Protein AF-0000000080437462 (afdb_homodimer)

InterPro domains:
  IPR008733 Peroxisomal biogenesis factor 11 [PF05648] (57-191)

Nearest PDB structures (foldseek):
  1o9c-assembly1_A-2  TM=4.472E-01  e=3.607E-01  Nicotiana tabacum
  8gjg-assembly1_A  TM=3.393E-01  e=9.998E-01  synthetic construct
  4yn0-assembly1_B  TM=3.181E-01  e=6.264E+00  Mus musculus
  8vic-assembly1_B  TM=3.178E-01  e=5.952E+00  Homo sapiens
  2elb-assembly1_A-2  TM=2.314E-01  e=7.680E+00  Homo sapiens

pLDDT: mean 72.86, std 24.04, range [20.25, 94.88]

Organism: Mucor circinelloides f. circinelloides (strain 1006PhL) (NCBI:txid1220926)

Sequence (456 aa):
MSLPTPIHSPHYSSIYTMSLPKVPSFGQLEKQQHTPTTPLPKRVPFTRPSTFMVIQRILKDLDGRDKSMKIIQYIIKILLYHKSNTHQSAHLKQLTGLATQFSITRQVLCLGNASEDVKQLFTTKQSLSKQLLLVNSISNAVSDDIYCLYRIGVLPHKAWGQYSEIISAHCWFVSLVVGLSSNFESMCKAEVYSTQQELKLARITLCKSIADLLFCGKMQQLEWDDFIMSLPTPIHSPHYSSIYTMSLPKVPSFGQLEKQQHTPTTPLPKRVPFTRPSTFMVIQRILKDLDGRDKSMKIIQYIIKILLYHKSNTHQSAHLKQLTGLATQFSITRQVLCLGNASEDVKQLFTTKQSLSKQLLLVNSISNAVSDDIYCLYRIGVLPHKAWGQYSEIISAHCWFVSLVVGLSSNFESMCKAEVYSTQQELKLARITLCKSIADLLFCGKMQQLEWDDFI

Structure (mmCIF, N/CA/C/O backbone):
data_AF-0000000080437462-model_v1
#
loop_
_entity.id
_entity.type
_entity.pdbx_description
1 polymer 'Uncharacterized protein'
#
loop_
_atom_site.group_PDB
_atom_site.id
_atom_site.type_symbol
_atom_site.label_atom_id
_atom_site.label_alt_id
_atom_site.label_comp_id
_atom_site.label_asym_id
_atom_site.label_entity_id
_atom_site.label_seq_id
_atom_site.pdbx_PDB_ins_code
_atom_site.Cartn_x
_atom_site.Cartn_y
_atom_site.Cartn_z
_atom_site.occupancy
_atom_site.B_iso_or_equiv
_atom_site.auth_seq_id
_atom_site.auth_comp_id
_atom_site.auth_asym_id
_atom_site.auth_atom_id
_atom_site.pdbx_PDB_model_num
ATOM 1 N N . MET A 1 1 ? 12.5 25.438 -82.125 1 24.81 1 MET A N 1
ATOM 2 C CA . MET A 1 1 ? 11.594 25.109 -81.062 1 24.81 1 MET A CA 1
ATOM 3 C C . MET A 1 1 ? 11.945 25.922 -79.812 1 24.81 1 MET A C 1
ATOM 5 O O . MET A 1 1 ? 13.047 25.781 -79.25 1 24.81 1 MET A O 1
ATOM 9 N N . SER A 1 2 ? 11.43 27.125 -79.688 1 25.5 2 SER A N 1
ATOM 10 C CA . SER A 1 2 ? 11.695 28.328 -78.875 1 25.5 2 SER A CA 1
ATOM 11 C C . SER A 1 2 ? 11.477 28.078 -77.375 1 25.5 2 SER A C 1
ATOM 13 O O . SER A 1 2 ? 10.539 27.359 -77 1 25.5 2 SER A O 1
ATOM 15 N N . LEU A 1 3 ? 12.57 28.047 -76.625 1 28.81 3 LEU A N 1
ATOM 16 C CA . LEU A 1 3 ? 12.852 27.797 -75.188 1 28.81 3 LEU A CA 1
ATOM 17 C C . LEU A 1 3 ? 12.016 28.719 -74.312 1 28.81 3 LEU A C 1
ATOM 19 O O . LEU A 1 3 ? 12.094 29.938 -74.438 1 28.81 3 LEU A O 1
ATOM 23 N N . PRO A 1 4 ? 10.703 28.344 -74.062 1 28.16 4 PRO A N 1
ATOM 24 C CA . PRO A 1 4 ? 9.789 29.344 -73.5 1 28.16 4 PRO A CA 1
ATOM 25 C C . PRO A 1 4 ? 10.32 30 -72.25 1 28.16 4 PRO A C 1
ATOM 27 O O . PRO A 1 4 ? 11.125 29.406 -71.5 1 28.16 4 PRO A O 1
ATOM 30 N N . THR A 1 5 ? 10.555 31.266 -72.25 1 28.73 5 THR A N 1
ATOM 31 C CA . THR A 1 5 ? 11.125 32.25 -71.312 1 28.73 5 THR A CA 1
ATOM 32 C C . THR A 1 5 ? 10.422 32.188 -69.938 1 28.73 5 THR A C 1
ATOM 34 O O . THR A 1 5 ? 9.188 32.125 -69.875 1 28.73 5 THR A O 1
ATOM 37 N N . PRO A 1 6 ? 11.141 31.891 -68.875 1 27.08 6 PRO A N 1
ATOM 38 C CA . PRO A 1 6 ? 10.773 31.594 -67.5 1 27.08 6 PRO A CA 1
ATOM 39 C C . PRO A 1 6 ? 9.922 32.688 -66.875 1 27.08 6 PRO A C 1
ATOM 41 O O . PRO A 1 6 ? 10.109 33.875 -67.125 1 27.08 6 PRO A O 1
ATOM 44 N N . ILE A 1 7 ? 8.672 32.5 -66.625 1 27.39 7 ILE A N 1
ATOM 45 C CA . ILE A 1 7 ? 7.59 33.375 -66.188 1 27.39 7 ILE A CA 1
ATOM 46 C C . ILE A 1 7 ? 8.008 34.156 -64.938 1 27.39 7 ILE A C 1
ATOM 48 O O . ILE A 1 7 ? 8.602 33.594 -64.062 1 27.39 7 ILE A O 1
ATOM 52 N N . HIS A 1 8 ? 8.125 35.406 -65 1 23.45 8 HIS A N 1
ATOM 53 C CA . HIS A 1 8 ? 8.539 36.531 -64.188 1 23.45 8 HIS A CA 1
ATOM 54 C C . HIS A 1 8 ? 7.895 36.438 -62.781 1 23.45 8 HIS A C 1
ATOM 56 O O . HIS A 1 8 ? 6.812 35.875 -62.656 1 23.45 8 HIS A O 1
ATOM 62 N N . SER A 1 9 ? 8.68 36.562 -61.75 1 23.55 9 SER A N 1
ATOM 63 C CA . SER A 1 9 ? 8.688 36.438 -60.281 1 23.55 9 SER A CA 1
ATOM 64 C C . SER A 1 9 ? 7.676 37.375 -59.656 1 23.55 9 SER A C 1
ATOM 66 O O . SER A 1 9 ? 7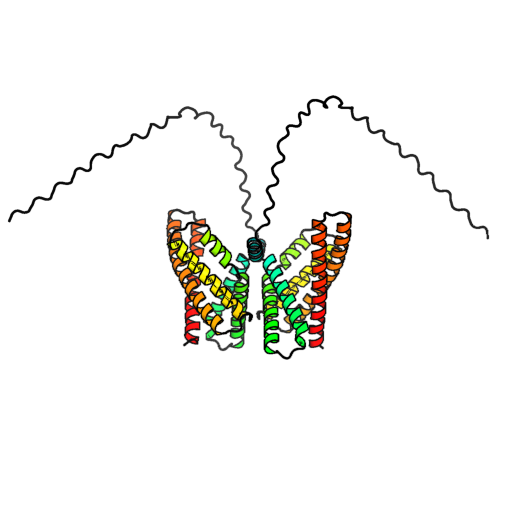.73 38.594 -59.844 1 23.55 9 SER A O 1
ATOM 68 N N . PRO A 1 10 ? 6.371 37 -59.562 1 24.06 10 PRO A N 1
ATOM 69 C CA . PRO A 1 10 ? 5.363 38 -59.188 1 24.06 10 PRO A CA 1
ATOM 70 C C . PRO A 1 10 ? 5.773 38.781 -57.938 1 24.06 10 PRO A C 1
ATOM 72 O O . PRO A 1 10 ? 6.48 38.25 -57.062 1 24.06 10 PRO A O 1
ATOM 75 N N . HIS A 1 11 ? 6.008 40 -58.062 1 22.03 11 HIS A N 1
ATOM 76 C CA . HIS A 1 11 ? 6.434 41.062 -57.156 1 22.03 11 HIS A CA 1
ATOM 77 C C . HIS A 1 11 ? 5.566 41.125 -55.906 1 22.03 11 HIS A C 1
ATOM 79 O O . HIS A 1 11 ? 4.344 41.25 -56 1 22.03 11 HIS A O 1
ATOM 85 N N . TYR A 1 12 ? 5.785 40.25 -54.938 1 20.62 12 TYR A N 1
ATOM 86 C CA . TYR A 1 12 ? 5.102 40.125 -53.656 1 20.62 12 TYR A CA 1
ATOM 87 C C . TYR A 1 12 ? 4.965 41.5 -5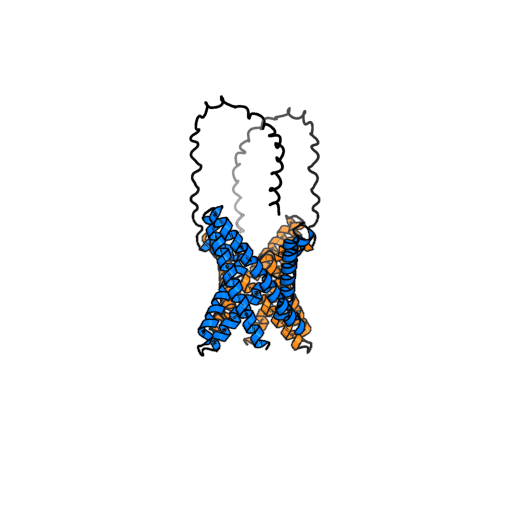3 1 20.62 12 TYR A C 1
ATOM 89 O O . TYR A 1 12 ? 5.926 42.25 -52.906 1 20.62 12 TYR A O 1
ATOM 97 N N . SER A 1 13 ? 3.811 42.094 -53.156 1 20.25 13 SER A N 1
ATOM 98 C CA . SER A 1 13 ? 3.395 43.406 -52.656 1 20.25 13 SER A CA 1
ATOM 99 C C . SER A 1 13 ? 3.844 43.594 -51.188 1 20.25 13 SER A C 1
ATOM 101 O O . SER A 1 13 ? 3.979 42.625 -50.469 1 20.25 13 SER A O 1
ATOM 103 N N . SER A 1 14 ? 4.359 44.75 -50.938 1 21.17 14 SER A N 1
ATOM 104 C CA . SER A 1 14 ? 5.07 45.406 -49.875 1 21.17 14 SER A CA 1
ATOM 105 C C . SER A 1 14 ? 4.262 45.375 -48.562 1 21.17 14 SER A C 1
ATOM 107 O O . SER A 1 14 ? 3.1 45.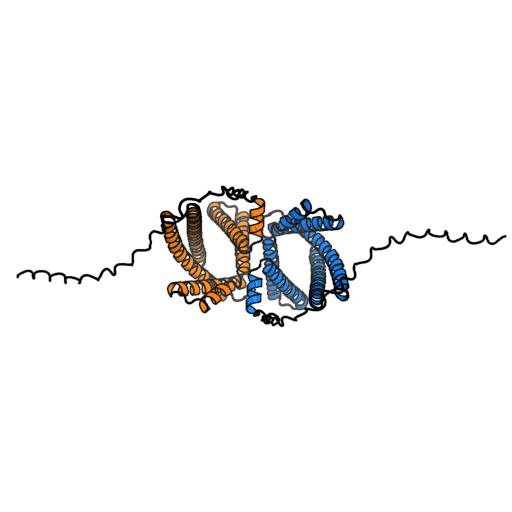812 -48.562 1 21.17 14 SER A O 1
ATOM 109 N N . ILE A 1 15 ? 4.293 44.344 -47.812 1 22.22 15 ILE A N 1
ATOM 110 C CA . ILE A 1 15 ? 3.672 44.156 -46.5 1 22.22 15 ILE A CA 1
ATOM 111 C C . ILE A 1 15 ? 3.869 45.406 -45.656 1 22.22 15 ILE A C 1
ATOM 113 O O . ILE A 1 15 ? 4.996 45.875 -45.469 1 22.22 15 ILE A O 1
ATOM 117 N N . TYR A 1 16 ? 2.842 46.281 -45.562 1 20.47 16 TYR A N 1
ATOM 118 C CA . TYR A 1 16 ? 2.711 47.5 -44.812 1 20.47 16 TYR A CA 1
ATOM 119 C C . TYR A 1 16 ? 3.293 47.344 -43.406 1 20.47 16 TYR A C 1
ATOM 121 O O . TYR A 1 16 ? 2.957 46.406 -42.688 1 20.47 16 TYR A O 1
ATOM 129 N N . THR A 1 17 ? 4.516 47.688 -43.188 1 21.44 17 THR A N 1
ATOM 130 C CA . THR A 1 17 ? 5.359 47.75 -42 1 21.44 17 THR A CA 1
ATOM 131 C C . THR A 1 17 ? 4.688 48.594 -40.906 1 21.44 17 THR A C 1
ATOM 133 O O . THR A 1 17 ? 4.508 49.781 -41.031 1 21.44 17 THR A O 1
ATOM 136 N N . MET A 1 18 ? 3.496 48.125 -40.375 1 20.44 18 MET A N 1
ATOM 137 C CA . MET A 1 18 ? 2.859 48.938 -39.344 1 20.44 18 MET A CA 1
ATOM 138 C C . MET A 1 18 ? 3.881 49.406 -38.312 1 20.44 18 MET A C 1
ATOM 140 O O . MET A 1 18 ? 4.645 48.594 -37.781 1 20.44 18 MET A O 1
ATOM 144 N N . SER A 1 19 ? 4.285 50.594 -38.375 1 21.98 19 SER A N 1
ATOM 145 C CA . SER A 1 19 ? 5.238 51.375 -37.562 1 21.98 19 SER A CA 1
ATOM 146 C C . SER A 1 19 ? 4.957 51.219 -36.094 1 21.98 19 SER A C 1
ATOM 148 O O . SER A 1 19 ? 3.82 51.438 -35.625 1 21.98 19 SER A O 1
ATOM 150 N N . LEU A 1 20 ? 5.594 50.344 -35.344 1 23.97 20 LEU A N 1
ATOM 151 C CA . LEU A 1 20 ? 5.578 50.094 -33.906 1 23.97 20 LEU A CA 1
ATOM 152 C C . LEU A 1 20 ? 5.793 51.375 -33.125 1 23.97 20 LEU A C 1
ATOM 154 O O . LEU A 1 20 ? 6.715 52.125 -33.406 1 23.97 20 LEU A O 1
ATOM 158 N N . PRO A 1 21 ? 4.738 51.875 -32.531 1 23.8 21 PRO A N 1
ATOM 159 C CA . PRO A 1 21 ? 4.828 53.156 -31.875 1 23.8 21 PRO A CA 1
ATOM 160 C C . PRO A 1 21 ? 6.051 53.281 -30.969 1 23.8 21 PRO A C 1
ATOM 162 O O . PRO A 1 21 ? 6.562 52.25 -30.484 1 23.8 21 PRO A O 1
ATOM 165 N N . LYS A 1 22 ? 6.762 54.344 -31.031 1 28.61 22 LYS A N 1
ATOM 166 C CA . LYS A 1 22 ? 7.988 54.812 -30.391 1 28.61 22 LYS A CA 1
ATOM 167 C C . LYS A 1 22 ? 7.891 54.688 -28.875 1 28.61 22 LYS A C 1
ATOM 169 O O . LYS A 1 22 ? 6.922 55.156 -28.281 1 28.61 22 LYS A O 1
ATOM 174 N N . VAL A 1 23 ? 8.422 53.688 -28.266 1 27.28 23 VAL A N 1
ATOM 175 C CA . VAL A 1 23 ? 8.516 53.469 -26.828 1 27.28 23 VAL A CA 1
ATOM 176 C C . VAL A 1 23 ? 9.109 54.719 -26.172 1 27.28 23 VAL A C 1
ATOM 178 O O . VAL A 1 23 ? 10.117 55.25 -26.641 1 27.28 23 VAL A O 1
ATOM 181 N N . PRO A 1 24 ? 8.367 55.469 -25.469 1 26.48 24 PRO A N 1
ATOM 182 C CA . PRO A 1 24 ? 8.844 56.719 -24.859 1 26.48 24 PRO A CA 1
ATOM 183 C C . PRO A 1 24 ? 10.125 56.531 -24.031 1 26.48 24 PRO A C 1
ATOM 185 O O . PRO A 1 24 ? 10.375 55.438 -23.531 1 26.48 24 PRO A O 1
ATOM 188 N N . SER A 1 25 ? 11.273 57.188 -24.359 1 27.05 25 SER A N 1
ATOM 189 C CA . SER A 1 25 ? 12.609 57.156 -23.766 1 27.05 25 SER A CA 1
ATOM 190 C C . SER A 1 25 ? 12.578 57.562 -22.297 1 27.05 25 SER A C 1
ATOM 192 O O . SER A 1 25 ? 12.266 58.688 -21.969 1 27.05 25 SER A O 1
ATOM 194 N N . PHE A 1 26 ? 11.898 56.844 -21.406 1 26.2 26 PHE A N 1
ATOM 195 C CA . PHE A 1 26 ? 11.773 57.25 -20.016 1 26.2 26 PHE A CA 1
ATOM 196 C C . PHE A 1 26 ? 13.148 57.469 -19.391 1 26.2 26 PHE A C 1
ATOM 198 O O . PHE A 1 26 ? 13.844 56.531 -19.047 1 26.2 26 PHE A O 1
ATOM 205 N N . GLY A 1 27 ? 14.07 58.406 -19.828 1 25.59 27 GLY A N 1
ATOM 206 C CA . GLY A 1 27 ? 15.422 58.812 -19.469 1 25.59 27 GLY A CA 1
ATOM 207 C C . GLY A 1 27 ? 15.625 59 -17.984 1 25.59 27 GLY A C 1
ATOM 208 O O . GLY A 1 27 ? 16.688 58.688 -17.453 1 25.59 27 GLY A O 1
ATOM 209 N N . GLN A 1 28 ? 14.805 59.844 -17.391 1 26.66 28 GLN A N 1
ATOM 210 C CA . GLN A 1 28 ? 15.352 60.594 -16.266 1 26.66 28 GLN A CA 1
ATOM 211 C C . GLN A 1 28 ? 15.492 59.719 -15.023 1 26.66 28 GLN A C 1
ATOM 213 O O . GLN A 1 28 ? 16.031 60.156 -14.008 1 26.66 28 GLN A O 1
ATOM 218 N N . LEU A 1 29 ? 14.57 58.781 -14.844 1 28.42 29 LEU A N 1
ATOM 219 C CA . LEU A 1 29 ? 14.492 58.25 -13.477 1 28.42 29 LEU A CA 1
ATOM 220 C C . LEU A 1 29 ? 15.75 57.469 -13.117 1 28.42 29 LEU A C 1
ATOM 222 O O . LEU A 1 29 ? 15.727 56.25 -13.016 1 28.42 29 LEU A O 1
ATOM 226 N N . GLU A 1 30 ? 16.906 57.688 -13.742 1 28.83 30 GLU A N 1
ATOM 227 C CA . GLU A 1 30 ? 18.156 56.969 -13.516 1 28.83 30 GLU A CA 1
ATOM 228 C C . GLU A 1 30 ? 18.594 57.094 -12.062 1 28.83 30 GLU A C 1
ATOM 230 O O . GLU A 1 30 ? 19.344 56.219 -11.57 1 28.83 30 GLU A O 1
ATOM 235 N N . LYS A 1 31 ? 18.5 58.281 -11.492 1 32.56 31 LYS A N 1
ATOM 236 C CA . LYS A 1 31 ? 19.516 58.656 -10.516 1 32.56 31 LYS A CA 1
ATOM 237 C C . LYS A 1 31 ? 19.375 57.844 -9.234 1 32.56 31 LYS A C 1
ATOM 239 O O . LYS A 1 31 ? 20.375 57.469 -8.609 1 32.56 31 LYS A O 1
ATOM 244 N N . GLN A 1 32 ? 18.172 57.906 -8.68 1 28.42 32 GLN A N 1
ATOM 245 C CA . GLN A 1 32 ? 18.312 57.719 -7.238 1 28.42 32 GLN A CA 1
ATOM 246 C C . GLN A 1 32 ? 18.562 56.25 -6.879 1 28.42 32 GLN A C 1
ATOM 248 O O . GLN A 1 32 ? 17.609 55.5 -6.676 1 28.42 32 GLN A O 1
ATOM 253 N N . GLN A 1 33 ? 19.281 55.5 -7.625 1 29.47 33 GLN A N 1
ATOM 254 C CA . GLN A 1 33 ? 19.594 54.094 -7.363 1 29.47 33 GLN A CA 1
ATOM 255 C C . GLN A 1 33 ? 20.234 53.906 -5.996 1 29.47 33 GLN A C 1
ATOM 257 O O . GLN A 1 33 ? 21.453 54.031 -5.859 1 29.47 33 GLN A O 1
ATOM 262 N N . HIS A 1 34 ? 19.828 54.688 -5 1 32.5 34 HIS A N 1
ATOM 263 C CA . HIS A 1 34 ? 20.531 54.281 -3.797 1 32.5 34 HIS A CA 1
ATOM 264 C C . HIS A 1 34 ? 20.406 52.781 -3.58 1 32.5 34 HIS A C 1
ATOM 266 O O . HIS A 1 34 ? 19.312 52.219 -3.658 1 32.5 34 HIS A O 1
ATOM 272 N N . THR A 1 35 ? 21.344 51.969 -4.016 1 34.31 35 THR A N 1
ATOM 273 C CA . THR A 1 35 ? 21.5 50.531 -3.883 1 34.31 35 THR A CA 1
ATOM 274 C C . THR A 1 35 ? 21.219 50.094 -2.453 1 34.31 35 THR A C 1
ATOM 276 O O . THR A 1 35 ? 21.938 50.469 -1.523 1 34.31 35 THR A O 1
ATOM 279 N N . PRO A 1 36 ? 19.953 50.281 -1.928 1 36.06 36 PRO A N 1
ATOM 280 C CA . PRO A 1 36 ? 19.844 49.719 -0.575 1 36.06 36 PRO A CA 1
ATOM 281 C C . PRO A 1 36 ? 20.484 48.344 -0.448 1 36.06 36 PRO A C 1
ATOM 283 O O . PRO A 1 36 ? 20.281 47.5 -1.307 1 36.06 36 PRO A O 1
ATOM 286 N N . THR A 1 37 ? 21.812 48.188 -0.063 1 37.5 37 THR A N 1
ATOM 287 C CA . THR A 1 37 ? 22.547 46.969 0.261 1 37.5 37 THR A CA 1
ATOM 288 C C . THR A 1 37 ? 21.703 46.031 1.113 1 37.5 37 THR A C 1
ATOM 290 O O . THR A 1 37 ? 21.625 46.188 2.334 1 37.5 37 THR A O 1
ATOM 293 N N . THR A 1 38 ? 20.359 46.062 0.971 1 37.84 38 THR A N 1
ATOM 294 C CA . THR A 1 38 ? 19.703 45.062 1.797 1 37.84 38 THR A CA 1
ATOM 295 C C . THR A 1 38 ? 20.406 43.688 1.671 1 37.84 38 THR A C 1
ATOM 297 O O . THR A 1 38 ? 20.625 43.219 0.561 1 37.84 38 THR A O 1
ATOM 300 N N . PRO A 1 39 ? 21.297 43.312 2.682 1 37.41 39 PRO A N 1
ATOM 301 C CA . PRO A 1 39 ? 21.969 42 2.596 1 37.41 39 PRO A CA 1
ATOM 302 C C . PRO A 1 39 ? 21.062 40.906 2.031 1 37.41 39 PRO A C 1
ATOM 304 O O . PRO A 1 39 ? 19.844 41 2.148 1 37.41 39 PRO A O 1
ATOM 307 N N . LEU A 1 40 ? 21.375 40.469 0.79 1 41.97 40 LEU A N 1
ATOM 308 C CA . LEU A 1 40 ? 20.734 39.312 0.17 1 41.97 40 LEU A CA 1
ATOM 309 C C . LEU A 1 40 ? 20.281 38.312 1.227 1 41.97 40 LEU A C 1
ATOM 311 O O . LEU A 1 40 ? 21.016 38.031 2.18 1 41.97 40 LEU A O 1
ATOM 315 N N . PRO A 1 41 ? 19.016 38.219 1.475 1 40.91 41 PRO A N 1
ATOM 316 C CA . PRO A 1 41 ? 18.625 37.219 2.457 1 40.91 41 PRO A CA 1
ATOM 317 C C . PRO A 1 41 ? 19.547 36 2.432 1 40.91 41 PRO A C 1
ATOM 319 O O . PRO A 1 41 ? 20.016 35.594 1.361 1 40.91 41 PRO A O 1
ATOM 322 N N . LYS A 1 42 ? 20.422 35.812 3.426 1 41.47 42 LYS A N 1
ATOM 323 C CA . LYS A 1 42 ? 21.297 34.656 3.629 1 41.47 42 LYS A CA 1
ATOM 324 C C . LYS A 1 42 ? 20.672 33.375 3.092 1 41.47 42 LYS A C 1
ATOM 326 O O . LYS A 1 42 ? 19.484 33.156 3.287 1 41.47 42 LYS A O 1
ATOM 331 N N . ARG A 1 43 ? 21.109 32.906 1.914 1 41.66 43 ARG A N 1
ATOM 332 C CA . ARG A 1 43 ? 20.734 31.594 1.392 1 41.66 43 ARG A CA 1
ATOM 333 C C . ARG A 1 43 ? 20.547 30.578 2.521 1 41.66 43 ARG A C 1
ATOM 335 O O . ARG A 1 43 ? 21.438 30.406 3.354 1 41.66 43 ARG A O 1
ATOM 342 N N . VAL A 1 44 ? 19.453 30.5 3.135 1 44.81 44 VAL A N 1
ATOM 343 C CA . VAL A 1 44 ? 19.281 29.391 4.066 1 44.81 44 VAL A CA 1
ATOM 344 C C . VAL A 1 44 ? 20 28.156 3.535 1 44.81 44 VAL A C 1
ATOM 346 O O . VAL A 1 44 ? 19.891 27.812 2.354 1 44.81 44 VAL A O 1
ATOM 349 N N . PRO A 1 45 ? 21.25 27.812 3.871 1 41.66 45 PRO A N 1
ATOM 350 C CA . PRO A 1 45 ? 21.938 26.609 3.408 1 41.66 45 PRO A CA 1
ATOM 351 C C . PRO A 1 45 ? 21 25.438 3.158 1 41.66 45 PRO A C 1
ATOM 353 O O . PRO A 1 45 ? 20.016 25.266 3.893 1 41.66 45 PRO A O 1
ATOM 356 N N . PHE A 1 46 ? 20.703 25.109 1.905 1 48.03 46 PHE A N 1
ATOM 357 C CA . PHE A 1 46 ? 20.016 23.875 1.538 1 48.03 46 PHE A CA 1
ATOM 358 C C . PHE A 1 46 ? 20.531 22.703 2.354 1 48.03 46 PHE A C 1
ATOM 360 O O . PHE A 1 46 ? 21.641 22.219 2.123 1 48.03 46 PHE A O 1
ATOM 367 N N . THR A 1 47 ? 20.5 22.734 3.643 1 53.97 47 THR A N 1
ATOM 368 C CA . THR A 1 47 ? 20.906 21.531 4.363 1 53.97 47 THR A CA 1
ATOM 369 C C . THR A 1 47 ? 20.234 20.297 3.777 1 53.97 47 THR A C 1
ATOM 371 O O . THR A 1 47 ? 19 20.25 3.652 1 53.97 47 THR A O 1
ATOM 374 N N . ARG A 1 48 ? 20.953 19.625 2.947 1 61.72 48 ARG A N 1
ATOM 375 C CA . ARG A 1 48 ? 20.516 18.359 2.375 1 61.72 48 ARG A CA 1
ATOM 376 C C . ARG A 1 48 ? 19.781 17.516 3.412 1 61.72 48 ARG A C 1
ATOM 378 O O . ARG A 1 48 ? 20.281 17.312 4.52 1 61.72 48 ARG A O 1
ATOM 385 N N . PRO A 1 49 ? 18.5 17.531 3.201 1 68.75 49 PRO A N 1
ATOM 386 C CA . PRO A 1 49 ? 17.828 16.688 4.188 1 68.75 49 PRO A CA 1
ATOM 387 C C . PRO A 1 49 ? 18.531 15.344 4.402 1 68.75 49 PRO A C 1
ATOM 389 O O . PRO A 1 49 ? 19.172 14.828 3.486 1 68.75 49 PRO A O 1
ATOM 392 N N . SER A 1 50 ? 18.766 14.93 5.633 1 77.62 50 SER A N 1
ATOM 393 C CA . SER A 1 50 ? 19.359 13.641 5.98 1 77.62 50 SER A CA 1
ATOM 394 C C . SER A 1 50 ? 18.688 12.5 5.238 1 77.62 50 SER A C 1
ATOM 396 O O . SER A 1 50 ? 17.484 12.586 4.918 1 77.62 50 SER A O 1
ATOM 398 N N . THR A 1 51 ? 19.406 11.594 4.688 1 81.25 51 THR A N 1
ATOM 399 C CA . THR A 1 51 ? 18.922 10.406 3.984 1 81.25 51 THR A CA 1
ATOM 400 C C . THR A 1 51 ? 17.797 9.742 4.75 1 81.25 51 THR A C 1
ATOM 402 O O . THR A 1 51 ? 16.828 9.273 4.148 1 81.25 51 THR A O 1
ATOM 405 N N . PHE A 1 52 ? 17.891 9.812 5.973 1 77.38 52 PHE A N 1
ATOM 406 C CA . PHE A 1 52 ? 16.891 9.188 6.816 1 77.38 52 PHE A CA 1
ATOM 407 C C . PHE A 1 52 ? 15.539 9.883 6.664 1 77.38 52 PHE A C 1
ATOM 409 O O . PHE A 1 52 ? 14.5 9.227 6.578 1 77.38 52 PHE A O 1
ATOM 416 N N . MET A 1 53 ? 15.562 11.18 6.574 1 77.94 53 MET A N 1
ATOM 417 C CA . MET A 1 53 ? 14.328 11.945 6.453 1 77.94 53 MET A CA 1
ATOM 418 C C . MET A 1 53 ? 13.68 11.719 5.09 1 77.94 53 MET A C 1
ATOM 420 O O . MET A 1 53 ? 12.453 11.664 4.984 1 77.94 53 MET A O 1
ATOM 424 N N . VAL A 1 54 ? 14.555 11.539 4.172 1 82.19 54 VAL A N 1
ATOM 425 C CA . VAL A 1 54 ? 14.039 11.32 2.822 1 82.19 54 VAL A CA 1
ATOM 426 C C . VAL A 1 54 ? 13.375 9.945 2.74 1 82.19 54 VAL A C 1
ATOM 428 O O . VAL A 1 54 ? 12.289 9.812 2.17 1 82.19 54 VAL A O 1
ATOM 431 N N . ILE A 1 55 ? 13.992 8.984 3.346 1 79.38 55 ILE A N 1
ATOM 432 C CA . ILE A 1 55 ? 13.438 7.637 3.34 1 79.38 55 ILE A CA 1
ATOM 433 C C . ILE A 1 55 ? 12.094 7.625 4.07 1 79.38 55 ILE A C 1
ATOM 435 O O . ILE A 1 55 ? 11.148 6.98 3.621 1 79.38 55 ILE A O 1
ATOM 439 N N . GLN A 1 56 ? 12.078 8.367 5.031 1 79.5 56 GLN A N 1
ATOM 440 C CA . GLN A 1 56 ? 10.844 8.445 5.797 1 79.5 56 GLN A CA 1
ATOM 441 C C . GLN A 1 56 ? 9.727 9.086 4.973 1 79.5 56 GLN A C 1
ATOM 443 O O . GLN A 1 56 ? 8.578 8.656 5.035 1 79.5 56 GLN A O 1
ATOM 448 N N . ARG A 1 57 ? 10.07 10.016 4.23 1 81.31 57 ARG A N 1
ATOM 449 C CA . ARG A 1 57 ? 9.086 10.695 3.395 1 81.31 57 ARG A CA 1
ATOM 450 C C . ARG A 1 57 ? 8.586 9.781 2.283 1 81.31 57 ARG A C 1
ATOM 452 O O . ARG A 1 57 ? 7.395 9.773 1.965 1 81.31 57 ARG A O 1
ATOM 459 N N . ILE A 1 58 ? 9.477 9.062 1.785 1 82.25 58 ILE A N 1
ATOM 460 C CA . ILE A 1 58 ? 9.133 8.133 0.711 1 82.25 58 ILE A CA 1
ATOM 461 C C . ILE A 1 58 ? 8.172 7.074 1.236 1 82.25 58 ILE A C 1
ATOM 463 O O . ILE A 1 58 ? 7.195 6.723 0.565 1 82.25 58 ILE A O 1
ATOM 467 N N . LEU A 1 59 ? 8.445 6.719 2.414 1 79.5 59 LEU A N 1
ATOM 468 C CA . LEU A 1 59 ? 7.66 5.637 2.998 1 79.5 59 LEU A CA 1
ATOM 469 C C . LEU A 1 59 ? 6.285 6.133 3.439 1 79.5 59 LEU A C 1
ATOM 471 O O . LEU A 1 59 ? 5.367 5.336 3.633 1 79.5 59 LEU A O 1
ATOM 475 N N . LYS A 1 60 ? 6.16 7.43 3.498 1 80.19 60 LYS A N 1
ATOM 476 C CA . LYS A 1 60 ? 4.883 7.992 3.93 1 80.19 60 LYS A CA 1
ATOM 477 C C . LYS A 1 60 ? 4.008 8.352 2.732 1 80.19 60 LYS A C 1
ATOM 479 O O . LYS A 1 60 ? 2.809 8.602 2.887 1 80.19 60 LYS A O 1
ATOM 484 N N . ASP A 1 61 ? 4.582 8.25 1.654 1 84.88 61 ASP A N 1
ATOM 485 C CA . ASP A 1 61 ? 3.877 8.578 0.419 1 84.88 61 ASP A CA 1
ATOM 486 C C . ASP A 1 61 ? 3.486 7.316 -0.346 1 84.88 61 ASP A C 1
ATOM 488 O O . ASP A 1 61 ? 4.289 6.391 -0.475 1 84.88 61 ASP A O 1
ATOM 492 N N . LEU A 1 62 ? 2.213 7.266 -0.78 1 84.19 62 LEU A N 1
ATOM 493 C CA . LEU A 1 62 ? 1.729 6.117 -1.538 1 84.19 62 LEU A CA 1
ATOM 494 C C . LEU A 1 62 ? 2.561 5.906 -2.799 1 84.19 62 LEU A C 1
ATOM 496 O O . LEU A 1 62 ? 2.959 4.781 -3.107 1 84.19 62 LEU A O 1
ATOM 500 N N . ASP A 1 63 ? 2.828 6.973 -3.49 1 84.19 63 ASP A N 1
ATOM 501 C CA . ASP A 1 63 ? 3.605 6.906 -4.723 1 84.19 63 ASP A CA 1
ATOM 502 C C . ASP A 1 63 ? 5.047 6.484 -4.441 1 84.19 63 ASP A C 1
ATOM 504 O O . ASP A 1 63 ? 5.645 5.742 -5.223 1 84.19 63 ASP A O 1
ATOM 508 N N . GLY A 1 64 ? 5.516 7.02 -3.449 1 86.44 64 GLY A N 1
ATOM 509 C CA . GLY A 1 64 ? 6.867 6.637 -3.059 1 86.44 64 GLY A CA 1
ATOM 510 C C . GLY A 1 64 ? 7 5.16 -2.738 1 86.44 64 GLY A C 1
ATOM 511 O O . GLY A 1 64 ? 7.965 4.516 -3.156 1 86.44 64 GLY A O 1
ATOM 512 N N . ARG A 1 65 ? 6.043 4.637 -2.012 1 87.81 65 ARG A N 1
ATOM 513 C CA . ARG A 1 65 ? 6.062 3.217 -1.673 1 87.81 65 ARG A CA 1
ATOM 514 C C . ARG A 1 65 ? 5.918 2.354 -2.922 1 87.81 65 ARG A C 1
ATOM 516 O O . ARG A 1 65 ? 6.609 1.342 -3.064 1 87.81 65 ARG A O 1
ATOM 523 N N . ASP A 1 66 ? 5.035 2.76 -3.752 1 88.94 66 ASP A N 1
ATOM 524 C CA . ASP A 1 66 ? 4.824 2.031 -5 1 88.94 66 ASP A CA 1
ATOM 525 C C . ASP A 1 66 ? 6.105 1.978 -5.828 1 88.94 66 ASP A C 1
ATOM 527 O O . ASP A 1 66 ? 6.512 0.906 -6.281 1 88.94 66 ASP A O 1
ATOM 531 N N . LYS A 1 67 ? 6.801 3.127 -5.953 1 87.69 67 LYS A N 1
ATOM 532 C CA . LYS A 1 67 ? 8.023 3.203 -6.746 1 87.69 67 LYS A CA 1
ATOM 533 C C . LYS A 1 67 ? 9.148 2.391 -6.105 1 87.69 67 LYS A C 1
ATOM 535 O O . LYS A 1 67 ? 9.953 1.776 -6.805 1 87.69 67 LYS A O 1
ATOM 540 N N . SER A 1 68 ? 9.219 2.445 -4.848 1 88.94 68 SER A N 1
ATOM 541 C CA . SER A 1 68 ? 10.234 1.664 -4.152 1 88.94 68 SER A CA 1
ATOM 542 C C . SER A 1 68 ? 10.031 0.169 -4.375 1 88.94 68 SER A C 1
ATOM 544 O O . SER A 1 68 ? 10.992 -0.564 -4.613 1 88.94 68 SER A O 1
ATOM 546 N N . MET A 1 69 ? 8.781 -0.189 -4.305 1 89.94 69 MET A N 1
ATOM 547 C CA . MET A 1 69 ? 8.492 -1.602 -4.535 1 89.94 69 MET A CA 1
ATOM 548 C C . MET A 1 69 ? 8.805 -1.998 -5.973 1 89.94 69 MET A C 1
ATOM 550 O O . MET A 1 69 ? 9.281 -3.107 -6.223 1 89.94 69 MET A O 1
ATOM 554 N N . LYS A 1 70 ? 8.555 -1.13 -6.855 1 89.25 70 LYS A N 1
ATOM 555 C CA . LYS A 1 70 ? 8.867 -1.396 -8.258 1 89.25 70 LYS A CA 1
ATOM 556 C C . LYS A 1 70 ? 10.367 -1.596 -8.461 1 89.25 70 LYS A C 1
ATOM 558 O O . LYS A 1 70 ? 10.789 -2.49 -9.195 1 89.25 70 LYS A O 1
ATOM 563 N N . ILE A 1 71 ? 11.117 -0.837 -7.852 1 88.88 71 ILE A N 1
ATOM 564 C CA . ILE A 1 71 ? 12.57 -0.943 -7.949 1 88.88 71 ILE A CA 1
ATOM 565 C C . ILE A 1 71 ? 13.023 -2.301 -7.418 1 88.88 71 ILE A C 1
ATOM 567 O O . ILE A 1 71 ? 13.852 -2.975 -8.047 1 88.88 71 ILE A O 1
ATOM 571 N N . ILE A 1 72 ? 12.539 -2.693 -6.289 1 88.75 72 ILE A N 1
ATOM 572 C CA . ILE A 1 72 ? 12.898 -3.979 -5.699 1 88.75 72 ILE A CA 1
ATOM 573 C C . ILE A 1 72 ? 12.508 -5.109 -6.648 1 88.75 72 ILE A C 1
ATOM 575 O O . ILE A 1 72 ? 13.281 -6.047 -6.855 1 88.75 72 ILE A O 1
ATOM 579 N N . GLN A 1 73 ? 11.383 -4.953 -7.227 1 87.06 73 GLN A N 1
ATOM 580 C CA . GLN A 1 73 ? 10.922 -5.969 -8.172 1 87.06 73 GLN A CA 1
ATOM 581 C C . GLN A 1 73 ? 11.883 -6.094 -9.352 1 87.06 73 GLN A C 1
ATOM 583 O O . GLN A 1 73 ? 12.188 -7.203 -9.789 1 87.06 73 GLN A O 1
ATOM 588 N N . TYR A 1 74 ? 12.312 -5.012 -9.812 1 85.69 74 TYR A N 1
ATOM 589 C CA . TYR A 1 74 ? 13.234 -5.02 -10.945 1 85.69 74 TYR A CA 1
ATOM 590 C C . TYR A 1 74 ? 14.555 -5.684 -10.57 1 85.69 74 TYR A C 1
ATOM 592 O O . TYR A 1 74 ? 15.109 -6.457 -11.359 1 85.69 74 TYR A O 1
ATOM 600 N N . ILE A 1 75 ? 15.047 -5.387 -9.438 1 86.94 75 ILE A N 1
ATOM 601 C CA . ILE A 1 75 ? 16.281 -5.992 -8.961 1 86.94 75 ILE A CA 1
ATOM 602 C C . ILE A 1 75 ? 16.125 -7.504 -8.859 1 86.94 75 ILE A C 1
ATOM 604 O O . ILE A 1 75 ? 16.984 -8.258 -9.297 1 86.94 75 ILE A O 1
ATOM 608 N N . ILE A 1 76 ? 15.008 -7.879 -8.328 1 85.62 76 ILE A N 1
ATOM 609 C CA . ILE A 1 76 ? 14.75 -9.305 -8.18 1 85.62 76 ILE A CA 1
ATOM 610 C C . ILE A 1 76 ? 14.68 -9.969 -9.555 1 85.62 76 ILE A C 1
ATOM 612 O O . ILE A 1 76 ? 15.234 -11.047 -9.758 1 85.62 76 ILE A O 1
ATOM 616 N N . LYS A 1 77 ? 14.047 -9.359 -10.43 1 83.88 77 LYS A N 1
ATOM 617 C CA . LYS A 1 77 ? 13.891 -9.938 -11.766 1 83.88 77 LYS A CA 1
ATOM 618 C C . LYS A 1 77 ? 15.227 -10.039 -12.484 1 83.88 77 LYS A C 1
ATOM 620 O O . LYS A 1 77 ? 15.461 -10.984 -13.242 1 83.88 77 LYS A O 1
ATOM 625 N N . ILE A 1 78 ? 16.062 -9.102 -12.336 1 84.19 78 ILE A N 1
ATOM 626 C CA . ILE A 1 78 ? 17.406 -9.164 -12.906 1 84.19 78 ILE A CA 1
ATOM 627 C C . ILE A 1 78 ? 18.172 -10.32 -12.289 1 84.19 78 ILE A C 1
ATOM 629 O O . ILE A 1 78 ? 18.891 -11.047 -12.992 1 84.19 78 ILE A O 1
ATOM 633 N N . LEU A 1 79 ? 18.078 -10.469 -10.992 1 83.12 79 LEU A N 1
ATOM 634 C CA . LEU A 1 79 ? 18.75 -11.562 -10.297 1 83.12 79 LEU A CA 1
ATOM 635 C C . LEU A 1 79 ? 18.25 -12.914 -10.797 1 83.12 79 LEU A C 1
ATOM 637 O O . LEU A 1 79 ? 19.031 -13.852 -10.969 1 83.12 79 LEU A O 1
ATOM 641 N N . LEU A 1 80 ? 16.969 -12.969 -10.953 1 81.44 80 LEU A N 1
ATOM 642 C CA . LEU A 1 80 ? 16.375 -14.203 -11.453 1 81.44 80 LEU A CA 1
ATOM 643 C C . LEU A 1 80 ? 16.859 -14.508 -12.867 1 81.44 80 LEU A C 1
ATOM 645 O O . LEU A 1 80 ? 17.047 -15.68 -13.219 1 81.44 80 LEU A O 1
ATOM 649 N N . TYR A 1 81 ? 17.016 -13.562 -13.609 1 77.38 81 TYR A N 1
ATOM 650 C CA . TYR A 1 81 ? 17.484 -13.734 -14.977 1 77.38 81 TYR A CA 1
ATOM 651 C C . TYR A 1 81 ? 18.922 -14.234 -15 1 77.38 81 TYR A C 1
ATOM 653 O O . TYR A 1 81 ? 19.281 -15.062 -15.844 1 77.38 81 TYR A O 1
ATOM 661 N N . HIS A 1 82 ? 19.688 -13.758 -14.172 1 78.69 82 HIS A N 1
ATOM 662 C CA . HIS A 1 82 ? 21.094 -14.141 -14.156 1 78.69 82 HIS A CA 1
ATOM 663 C C . HIS A 1 82 ? 21.281 -15.508 -13.508 1 78.69 82 HIS A C 1
ATOM 665 O O . HIS A 1 82 ? 22.188 -16.25 -13.891 1 78.69 82 HIS A O 1
ATOM 671 N N . LYS A 1 83 ? 20.562 -15.805 -12.484 1 71.56 83 LYS A N 1
ATOM 672 C CA . LYS A 1 83 ? 20.766 -17.047 -11.734 1 71.56 83 LYS A CA 1
ATOM 673 C C . LYS A 1 83 ? 20.031 -18.203 -12.383 1 71.56 83 LYS A C 1
ATOM 675 O O . LYS A 1 83 ? 20.125 -19.344 -11.922 1 71.56 83 LYS A O 1
ATOM 680 N N . SER A 1 84 ? 19.125 -17.922 -13.266 1 65.06 84 SER A N 1
ATOM 681 C CA . SER A 1 84 ? 18.375 -19.016 -13.898 1 65.06 84 SER A CA 1
ATOM 682 C C . SER A 1 84 ? 19.297 -20.156 -14.289 1 65.06 84 SER A C 1
ATOM 684 O O . SER A 1 84 ? 18.859 -21.312 -14.359 1 65.06 84 SER A O 1
ATOM 686 N N . ASN A 1 85 ? 20.516 -19.812 -14.344 1 57.91 85 ASN A N 1
ATOM 687 C CA . ASN A 1 85 ? 21.375 -20.922 -14.766 1 57.91 85 ASN A CA 1
ATOM 688 C C . ASN A 1 85 ? 21.766 -21.812 -13.586 1 57.91 85 ASN A C 1
ATOM 690 O O . ASN A 1 85 ? 22.359 -22.875 -13.781 1 57.91 85 ASN A O 1
ATOM 694 N N . THR A 1 86 ? 21.656 -21.266 -12.453 1 56.59 86 THR A N 1
ATOM 695 C CA . THR A 1 86 ? 22.156 -22.094 -11.359 1 56.59 86 THR A CA 1
ATOM 696 C C . THR A 1 86 ? 21 -22.781 -10.641 1 56.59 86 THR A C 1
ATOM 698 O O . THR A 1 86 ? 19.875 -22.281 -10.641 1 56.59 86 THR A O 1
ATOM 701 N N . HIS A 1 87 ? 21.109 -24.094 -10.281 1 54.66 87 HIS A N 1
ATOM 702 C CA . HIS A 1 87 ? 20.312 -25.156 -9.68 1 54.66 87 HIS A CA 1
ATOM 703 C C . HIS A 1 87 ? 19.656 -24.703 -8.383 1 54.66 87 HIS A C 1
ATOM 705 O O . HIS A 1 87 ? 19.047 -25.5 -7.664 1 54.66 87 HIS A O 1
ATOM 711 N N . GLN A 1 88 ? 19.875 -23.531 -7.871 1 63.56 88 GLN A N 1
ATOM 712 C CA . GLN A 1 88 ? 19.281 -23.328 -6.555 1 63.56 88 GLN A CA 1
ATOM 713 C C . GLN A 1 88 ? 17.812 -22.891 -6.668 1 63.56 88 GLN A C 1
ATOM 715 O O . GLN A 1 88 ? 17.5 -21.703 -6.613 1 63.56 88 GLN A O 1
ATOM 720 N N . SER A 1 89 ? 16.938 -23.953 -6.863 1 74.62 89 SER A N 1
ATOM 721 C CA . SER A 1 89 ? 15.523 -23.906 -7.207 1 74.62 89 SER A CA 1
ATOM 722 C C . SER A 1 89 ? 14.703 -23.297 -6.082 1 74.62 89 SER A C 1
ATOM 724 O O . SER A 1 89 ? 13.82 -22.469 -6.328 1 74.62 89 SER A O 1
ATOM 726 N N . ALA A 1 90 ? 15.203 -23.609 -4.895 1 75.06 90 ALA A N 1
ATOM 727 C CA . ALA A 1 90 ? 14.383 -23.141 -3.775 1 75.06 90 ALA A CA 1
ATOM 728 C C . ALA A 1 90 ? 14.492 -21.625 -3.615 1 75.06 90 ALA A C 1
ATOM 730 O O . ALA A 1 90 ? 13.492 -20.938 -3.383 1 75.06 90 ALA A O 1
ATOM 731 N N . HIS A 1 91 ? 15.719 -21.156 -3.852 1 79.5 91 HIS A N 1
ATOM 732 C CA . HIS A 1 91 ? 15.953 -19.719 -3.719 1 79.5 91 HIS A CA 1
ATOM 733 C C . HIS A 1 91 ? 15.297 -18.938 -4.855 1 79.5 91 HIS A C 1
ATOM 735 O O . HIS A 1 91 ? 14.781 -17.844 -4.645 1 79.5 91 HIS A O 1
ATOM 741 N N . LEU A 1 92 ? 15.273 -19.594 -5.918 1 81.81 92 LEU A N 1
ATOM 742 C CA . LEU A 1 92 ? 14.656 -18.953 -7.078 1 81.81 92 LEU A CA 1
ATOM 743 C C . LEU A 1 92 ? 13.148 -18.844 -6.906 1 81.81 92 LEU A C 1
ATOM 745 O O . LEU A 1 92 ? 12.547 -17.828 -7.25 1 81.81 92 LEU A O 1
ATOM 749 N N . LYS A 1 93 ? 12.641 -19.844 -6.348 1 81.44 93 LYS A N 1
ATOM 750 C CA . LYS A 1 93 ? 11.203 -19.828 -6.094 1 81.44 93 LYS A CA 1
ATOM 751 C C . LYS A 1 93 ? 10.836 -18.766 -5.055 1 81.44 93 LYS A C 1
ATOM 753 O O . LYS A 1 93 ? 9.812 -18.094 -5.18 1 81.44 93 LYS A O 1
ATOM 758 N N . GLN A 1 94 ? 11.734 -18.672 -4.141 1 83.69 94 GLN A N 1
ATOM 759 C CA . GLN A 1 94 ? 11.508 -17.672 -3.102 1 83.69 94 GLN A CA 1
ATOM 760 C C . GLN A 1 94 ? 11.57 -16.25 -3.678 1 83.69 94 GLN A C 1
ATOM 762 O O . GLN A 1 94 ? 10.727 -15.414 -3.361 1 83.69 94 GLN A O 1
ATOM 767 N N . LEU A 1 95 ? 12.492 -16.047 -4.465 1 84.75 95 LEU A N 1
ATOM 768 C CA . LEU A 1 95 ? 12.648 -14.742 -5.086 1 84.75 95 LEU A CA 1
ATOM 769 C C . LEU A 1 95 ? 11.477 -14.43 -6.004 1 84.75 95 LEU A C 1
ATOM 771 O O . LEU A 1 95 ? 10.984 -13.297 -6.035 1 84.75 95 LEU A O 1
ATOM 775 N N . THR A 1 96 ? 11.031 -15.414 -6.695 1 83.5 96 THR A N 1
ATOM 776 C CA . THR A 1 96 ? 9.875 -15.242 -7.574 1 83.5 96 THR A CA 1
ATOM 777 C C . THR A 1 96 ? 8.625 -14.922 -6.766 1 83.5 96 THR A C 1
ATOM 779 O O . THR A 1 96 ? 7.828 -14.07 -7.156 1 83.5 96 THR A O 1
ATOM 782 N N . GLY A 1 97 ? 8.5 -15.609 -5.707 1 83 97 GLY A N 1
ATOM 783 C CA . GLY A 1 97 ? 7.379 -15.336 -4.82 1 83 97 GLY A CA 1
ATOM 784 C C . GLY A 1 97 ? 7.391 -13.93 -4.258 1 83 97 GLY A C 1
ATOM 785 O O . GLY A 1 97 ? 6.344 -13.289 -4.156 1 83 97 GLY A O 1
ATOM 786 N N . LEU A 1 98 ? 8.57 -13.5 -3.963 1 86.75 98 LEU A N 1
ATOM 787 C CA . LEU A 1 98 ? 8.734 -12.148 -3.436 1 86.75 98 LEU A CA 1
ATOM 788 C C . LEU A 1 98 ? 8.359 -11.109 -4.488 1 86.75 98 LEU A C 1
ATOM 790 O O . LEU A 1 98 ? 7.633 -10.156 -4.195 1 86.75 98 LEU A O 1
ATOM 794 N N . ALA A 1 99 ? 8.812 -11.312 -5.637 1 86.69 99 ALA A N 1
ATOM 795 C CA . ALA A 1 99 ? 8.492 -10.398 -6.727 1 86.69 99 ALA A CA 1
ATOM 796 C C . ALA A 1 99 ? 6.988 -10.359 -6.988 1 86.69 99 ALA A C 1
ATOM 798 O O . ALA A 1 99 ? 6.418 -9.297 -7.219 1 86.69 99 ALA A O 1
ATOM 799 N N . THR A 1 100 ? 6.395 -11.484 -6.902 1 84.94 100 THR A N 1
ATOM 800 C CA . THR A 1 100 ? 4.957 -11.586 -7.129 1 84.94 100 THR A CA 1
ATOM 801 C C . THR A 1 100 ? 4.184 -10.883 -6.02 1 84.94 100 THR A C 1
ATOM 803 O O . THR A 1 100 ? 3.201 -10.18 -6.285 1 84.94 100 THR A O 1
ATOM 806 N N . GLN A 1 101 ? 4.633 -11.07 -4.883 1 86.56 101 GLN A N 1
ATOM 807 C CA . GLN A 1 101 ? 3.971 -10.43 -3.754 1 86.56 101 GLN A CA 1
ATOM 808 C C . GLN A 1 101 ? 4.023 -8.906 -3.881 1 86.56 101 GLN A C 1
ATOM 810 O O . GLN A 1 101 ? 3.033 -8.227 -3.621 1 86.56 101 GLN A O 1
ATOM 815 N N . PHE A 1 102 ? 5.137 -8.406 -4.234 1 89.25 102 PHE A N 1
ATOM 816 C CA . PHE A 1 102 ? 5.266 -6.965 -4.406 1 89.25 102 PHE A CA 1
ATOM 817 C C . PHE A 1 102 ? 4.398 -6.48 -5.566 1 89.25 102 PHE A C 1
ATOM 819 O O . PHE A 1 102 ? 3.854 -5.379 -5.523 1 89.25 102 PHE A O 1
ATOM 826 N N . SER A 1 103 ? 4.309 -7.293 -6.594 1 88.5 103 SER A N 1
ATOM 827 C CA . SER A 1 103 ? 3.455 -6.945 -7.727 1 88.5 103 SER A CA 1
ATOM 828 C C . SER A 1 103 ? 1.991 -6.855 -7.309 1 88.5 103 SER A C 1
ATOM 830 O O . SER A 1 103 ? 1.296 -5.902 -7.668 1 88.5 103 SER A O 1
ATOM 832 N N . ILE A 1 104 ? 1.583 -7.762 -6.531 1 87.75 104 ILE A N 1
ATOM 833 C CA . ILE A 1 104 ? 0.205 -7.773 -6.055 1 87.75 104 ILE A CA 1
ATOM 834 C C . ILE A 1 104 ? -0.04 -6.559 -5.16 1 87.75 104 ILE A C 1
ATOM 836 O O . ILE A 1 104 ? -1.06 -5.875 -5.293 1 87.75 104 ILE A O 1
ATOM 840 N N . THR A 1 105 ? 0.878 -6.32 -4.285 1 89.69 105 THR A N 1
ATOM 841 C CA . THR A 1 105 ? 0.752 -5.176 -3.389 1 89.69 105 THR A CA 1
ATOM 842 C C . THR A 1 105 ? 0.628 -3.877 -4.184 1 89.69 105 THR A C 1
ATOM 844 O O . THR A 1 105 ? -0.221 -3.037 -3.879 1 89.69 105 THR A O 1
ATOM 847 N N . ARG A 1 106 ? 1.439 -3.74 -5.121 1 90.19 106 ARG A N 1
ATOM 848 C CA . ARG A 1 106 ? 1.384 -2.555 -5.973 1 90.19 106 ARG A CA 1
ATOM 849 C C . ARG A 1 106 ? 0.027 -2.434 -6.656 1 90.19 106 ARG A C 1
ATOM 851 O O . ARG A 1 106 ? -0.54 -1.342 -6.738 1 90.19 106 ARG A O 1
ATOM 858 N N . GLN A 1 107 ? -0.45 -3.514 -7.145 1 90.06 107 GLN A N 1
ATOM 859 C CA . GLN A 1 107 ? -1.741 -3.514 -7.824 1 90.06 107 GLN A CA 1
ATOM 860 C C . GLN A 1 107 ? -2.863 -3.105 -6.875 1 90.06 107 GLN A C 1
ATOM 862 O O . GLN A 1 107 ? -3.777 -2.377 -7.266 1 90.06 107 GLN A O 1
ATOM 867 N N . VAL A 1 108 ? -2.748 -3.562 -5.734 1 90.06 108 VAL A N 1
ATOM 868 C CA . VAL A 1 108 ? -3.756 -3.229 -4.734 1 90.06 108 VAL A CA 1
ATOM 869 C C . VAL A 1 108 ? -3.684 -1.738 -4.406 1 90.06 108 VAL A C 1
ATOM 871 O O . VAL A 1 108 ? -4.715 -1.083 -4.238 1 90.06 108 VAL A O 1
ATOM 874 N N . LEU A 1 109 ? -2.531 -1.235 -4.332 1 88.56 109 LEU A N 1
ATOM 875 C CA . LEU A 1 109 ? -2.326 0.181 -4.047 1 88.56 109 LEU A CA 1
ATOM 876 C C . LEU A 1 109 ? -2.855 1.047 -5.188 1 88.56 109 LEU A C 1
ATOM 878 O O . LEU A 1 109 ? -3.24 2.197 -4.969 1 88.56 109 LEU A O 1
ATOM 882 N N . CYS A 1 110 ? -2.943 0.443 -6.312 1 88.5 110 CYS A N 1
ATOM 883 C CA . CYS A 1 110 ? -3.334 1.224 -7.48 1 88.5 110 CYS A CA 1
ATOM 884 C C . CYS A 1 110 ? -4.801 0.993 -7.824 1 88.5 110 CYS A C 1
ATOM 886 O O . CYS A 1 110 ? -5.289 1.488 -8.844 1 88.5 110 CYS A O 1
ATOM 888 N N . LEU A 1 111 ? -5.441 0.345 -7.031 1 89.06 111 LEU A N 1
ATOM 889 C CA . LEU A 1 111 ? -6.852 0.083 -7.293 1 89.06 111 LEU A CA 1
ATOM 890 C C . LEU A 1 111 ? -7.648 1.384 -7.344 1 89.06 111 LEU A C 1
ATOM 892 O O . LEU A 1 111 ? -7.539 2.217 -6.441 1 89.06 111 LEU A O 1
ATOM 896 N N . GLY A 1 112 ? -8.43 1.576 -8.406 1 87.25 112 GLY A N 1
ATOM 897 C CA . GLY A 1 112 ? -9.305 2.729 -8.531 1 87.25 112 GLY A CA 1
ATOM 898 C C . GLY A 1 112 ? -8.609 3.949 -9.109 1 87.25 112 GLY A C 1
ATOM 899 O O . GLY A 1 112 ? -9.195 5.031 -9.172 1 87.25 112 GLY A O 1
ATOM 900 N N . ASN A 1 113 ? -7.402 3.826 -9.422 1 86.19 113 ASN A N 1
ATOM 901 C CA . ASN A 1 113 ? -6.652 4.949 -9.977 1 86.19 113 ASN A CA 1
ATOM 902 C C . ASN A 1 113 ? -7.219 5.402 -11.312 1 86.19 113 ASN A C 1
ATOM 904 O O . ASN A 1 113 ? -6.91 6.496 -11.789 1 86.19 113 ASN A O 1
ATOM 908 N N . ALA A 1 114 ? -8.008 4.555 -11.914 1 88.69 114 ALA A N 1
ATOM 909 C CA . ALA A 1 114 ? -8.625 4.918 -13.195 1 88.69 114 ALA A CA 1
ATOM 910 C C . ALA A 1 114 ? -9.523 6.141 -13.047 1 88.69 114 ALA A C 1
ATOM 912 O O . ALA A 1 114 ? -9.789 6.844 -14.016 1 88.69 114 ALA A O 1
ATOM 913 N N . SER A 1 115 ? -9.969 6.383 -11.891 1 86.88 115 SER A N 1
ATOM 914 C CA . SER A 1 115 ? -10.914 7.469 -11.648 1 86.88 115 SER A CA 1
ATOM 915 C C . SER A 1 115 ? -10.289 8.82 -11.961 1 86.88 115 SER A C 1
ATOM 917 O O . SER A 1 115 ? -10.961 9.727 -12.461 1 86.88 115 SER A O 1
ATOM 919 N N . GLU A 1 116 ? -9.078 8.93 -11.672 1 85 116 GLU A N 1
ATOM 920 C CA . GLU A 1 116 ? -8.406 10.195 -11.938 1 85 116 GLU A CA 1
ATOM 921 C C . GLU A 1 116 ? -8.32 10.477 -13.438 1 85 116 GLU A C 1
ATOM 923 O O . GLU A 1 116 ? -8.602 11.586 -13.883 1 85 116 GLU A O 1
ATOM 928 N N . ASP A 1 117 ? -7.969 9.469 -14.117 1 87.94 117 ASP A N 1
ATOM 929 C CA . ASP A 1 117 ? -7.867 9.617 -15.562 1 87.94 117 ASP A CA 1
ATOM 930 C C . ASP A 1 117 ? -9.242 9.82 -16.188 1 87.94 117 ASP A C 1
ATOM 932 O O . ASP A 1 117 ? -9.375 10.547 -17.188 1 87.94 117 ASP A O 1
ATOM 936 N N . VAL A 1 118 ? -10.219 9.242 -15.648 1 88.06 118 VAL A N 1
ATOM 937 C CA . VAL A 1 118 ? -11.578 9.414 -16.141 1 88.06 118 VAL A CA 1
ATOM 938 C C . VAL A 1 118 ? -12.039 10.852 -15.938 1 88.06 118 VAL A C 1
ATOM 940 O O . VAL A 1 118 ? -12.625 11.461 -16.844 1 88.06 118 VAL A O 1
ATOM 943 N N . LYS A 1 119 ? -11.75 11.367 -14.82 1 84.69 119 LYS A N 1
ATOM 944 C CA . LYS A 1 119 ? -12.094 12.758 -14.539 1 84.69 119 LYS A CA 1
ATOM 945 C C . LYS A 1 119 ? -11.406 13.703 -15.523 1 84.69 119 LYS A C 1
ATOM 947 O O . LYS A 1 119 ? -12.016 14.656 -16.016 1 84.69 119 LYS A O 1
ATOM 952 N N . GLN A 1 120 ? -10.234 13.383 -15.781 1 86.69 120 GLN A N 1
ATOM 953 C CA . GLN A 1 120 ? -9.477 14.219 -16.703 1 86.69 120 GLN A CA 1
ATOM 954 C C . GLN A 1 120 ? -10.062 14.141 -18.109 1 86.69 120 GLN A C 1
ATOM 956 O O . GLN A 1 120 ? -10.047 15.125 -18.859 1 86.69 120 GLN A O 1
ATOM 961 N N . LEU A 1 121 ? -10.539 12.992 -18.469 1 87.38 121 LEU A N 1
ATOM 962 C CA . LEU A 1 121 ? -11.117 12.789 -19.797 1 87.38 121 LEU A CA 1
ATOM 963 C C . LEU A 1 121 ? -12.375 13.633 -19.969 1 87.38 121 LEU A C 1
ATOM 965 O O . LEU A 1 121 ? -12.609 14.188 -21.047 1 87.38 121 LEU A O 1
ATOM 969 N N . PHE A 1 122 ? -13.125 13.805 -18.938 1 85.69 122 PHE A N 1
ATOM 970 C CA . PHE A 1 122 ? -14.398 14.508 -19.047 1 85.69 122 PHE A CA 1
ATOM 971 C C . PHE A 1 122 ? -14.219 16 -18.781 1 85.69 122 PHE A C 1
ATOM 973 O O . PHE A 1 122 ? -15.062 16.812 -19.172 1 85.69 122 PHE A O 1
ATOM 980 N N . THR A 1 123 ? -13.211 16.438 -18.156 1 81.31 123 THR A N 1
ATOM 981 C CA . THR A 1 123 ? -13.086 17.828 -17.75 1 81.31 123 THR A CA 1
ATOM 982 C C . THR A 1 123 ? -12.227 18.609 -18.734 1 81.31 123 THR A C 1
ATOM 984 O O . THR A 1 123 ? -12.398 19.812 -18.906 1 81.31 123 THR A O 1
ATOM 987 N N . THR A 1 124 ? -11.242 18.016 -19.219 1 74.38 124 THR A N 1
ATOM 988 C CA . THR A 1 124 ? -10.281 18.797 -19.969 1 74.38 124 THR A CA 1
ATOM 989 C C . THR A 1 124 ? -10.453 18.578 -21.469 1 74.38 124 THR A C 1
ATOM 991 O O . THR A 1 124 ? -10.625 17.438 -21.922 1 74.38 124 THR A O 1
ATOM 994 N N . LYS A 1 125 ? -10.758 19.609 -22.109 1 76.25 125 LYS A N 1
ATOM 995 C CA . LYS A 1 125 ? -10.711 19.578 -23.562 1 76.25 125 LYS A CA 1
ATOM 996 C C . LYS A 1 125 ? -9.273 19.438 -24.062 1 76.25 125 LYS A C 1
ATOM 998 O O . LYS A 1 125 ? -8.43 20.297 -23.797 1 76.25 125 LYS A O 1
ATOM 1003 N N . GLN A 1 126 ? -8.891 18.203 -24.328 1 78.44 126 GLN A N 1
ATOM 1004 C CA . GLN A 1 126 ? -7.523 17.953 -24.781 1 78.44 126 GLN A CA 1
ATOM 1005 C C . GLN A 1 126 ? -7.477 17.578 -26.25 1 78.44 126 GLN A C 1
ATOM 1007 O O . GLN A 1 126 ? -8.523 17.375 -26.875 1 78.44 126 GLN A O 1
ATOM 1012 N N . SER A 1 127 ? -6.324 17.688 -26.828 1 87.31 127 SER A N 1
ATOM 1013 C CA . SER A 1 127 ? -6.078 17.234 -28.188 1 87.31 127 SER A CA 1
ATOM 1014 C C . SER A 1 127 ? -6.461 15.766 -28.375 1 87.31 127 SER A C 1
ATOM 1016 O O . SER A 1 127 ? -6.555 15.023 -27.391 1 87.31 127 SER A O 1
ATOM 1018 N N . LEU A 1 128 ? -6.746 15.461 -29.547 1 87.69 128 LEU A N 1
ATOM 1019 C CA . LEU A 1 128 ? -7.152 14.102 -29.859 1 87.69 128 LEU A CA 1
ATOM 1020 C C . LEU A 1 128 ? -6.102 13.094 -29.406 1 87.69 128 LEU A C 1
ATOM 1022 O O . LEU A 1 128 ? -6.441 12.023 -28.891 1 87.69 128 LEU A O 1
ATOM 1026 N N . SER A 1 129 ? -4.883 13.422 -29.641 1 88.88 129 SER A N 1
ATOM 1027 C CA . SER A 1 129 ? -3.801 12.523 -29.234 1 88.88 129 SER A CA 1
ATOM 1028 C C . SER A 1 129 ? -3.789 12.312 -27.719 1 88.88 129 SER A C 1
ATOM 1030 O O . SER A 1 129 ? -3.604 11.195 -27.25 1 88.88 129 SER A O 1
ATOM 1032 N N . LYS A 1 130 ? -4.012 13.359 -27.031 1 89.12 130 LYS A N 1
ATOM 1033 C CA . LYS A 1 130 ? -4.035 13.266 -25.578 1 89.12 130 LYS A CA 1
ATOM 1034 C C . LYS A 1 130 ? -5.254 12.484 -25.094 1 89.12 130 LYS A C 1
ATOM 1036 O O . LYS A 1 130 ? -5.176 11.742 -24.109 1 89.12 130 LYS A O 1
ATOM 1041 N N . GLN A 1 131 ? -6.301 12.617 -25.797 1 91.69 131 GLN A N 1
ATOM 1042 C CA . GLN A 1 131 ? -7.508 11.875 -25.453 1 91.69 131 GLN A CA 1
ATOM 1043 C C . GLN A 1 131 ? -7.309 10.375 -25.656 1 91.69 131 GLN A C 1
ATOM 1045 O O . GLN A 1 131 ? -7.746 9.57 -24.844 1 91.69 131 GLN A O 1
ATOM 1050 N N . LEU A 1 132 ? -6.641 10.062 -26.688 1 91.88 132 LEU A N 1
ATOM 1051 C CA . LEU A 1 132 ? -6.383 8.648 -26.969 1 91.88 132 LEU A CA 1
ATOM 1052 C C . LEU A 1 132 ? -5.461 8.039 -25.922 1 91.88 132 LEU A C 1
ATOM 1054 O O . LEU A 1 132 ? -5.645 6.887 -25.531 1 91.88 132 LEU A O 1
ATOM 1058 N N . LEU A 1 133 ? -4.59 8.852 -25.516 1 92.06 133 LEU A N 1
ATOM 1059 C CA . LEU A 1 133 ? -3.67 8.375 -24.484 1 92.06 133 LEU A CA 1
ATOM 1060 C C . LEU A 1 133 ? -4.395 8.18 -23.156 1 92.06 133 LEU A C 1
ATOM 1062 O O . LEU A 1 133 ? -4.098 7.234 -22.422 1 92.06 133 LEU A O 1
ATOM 1066 N N . LEU A 1 134 ? -5.301 9.031 -22.938 1 92.31 134 LEU A N 1
ATOM 1067 C CA . LEU A 1 134 ? -6.078 8.914 -21.703 1 92.31 134 LEU A CA 1
ATOM 1068 C C . LEU A 1 134 ? -6.965 7.676 -21.734 1 92.31 134 LEU A C 1
ATOM 1070 O O . LEU A 1 134 ? -7.09 6.969 -20.734 1 92.31 134 LEU A O 1
ATOM 1074 N N . VAL A 1 135 ? -7.52 7.453 -22.844 1 93.69 135 VAL A N 1
ATOM 1075 C CA . VAL A 1 135 ? -8.352 6.266 -23 1 93.69 135 VAL A CA 1
ATOM 1076 C C . VAL A 1 135 ? -7.504 5.012 -22.797 1 93.69 135 VAL A C 1
ATOM 1078 O O . VAL A 1 135 ? -7.941 4.055 -22.156 1 93.69 135 VAL A O 1
ATOM 1081 N N . ASN A 1 136 ? -6.34 5.035 -23.344 1 94.88 136 ASN A N 1
ATOM 1082 C CA . ASN A 1 136 ? -5.418 3.922 -23.156 1 94.88 136 ASN A CA 1
ATOM 1083 C C . ASN A 1 136 ? -5.059 3.74 -21.672 1 94.88 136 ASN A C 1
ATOM 1085 O O . ASN A 1 136 ? -5 2.611 -21.188 1 94.88 136 ASN A O 1
ATOM 1089 N N . SER A 1 137 ? -4.844 4.816 -21.078 1 93.94 137 SER A N 1
ATOM 1090 C CA . SER A 1 137 ? -4.488 4.773 -19.656 1 93.94 137 SER A CA 1
ATOM 1091 C C . SER A 1 137 ? -5.641 4.23 -18.812 1 93.94 137 SER A C 1
ATOM 1093 O O . SER A 1 137 ? -5.422 3.463 -17.875 1 93.94 137 SER A O 1
ATOM 1095 N N . ILE A 1 138 ? -6.781 4.641 -19.156 1 93.56 138 ILE A N 1
ATOM 1096 C CA . ILE A 1 138 ? -7.965 4.16 -18.453 1 93.56 138 ILE A CA 1
ATOM 1097 C C . ILE A 1 138 ? -8.133 2.662 -18.688 1 93.56 138 ILE A C 1
ATOM 1099 O O . ILE A 1 138 ? -8.391 1.904 -17.75 1 93.56 138 ILE A O 1
ATOM 1103 N N . SER A 1 139 ? -8.016 2.309 -19.891 1 94.5 139 SER A N 1
ATOM 1104 C CA . SER A 1 139 ? -8.125 0.894 -20.234 1 94.5 139 SER A CA 1
ATOM 1105 C C . SER A 1 139 ? -7.094 0.063 -19.469 1 94.5 139 SER A C 1
ATOM 1107 O O . SER A 1 139 ? -7.406 -1.022 -18.984 1 94.5 139 SER A O 1
ATOM 1109 N N . ASN A 1 140 ? -5.949 0.521 -19.375 1 93.62 140 ASN A N 1
ATOM 1110 C CA . ASN A 1 140 ? -4.891 -0.161 -18.641 1 93.62 140 ASN A CA 1
ATOM 1111 C C . ASN A 1 140 ? -5.23 -0.288 -17.156 1 93.62 140 ASN A C 1
ATOM 1113 O O . ASN A 1 140 ? -5.137 -1.376 -16.594 1 93.62 140 ASN A O 1
ATOM 1117 N N . ALA A 1 141 ? -5.625 0.783 -16.641 1 93.81 141 ALA A N 1
ATOM 1118 C CA . ALA A 1 141 ? -5.926 0.814 -15.211 1 93.81 141 ALA A CA 1
ATOM 1119 C C . ALA A 1 141 ? -7.102 -0.103 -14.883 1 93.81 141 ALA A C 1
ATOM 1121 O O . ALA A 1 141 ? -7.062 -0.836 -13.891 1 93.81 141 ALA A O 1
ATOM 1122 N N . VAL A 1 142 ? -8.07 -0.086 -15.672 1 94.5 142 VAL A N 1
ATOM 1123 C CA . VAL A 1 142 ? -9.258 -0.902 -15.43 1 94.5 142 VAL A CA 1
ATOM 1124 C C . VAL A 1 142 ? -8.914 -2.379 -15.594 1 94.5 142 VAL A C 1
ATOM 1126 O O . VAL A 1 142 ? -9.32 -3.213 -14.781 1 94.5 142 VAL A O 1
ATOM 1129 N N . SER A 1 143 ? -8.211 -2.646 -16.625 1 93.88 143 SER A N 1
ATOM 1130 C CA . SER A 1 143 ? -7.801 -4.027 -16.828 1 93.88 143 SER A CA 1
ATOM 1131 C C . SER A 1 143 ? -6.902 -4.516 -15.695 1 93.88 143 SER A C 1
ATOM 1133 O O . SER A 1 143 ? -7.008 -5.664 -15.266 1 93.88 143 SER A O 1
ATOM 1135 N N . ASP A 1 144 ? -6.059 -3.674 -15.281 1 91.56 144 ASP A N 1
ATOM 1136 C CA . ASP A 1 144 ? -5.191 -4.004 -14.156 1 91.56 144 ASP A CA 1
ATOM 1137 C C . ASP A 1 144 ? -6.008 -4.27 -12.891 1 91.56 144 ASP A C 1
ATOM 1139 O O . ASP A 1 144 ? -5.664 -5.148 -12.094 1 91.56 144 ASP A O 1
ATOM 1143 N N . ASP A 1 145 ? -7.023 -3.498 -12.727 1 93.19 145 ASP A N 1
ATOM 1144 C CA . ASP A 1 145 ? -7.898 -3.684 -11.578 1 93.19 145 ASP A CA 1
ATOM 1145 C C . ASP A 1 145 ? -8.586 -5.047 -11.625 1 93.19 145 ASP A C 1
ATOM 1147 O O . ASP A 1 145 ? -8.633 -5.754 -10.617 1 93.19 145 ASP A O 1
ATOM 1151 N N . ILE A 1 146 ? -9.047 -5.391 -12.727 1 92.19 146 ILE A N 1
ATOM 1152 C CA . ILE A 1 146 ? -9.734 -6.668 -12.891 1 92.19 146 ILE A CA 1
ATOM 1153 C C . ILE A 1 146 ? -8.75 -7.812 -12.68 1 92.19 146 ILE A C 1
ATOM 1155 O O . ILE A 1 146 ? -9.062 -8.789 -11.992 1 92.19 146 ILE A O 1
ATOM 1159 N N . TYR A 1 147 ? -7.66 -7.633 -13.242 1 90.62 147 TYR A N 1
ATOM 1160 C CA . TYR A 1 147 ? -6.625 -8.648 -13.07 1 90.62 147 TYR A CA 1
ATOM 1161 C C . TYR A 1 147 ? -6.242 -8.789 -11.609 1 90.62 147 TYR A C 1
ATOM 1163 O O . TYR A 1 147 ? -6.02 -9.898 -11.125 1 90.62 147 TYR A O 1
ATOM 1171 N N . CYS A 1 148 ? -6.09 -7.691 -10.977 1 89.75 148 CYS A N 1
ATOM 1172 C CA . CYS A 1 148 ? -5.766 -7.703 -9.547 1 89.75 148 CYS A CA 1
ATOM 1173 C C . CYS A 1 148 ? -6.832 -8.445 -8.75 1 89.75 148 CYS A C 1
ATOM 1175 O O . CYS A 1 148 ? -6.512 -9.289 -7.914 1 89.75 148 CYS A O 1
ATOM 1177 N N . LEU A 1 149 ? -8.086 -8.188 -9.008 1 89 149 LEU A N 1
ATOM 1178 C CA . LEU A 1 149 ? -9.188 -8.828 -8.305 1 89 149 LEU A CA 1
ATOM 1179 C C . LEU A 1 149 ? -9.18 -10.336 -8.539 1 89 149 LEU A C 1
ATOM 1181 O O . LEU A 1 149 ? -9.516 -11.109 -7.648 1 89 149 LEU A O 1
ATOM 1185 N N . TYR A 1 150 ? -8.781 -10.664 -9.711 1 88.44 150 TYR A N 1
ATOM 1186 C CA . TYR A 1 150 ? -8.648 -12.086 -10.016 1 88.44 150 TYR A CA 1
ATOM 1187 C C . TYR A 1 150 ? -7.516 -12.719 -9.219 1 88.44 150 TYR A C 1
ATOM 1189 O O . TYR A 1 150 ? -7.676 -13.797 -8.648 1 88.44 150 TYR A O 1
ATOM 1197 N N . ARG A 1 151 ? -6.371 -12.062 -9.148 1 85.5 151 ARG A N 1
ATOM 1198 C CA . ARG A 1 151 ? -5.184 -12.578 -8.477 1 85.5 151 ARG A CA 1
ATOM 1199 C C . ARG A 1 151 ? -5.426 -12.75 -6.98 1 85.5 151 ARG A C 1
ATOM 1201 O O . ARG A 1 151 ? -4.91 -13.68 -6.363 1 85.5 151 ARG A O 1
ATOM 1208 N N . ILE A 1 152 ? -6.164 -11.82 -6.422 1 84.81 152 ILE A N 1
ATOM 1209 C CA . ILE A 1 152 ? -6.379 -11.891 -4.98 1 84.81 152 ILE A CA 1
ATOM 1210 C C . ILE A 1 152 ? -7.547 -12.828 -4.68 1 84.81 152 ILE A C 1
ATOM 1212 O O . ILE A 1 152 ? -7.852 -13.094 -3.514 1 84.81 152 ILE A O 1
ATOM 1216 N N . GLY A 1 153 ? -8.273 -13.336 -5.66 1 81.62 153 GLY A N 1
ATOM 1217 C CA . GLY A 1 153 ? -9.242 -14.406 -5.488 1 81.62 153 GLY A CA 1
ATOM 1218 C C . GLY A 1 153 ? -10.672 -13.906 -5.398 1 81.62 153 GLY A C 1
ATOM 1219 O O . GLY A 1 153 ? -11.57 -14.648 -4.984 1 81.62 153 GLY A O 1
ATOM 1220 N N . VAL A 1 154 ? -10.914 -12.742 -5.676 1 83.31 154 VAL A N 1
ATOM 1221 C CA . VAL A 1 154 ? -12.258 -12.188 -5.621 1 83.31 154 VAL A CA 1
ATOM 1222 C C . VAL A 1 154 ? -13.055 -12.648 -6.84 1 83.31 154 VAL A C 1
ATOM 1224 O O . VAL A 1 154 ? -14.242 -12.961 -6.73 1 83.31 154 VAL A O 1
ATOM 1227 N N . LEU A 1 155 ? -12.359 -12.703 -7.965 1 85.19 155 LEU A N 1
ATOM 1228 C CA . LEU A 1 155 ? -13.016 -13.125 -9.203 1 85.19 155 LEU A CA 1
ATOM 1229 C C . LEU A 1 155 ? -12.688 -14.578 -9.516 1 85.19 155 LEU A C 1
ATOM 1231 O O . LEU A 1 155 ? -11.516 -14.945 -9.664 1 85.19 155 LEU A O 1
ATOM 1235 N N . PRO A 1 156 ? -13.703 -15.453 -9.586 1 78.81 156 PRO A N 1
ATOM 1236 C CA . PRO A 1 156 ? -13.469 -16.891 -9.758 1 78.81 156 PRO A 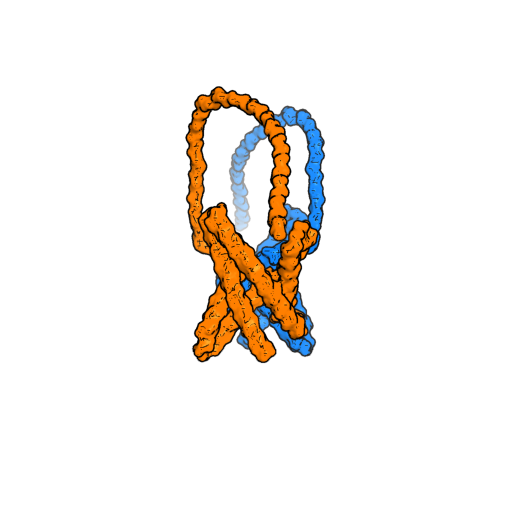CA 1
ATOM 1237 C C . PRO A 1 156 ? -13.227 -17.266 -11.219 1 78.81 156 PRO A C 1
ATOM 1239 O O . PRO A 1 156 ? -12.648 -18.328 -11.5 1 78.81 156 PRO A O 1
ATOM 1242 N N . HIS A 1 157 ? -13.523 -16.5 -12.109 1 84.38 157 HIS A N 1
ATOM 1243 C CA . HIS A 1 157 ? -13.43 -16.906 -13.516 1 84.38 157 HIS A CA 1
ATOM 1244 C C . HIS A 1 157 ? -12.023 -16.688 -14.055 1 84.38 157 HIS A C 1
ATOM 1246 O O . HIS A 1 157 ? -11.57 -15.547 -14.188 1 84.38 157 HIS A O 1
ATOM 1252 N N . LYS A 1 158 ? -11.375 -17.703 -14.367 1 85.62 158 LYS A N 1
ATOM 1253 C CA . LYS A 1 158 ? -10.008 -17.703 -14.875 1 85.62 158 LYS A CA 1
ATOM 1254 C C . LYS A 1 158 ? -9.914 -16.938 -16.188 1 85.62 158 LYS A C 1
ATOM 1256 O O . LYS A 1 158 ? -8.93 -16.234 -16.438 1 85.62 158 LYS A O 1
ATOM 1261 N N . ALA A 1 159 ? -10.914 -17.016 -16.984 1 86.12 159 ALA A N 1
ATOM 1262 C CA . ALA A 1 159 ? -10.906 -16.359 -18.297 1 86.12 159 ALA A CA 1
ATOM 1263 C C . ALA A 1 159 ? -10.805 -14.844 -18.156 1 86.12 159 ALA A C 1
ATOM 1265 O O . ALA A 1 159 ? -10.055 -14.203 -18.891 1 86.12 159 ALA A O 1
ATOM 1266 N N . TRP A 1 160 ? -11.516 -14.305 -17.203 1 87.5 160 TRP A N 1
ATOM 1267 C CA . TRP A 1 160 ? -11.484 -12.867 -16.984 1 87.5 160 TRP A CA 1
ATOM 1268 C C . TRP A 1 160 ? -10.102 -12.406 -16.531 1 87.5 160 TRP A C 1
ATOM 1270 O O . TRP A 1 160 ? -9.641 -11.336 -16.922 1 87.5 160 TRP A O 1
ATOM 1280 N N . GLY A 1 161 ? -9.516 -13.219 -15.781 1 87.06 161 GLY A N 1
ATOM 1281 C CA . GLY A 1 161 ? -8.172 -12.906 -15.32 1 87.06 161 GLY A CA 1
ATOM 1282 C C . GLY A 1 161 ? -7.141 -12.914 -16.422 1 87.06 161 GLY A C 1
ATOM 1283 O O . GLY A 1 161 ? -6.352 -11.977 -16.562 1 87.06 161 GLY A O 1
ATOM 1284 N N . GLN A 1 162 ? -7.184 -13.883 -17.234 1 87 162 GLN A N 1
ATOM 1285 C CA . GLN A 1 162 ? -6.211 -14.039 -18.312 1 87 162 GLN A CA 1
ATOM 1286 C C . GLN A 1 162 ? -6.359 -12.938 -19.359 1 87 162 GLN A C 1
ATOM 1288 O O . GLN A 1 162 ? -5.371 -12.328 -19.766 1 87 162 GLN A O 1
ATOM 1293 N N . TYR A 1 163 ? -7.609 -12.688 -19.688 1 89.38 163 TYR A N 1
ATOM 1294 C CA . TYR A 1 163 ? -7.855 -11.656 -20.703 1 89.38 163 TYR A CA 1
ATOM 1295 C C . TYR A 1 163 ? -7.441 -10.281 -20.188 1 89.38 163 TYR A C 1
ATOM 1297 O O . TYR A 1 163 ? -6.832 -9.5 -20.922 1 89.38 163 TYR A O 1
ATOM 1305 N N . SER A 1 164 ? -7.773 -10.008 -19 1 90.81 164 SER A N 1
ATOM 1306 C CA . SER A 1 164 ? -7.445 -8.703 -18.438 1 90.81 164 SER A CA 1
ATOM 1307 C C . SER A 1 164 ? -5.938 -8.516 -18.312 1 90.81 164 SER A C 1
ATOM 1309 O O . SER A 1 164 ? -5.426 -7.406 -18.469 1 90.81 164 SER A O 1
ATOM 1311 N N . GLU A 1 165 ? -5.289 -9.547 -18.031 1 88.12 165 GLU A N 1
ATOM 1312 C CA . GLU A 1 165 ? -3.832 -9.484 -17.938 1 88.12 165 GLU A CA 1
ATOM 1313 C C . GLU A 1 165 ? -3.219 -9.102 -19.281 1 88.12 165 GLU A C 1
ATOM 1315 O O . GLU A 1 165 ? -2.338 -8.242 -19.344 1 88.12 165 GLU A O 1
ATOM 1320 N N . ILE A 1 166 ? -3.695 -9.719 -20.328 1 87.94 166 ILE A N 1
ATOM 1321 C CA . ILE A 1 166 ? -3.172 -9.484 -21.656 1 87.94 166 ILE A CA 1
ATOM 1322 C C . ILE A 1 166 ? -3.48 -8.055 -22.094 1 87.94 166 ILE A C 1
ATOM 1324 O O . ILE A 1 166 ? -2.605 -7.348 -22.594 1 87.94 166 ILE A O 1
ATOM 1328 N N . ILE A 1 167 ? -4.68 -7.688 -21.844 1 90 167 ILE A N 1
ATOM 1329 C CA . ILE A 1 167 ? -5.086 -6.336 -22.219 1 90 167 ILE A CA 1
ATOM 1330 C C . ILE A 1 167 ? -4.238 -5.316 -21.469 1 90 167 ILE A C 1
ATOM 1332 O O . ILE A 1 167 ? -3.756 -4.344 -22.047 1 90 167 ILE A O 1
ATOM 1336 N N . SER A 1 168 ? -4.086 -5.512 -20.203 1 90.62 168 SER A N 1
ATOM 1337 C CA . SER A 1 168 ? -3.287 -4.598 -19.391 1 90.62 168 SER A CA 1
ATOM 1338 C C . SER A 1 168 ? -1.85 -4.523 -19.891 1 90.62 168 SER A C 1
ATOM 1340 O O . SER A 1 168 ? -1.269 -3.439 -19.969 1 90.62 168 SER A O 1
ATOM 1342 N N . ALA A 1 169 ? -1.301 -5.645 -20.25 1 87.44 169 ALA A N 1
ATOM 1343 C CA . ALA A 1 169 ? 0.081 -5.695 -20.734 1 87.44 169 ALA A CA 1
ATOM 1344 C C . ALA A 1 169 ? 0.241 -4.926 -22.031 1 87.44 169 ALA A C 1
ATOM 1346 O O . ALA A 1 169 ? 1.211 -4.184 -22.219 1 87.44 169 ALA A O 1
ATOM 1347 N N . HIS A 1 170 ? -0.67 -5.078 -22.891 1 90.31 170 HIS A N 1
ATOM 1348 C CA . HIS A 1 170 ? -0.589 -4.391 -24.172 1 90.31 170 HIS A CA 1
ATOM 1349 C C . HIS A 1 170 ? -0.8 -2.889 -24.016 1 90.31 170 HIS A C 1
ATOM 1351 O O . HIS A 1 170 ? -0.109 -2.088 -24.641 1 90.31 170 HIS A O 1
ATOM 1357 N N . CYS A 1 171 ? -1.76 -2.559 -23.25 1 91.31 171 CYS A N 1
ATOM 1358 C CA . CYS A 1 171 ? -1.997 -1.142 -22.984 1 91.31 171 CYS A CA 1
ATOM 1359 C C . CYS A 1 171 ? -0.793 -0.5 -22.312 1 91.31 171 CYS A C 1
ATOM 1361 O O . CYS A 1 171 ? -0.432 0.636 -22.625 1 91.31 171 CYS A O 1
ATOM 1363 N N . TRP A 1 172 ? -0.291 -1.21 -21.406 1 90.81 172 TRP A N 1
ATOM 1364 C CA . TRP A 1 172 ? 0.912 -0.719 -20.75 1 90.81 172 TRP A CA 1
ATOM 1365 C C . TRP A 1 172 ? 2.057 -0.559 -21.75 1 90.81 172 TRP A C 1
ATOM 1367 O O . TRP A 1 172 ? 2.807 0.418 -21.688 1 90.81 172 TRP A O 1
ATOM 1377 N N . PHE A 1 173 ? 2.213 -1.466 -22.656 1 90.5 173 PHE A N 1
ATOM 1378 C CA . PHE A 1 173 ? 3.25 -1.401 -23.672 1 90.5 173 PHE A CA 1
ATOM 1379 C C . PHE A 1 173 ? 3.086 -0.154 -24.531 1 90.5 173 PHE A C 1
ATOM 1381 O O . PHE A 1 173 ? 4.059 0.553 -24.812 1 90.5 173 PHE A O 1
ATOM 1388 N N . VAL A 1 174 ? 1.922 0.087 -24.922 1 92 174 VAL A N 1
ATOM 1389 C CA . VAL A 1 174 ? 1.638 1.268 -25.734 1 92 174 VAL A CA 1
ATOM 1390 C C . VAL A 1 174 ? 2.039 2.527 -24.969 1 92 174 VAL A C 1
ATOM 1392 O O . VAL A 1 174 ? 2.662 3.432 -25.531 1 92 174 VAL A O 1
ATOM 1395 N N . SER A 1 175 ? 1.68 2.551 -23.734 1 92.69 175 SER A N 1
ATOM 1396 C CA . SER A 1 175 ? 2.018 3.701 -22.891 1 92.69 175 SER A CA 1
ATOM 1397 C C . SER A 1 175 ? 3.529 3.879 -22.781 1 92.69 175 SER A C 1
ATOM 1399 O O . SER A 1 175 ? 4.027 5.004 -22.766 1 92.69 175 SER A O 1
ATOM 1401 N N . LEU A 1 176 ? 4.215 2.826 -22.688 1 91.81 176 LEU A N 1
ATOM 1402 C CA . LEU A 1 176 ? 5.664 2.889 -22.562 1 91.81 176 LEU A CA 1
ATOM 1403 C C . LEU A 1 176 ? 6.305 3.418 -23.844 1 91.81 176 LEU A C 1
ATOM 1405 O O . LEU A 1 176 ? 7.246 4.215 -23.781 1 91.81 176 LEU A O 1
ATOM 1409 N N . VAL A 1 177 ? 5.828 3.002 -24.953 1 92.81 177 VAL A N 1
ATOM 1410 C CA . VAL A 1 177 ? 6.383 3.422 -26.25 1 92.81 177 VAL A CA 1
ATOM 1411 C C . VAL A 1 177 ? 6.148 4.918 -26.438 1 92.81 177 VAL A C 1
ATOM 1413 O O . VAL A 1 177 ? 7.074 5.652 -26.797 1 92.81 177 VAL A O 1
ATOM 1416 N N . VAL A 1 178 ? 4.977 5.301 -26.234 1 92.75 178 VAL A N 1
ATOM 1417 C CA . VAL A 1 178 ? 4.656 6.715 -26.375 1 92.75 178 VAL A CA 1
ATOM 1418 C C . VAL A 1 178 ? 5.438 7.531 -25.359 1 92.75 178 VAL A C 1
ATOM 1420 O O . VAL A 1 178 ? 5.953 8.609 -25.672 1 92.75 178 VAL A O 1
ATOM 1423 N N . GLY A 1 179 ? 5.484 6.969 -24.172 1 91.69 179 GLY A N 1
ATOM 1424 C CA . GLY A 1 179 ? 6.23 7.645 -23.125 1 91.69 179 GLY A CA 1
ATOM 1425 C C . GLY A 1 179 ? 7.711 7.781 -23.438 1 91.69 179 GLY A C 1
ATOM 1426 O O . GLY A 1 179 ? 8.32 8.812 -23.141 1 91.69 179 GLY A O 1
ATOM 1427 N N . LEU A 1 180 ? 8.281 6.805 -23.969 1 93.06 180 LEU A N 1
ATOM 1428 C CA . LEU A 1 180 ? 9.695 6.844 -24.344 1 93.06 180 LEU A CA 1
ATOM 1429 C C . LEU A 1 180 ? 9.953 7.918 -25.391 1 93.06 180 LEU A C 1
ATOM 1431 O O . LEU A 1 180 ? 10.906 8.688 -25.266 1 93.06 180 LEU A O 1
ATOM 1435 N N . SER A 1 181 ? 9.094 7.996 -26.438 1 93.81 181 SER A N 1
ATOM 1436 C CA . SER A 1 181 ? 9.242 8.992 -27.484 1 93.81 181 SER A CA 1
ATOM 1437 C C . SER A 1 181 ? 9.102 10.406 -26.922 1 93.81 181 SER A C 1
ATOM 1439 O O . SER A 1 181 ? 9.898 11.289 -27.266 1 93.81 181 SER A O 1
ATOM 1441 N N . SER A 1 182 ? 8.156 10.57 -26.109 1 92.19 182 SER A N 1
ATOM 1442 C CA . SER A 1 182 ? 7.918 11.883 -25.516 1 92.19 182 SER A CA 1
ATOM 1443 C C . SER A 1 182 ? 9.062 12.289 -24.594 1 92.19 182 SER A C 1
ATOM 1445 O O . SER A 1 182 ? 9.484 13.453 -24.594 1 92.19 182 SER A O 1
ATOM 1447 N N . ASN A 1 183 ? 9.531 11.305 -23.828 1 91.94 183 ASN A N 1
ATOM 1448 C CA . ASN A 1 183 ? 10.617 11.602 -22.906 1 91.94 183 ASN A CA 1
ATOM 1449 C C . ASN A 1 183 ? 11.922 11.875 -23.656 1 91.94 183 ASN A C 1
ATOM 1451 O O . ASN A 1 183 ? 12.742 12.688 -23.203 1 91.94 183 ASN A O 1
ATOM 1455 N N . PHE A 1 184 ? 12.086 11.203 -24.719 1 92.19 184 PHE A N 1
ATOM 1456 C CA . PHE A 1 184 ? 13.25 11.461 -25.547 1 92.19 184 PHE A CA 1
ATOM 1457 C C . PHE A 1 184 ? 13.219 12.883 -26.109 1 92.19 184 PHE A C 1
ATOM 1459 O O . PHE A 1 184 ? 14.219 13.602 -26.062 1 92.19 184 PHE A O 1
ATOM 1466 N N . GLU A 1 185 ? 12.078 13.266 -26.625 1 91.56 185 GLU A N 1
ATOM 1467 C CA . GLU A 1 185 ? 11.922 14.625 -27.141 1 91.56 185 GLU A CA 1
ATOM 1468 C C . GLU A 1 185 ? 12.133 15.656 -26.031 1 91.56 185 GLU A C 1
ATOM 1470 O O . GLU A 1 185 ? 12.75 16.703 -26.266 1 91.56 185 GLU A O 1
ATOM 1475 N N . SER A 1 186 ? 11.609 15.328 -24.953 1 89.75 186 SER A N 1
ATOM 1476 C CA . SER A 1 186 ? 11.758 16.234 -23.812 1 89.75 186 SER A CA 1
ATOM 1477 C C . SER A 1 186 ? 13.219 16.375 -23.391 1 89.75 186 SER A C 1
ATOM 1479 O O . SER A 1 186 ? 13.656 17.453 -23 1 89.75 186 SER A O 1
ATOM 1481 N N . MET A 1 187 ? 13.938 15.289 -23.422 1 90.25 187 MET A N 1
ATOM 1482 C CA . MET A 1 187 ? 15.359 15.32 -23.078 1 90.25 187 MET A CA 1
ATOM 1483 C C . MET A 1 187 ? 16.141 16.156 -24.094 1 90.25 187 MET A C 1
ATOM 1485 O O . MET A 1 187 ? 17.016 16.938 -23.719 1 90.25 187 MET A O 1
ATOM 1489 N N . CYS A 1 188 ? 15.781 16.062 -25.312 1 90.56 188 CYS A N 1
ATOM 1490 C CA . CYS A 1 188 ? 16.438 16.844 -26.344 1 90.56 188 CYS A CA 1
ATOM 1491 C C . CYS A 1 188 ? 16.141 18.328 -26.188 1 90.56 188 CYS A C 1
ATOM 1493 O O . CYS A 1 188 ? 17.031 19.156 -26.328 1 90.56 188 CYS A O 1
ATOM 1495 N N . LYS A 1 189 ? 14.969 18.562 -25.828 1 90.12 189 LYS A N 1
ATOM 1496 C CA . LYS A 1 189 ? 14.586 19.953 -25.609 1 90.12 189 LYS A CA 1
ATOM 1497 C C . LYS A 1 189 ? 15.258 20.516 -24.359 1 90.12 189 LYS A C 1
ATOM 1499 O O . LYS A 1 189 ? 15.648 21.688 -24.328 1 90.12 189 LYS A O 1
ATOM 1504 N N . ALA A 1 190 ? 15.367 19.688 -23.406 1 89.19 190 ALA A N 1
ATOM 1505 C CA . ALA A 1 190 ? 15.961 20.125 -22.141 1 89.19 190 ALA A CA 1
ATOM 1506 C C . ALA A 1 190 ? 17.453 20.375 -22.297 1 89.19 190 ALA A C 1
ATOM 1508 O O . ALA A 1 190 ? 18.031 21.219 -21.594 1 89.19 190 ALA A O 1
ATOM 1509 N N . GLU A 1 191 ? 18.109 19.672 -23.141 1 88.12 191 GLU A N 1
ATOM 1510 C CA . GLU A 1 191 ? 19.547 19.844 -23.391 1 88.12 191 GLU A CA 1
ATOM 1511 C C . GLU A 1 191 ? 19.844 21.219 -23.969 1 88.12 191 GLU A C 1
ATOM 1513 O O . GLU A 1 191 ? 20.891 21.812 -23.688 1 88.12 191 GLU A O 1
ATOM 1518 N N . VAL A 1 192 ? 18.766 21.75 -24.625 1 86.94 192 VAL A N 1
ATOM 1519 C CA . VAL A 1 192 ? 19 23.016 -25.328 1 86.94 192 VAL A CA 1
ATOM 1520 C C . VAL A 1 192 ? 18.5 24.172 -24.469 1 86.94 192 VAL A C 1
ATOM 1522 O O . VAL A 1 192 ? 19.156 25.219 -24.375 1 86.94 192 VAL A O 1
ATOM 1525 N N . TYR A 1 193 ? 17.328 24 -23.797 1 83.56 193 TYR A N 1
ATOM 1526 C CA . TYR A 1 193 ? 16.609 25.156 -23.25 1 83.56 193 TYR A CA 1
ATOM 1527 C C . TYR A 1 193 ? 16.594 25.141 -21.734 1 83.56 193 TYR A C 1
ATOM 1529 O O . TYR A 1 193 ? 16.266 26.141 -21.094 1 83.56 193 TYR A O 1
ATOM 1537 N N . SER A 1 194 ? 16.984 23.969 -21.141 1 81.38 194 SER A N 1
ATOM 1538 C CA . SER A 1 194 ? 16.625 23.844 -19.719 1 81.38 194 SER A CA 1
ATOM 1539 C C . SER A 1 194 ? 17.875 23.875 -18.844 1 81.38 194 SER A C 1
ATOM 1541 O O . SER A 1 194 ? 19 23.891 -19.344 1 81.38 194 SER A O 1
ATOM 1543 N N . THR A 1 195 ? 17.609 24.031 -17.609 1 87.88 195 THR A N 1
ATOM 1544 C CA . THR A 1 195 ? 18.656 24.062 -16.578 1 87.88 195 THR A CA 1
ATOM 1545 C C . THR A 1 195 ? 19.25 22.672 -16.375 1 87.88 195 THR A C 1
ATOM 1547 O O . THR A 1 195 ? 18.656 21.672 -16.797 1 87.88 195 THR A O 1
ATOM 1550 N N . GLN A 1 196 ? 20.5 22.641 -15.828 1 87.62 196 GLN A N 1
ATOM 1551 C CA . GLN A 1 196 ? 21.203 21.391 -15.586 1 87.62 196 GLN A CA 1
ATOM 1552 C C . GLN A 1 196 ? 20.375 20.453 -14.711 1 87.62 196 GLN A C 1
ATOM 1554 O O . GLN A 1 196 ? 20.391 19.234 -14.922 1 87.62 196 GLN A O 1
ATOM 1559 N N . GLN A 1 197 ? 19.672 20.969 -13.781 1 88.56 197 GLN A N 1
ATOM 1560 C CA . GLN A 1 197 ? 18.844 20.141 -12.922 1 88.56 197 GLN A CA 1
ATOM 1561 C C . GLN A 1 197 ? 17.703 19.5 -13.711 1 88.56 197 GLN A C 1
ATOM 1563 O O . GLN A 1 197 ? 17.375 18.328 -13.5 1 88.56 197 GLN A O 1
ATOM 1568 N N . GLU A 1 198 ? 17.141 20.266 -14.562 1 88.88 198 GLU A N 1
ATOM 1569 C CA . GLU A 1 198 ? 16.062 19.734 -15.383 1 88.88 198 GLU A CA 1
ATOM 1570 C C . GLU A 1 198 ? 16.562 18.672 -16.359 1 88.88 198 GLU A C 1
ATOM 1572 O O . GLU A 1 198 ? 15.867 17.688 -16.641 1 88.88 198 GLU A O 1
ATOM 1577 N N . LEU A 1 199 ? 17.75 18.953 -16.781 1 90.56 199 LEU A N 1
ATOM 1578 C CA . LEU A 1 199 ? 18.359 17.969 -17.688 1 90.56 199 LEU A CA 1
ATOM 1579 C C . LEU A 1 199 ? 18.625 16.656 -16.969 1 90.56 199 LEU A C 1
ATOM 1581 O O . LEU A 1 199 ? 18.375 15.586 -17.516 1 90.56 199 LEU A O 1
ATOM 1585 N N . LYS A 1 200 ? 19.172 16.734 -15.781 1 91.5 200 LYS A N 1
ATOM 1586 C CA . LYS A 1 200 ? 19.406 15.523 -14.992 1 91.5 200 LYS A CA 1
ATOM 1587 C C . LYS A 1 200 ? 18.109 14.758 -14.758 1 91.5 200 LYS A C 1
ATOM 1589 O O . LYS A 1 200 ? 18.078 13.531 -14.875 1 91.5 200 LYS A O 1
ATOM 1594 N N . LEU A 1 201 ? 17.125 15.461 -14.484 1 90.12 201 LEU A N 1
ATOM 1595 C CA . LEU A 1 201 ? 15.828 14.828 -14.25 1 90.12 201 LEU A CA 1
ATOM 1596 C C . LEU A 1 201 ? 15.312 14.172 -15.523 1 90.12 201 LEU A C 1
ATOM 1598 O O . LEU A 1 201 ? 14.742 13.078 -15.477 1 90.12 201 LEU A O 1
ATOM 1602 N N . ALA A 1 202 ? 15.461 14.852 -16.578 1 91.44 202 ALA A N 1
ATOM 1603 C CA . ALA A 1 202 ? 15.016 14.305 -17.859 1 91.44 202 ALA A CA 1
ATOM 1604 C C . ALA A 1 202 ? 15.781 13.031 -18.203 1 91.44 202 ALA A C 1
ATOM 1606 O O . ALA A 1 202 ? 15.211 12.086 -18.75 1 91.44 202 ALA A O 1
ATOM 1607 N N . ARG A 1 203 ? 17.031 13.039 -17.906 1 91 203 ARG A N 1
ATOM 1608 C CA . ARG A 1 203 ? 17.844 11.859 -18.172 1 91 203 ARG A CA 1
ATOM 1609 C C . ARG A 1 203 ? 17.406 10.68 -17.312 1 91 203 ARG A C 1
ATOM 1611 O O . ARG A 1 203 ? 17.344 9.547 -17.781 1 91 203 ARG A O 1
ATOM 1618 N N . ILE A 1 204 ? 17.078 10.953 -16.109 1 91.12 204 ILE A N 1
ATOM 1619 C CA . ILE A 1 204 ? 16.625 9.906 -15.195 1 91.12 204 ILE A CA 1
ATOM 1620 C C . ILE A 1 204 ? 15.297 9.336 -15.672 1 91.12 204 ILE A C 1
ATOM 1622 O O . ILE A 1 204 ? 15.086 8.125 -15.633 1 91.12 204 ILE A O 1
ATOM 1626 N N . THR A 1 205 ? 14.484 10.211 -16.125 1 90.69 205 THR A N 1
ATOM 1627 C CA . THR A 1 205 ? 13.172 9.781 -16.609 1 90.69 205 THR A CA 1
ATOM 1628 C C . THR A 1 205 ? 13.32 8.93 -17.859 1 90.69 205 THR A C 1
ATOM 1630 O O . THR A 1 205 ? 12.586 7.953 -18.047 1 90.69 205 THR A O 1
ATOM 1633 N N . LEU A 1 206 ? 14.219 9.312 -18.656 1 91.5 206 LEU A N 1
ATOM 1634 C CA . LEU A 1 206 ? 14.461 8.539 -19.875 1 91.5 206 LEU A CA 1
ATOM 1635 C C . LEU A 1 206 ? 15.008 7.16 -19.531 1 91.5 206 LEU A C 1
ATOM 1637 O O . LEU A 1 206 ? 14.578 6.16 -20.109 1 91.5 206 LEU A O 1
ATOM 1641 N N . CYS A 1 207 ? 15.945 7.082 -18.641 1 90.12 207 CYS A N 1
ATOM 1642 C CA . CYS A 1 207 ? 16.5 5.801 -18.203 1 90.12 207 CYS A CA 1
ATOM 1643 C C . CYS A 1 207 ? 15.414 4.91 -17.625 1 90.12 207 CYS A C 1
ATOM 1645 O O . CYS A 1 207 ? 15.391 3.703 -17.875 1 90.12 207 CYS A O 1
ATOM 1647 N N . LYS A 1 208 ? 14.57 5.547 -16.859 1 90.31 208 LYS A N 1
ATOM 1648 C CA . LYS A 1 208 ? 13.438 4.812 -16.297 1 90.31 208 LYS A CA 1
ATOM 1649 C C . LYS A 1 208 ? 12.555 4.23 -17.391 1 90.31 208 LYS A C 1
ATOM 1651 O O . LYS A 1 208 ? 12.141 3.072 -17.312 1 90.31 208 LYS A O 1
ATOM 1656 N N . SER A 1 209 ? 12.312 5.055 -18.359 1 91.5 209 SER A N 1
ATOM 1657 C CA . SER A 1 209 ? 11.438 4.602 -19.453 1 91.5 209 SER A CA 1
ATOM 1658 C C . SER A 1 209 ? 12.078 3.457 -20.234 1 91.5 209 SER A C 1
ATOM 1660 O O . SER A 1 209 ? 11.391 2.52 -20.641 1 91.5 209 SER A O 1
ATOM 1662 N N . ILE A 1 210 ? 13.344 3.486 -20.422 1 89.81 210 ILE A N 1
ATOM 1663 C CA . ILE A 1 210 ? 14.055 2.432 -21.125 1 89.81 210 ILE A CA 1
ATOM 1664 C C . ILE A 1 210 ? 14.023 1.143 -20.312 1 89.81 210 ILE A C 1
ATOM 1666 O O . ILE A 1 210 ? 13.766 0.063 -20.859 1 89.81 210 ILE A O 1
ATOM 1670 N N . ALA A 1 211 ? 14.242 1.27 -19.062 1 87.25 211 ALA A N 1
ATOM 1671 C CA . ALA A 1 211 ? 14.211 0.105 -18.172 1 87.25 211 ALA A CA 1
ATOM 1672 C C . ALA A 1 211 ? 12.836 -0.544 -18.172 1 87.25 211 ALA A C 1
ATOM 1674 O O . ALA A 1 211 ? 12.719 -1.771 -18.219 1 87.25 211 ALA A O 1
ATOM 1675 N N . ASP A 1 212 ? 11.82 0.294 -18.094 1 89.5 212 ASP A N 1
ATOM 1676 C CA . ASP A 1 212 ? 10.453 -0.221 -18.094 1 89.5 212 ASP A CA 1
ATOM 1677 C C . ASP A 1 212 ? 10.156 -0.973 -19.391 1 89.5 212 ASP A C 1
ATOM 1679 O O . ASP A 1 212 ? 9.5 -2.016 -19.375 1 89.5 212 ASP A O 1
ATOM 1683 N N . LEU A 1 213 ? 10.633 -0.471 -20.453 1 87.81 213 LEU A N 1
ATOM 1684 C CA . LEU A 1 213 ? 10.391 -1.093 -21.75 1 87.81 213 LEU A CA 1
ATOM 1685 C C . LEU A 1 213 ? 11.133 -2.422 -21.859 1 87.81 213 LEU A C 1
ATOM 1687 O O . LEU A 1 213 ? 10.594 -3.395 -22.406 1 87.81 213 LEU A O 1
ATOM 1691 N N . LEU A 1 214 ? 12.352 -2.477 -21.375 1 82.31 214 LEU A N 1
ATOM 1692 C CA . LEU A 1 214 ? 13.133 -3.707 -21.406 1 82.31 214 LEU A CA 1
ATOM 1693 C C . LEU A 1 214 ? 12.477 -4.789 -20.562 1 82.31 214 LEU A C 1
ATOM 1695 O O . LEU A 1 214 ? 12.422 -5.953 -20.969 1 82.31 214 LEU A O 1
ATOM 1699 N N . PHE A 1 215 ? 11.922 -4.352 -19.484 1 81.81 215 PHE A N 1
ATOM 1700 C CA . PHE A 1 215 ? 11.289 -5.309 -18.594 1 81.81 215 PHE A CA 1
ATOM 1701 C C . PHE A 1 215 ? 9.945 -5.758 -19.141 1 81.81 215 PHE A C 1
ATOM 1703 O O . PHE A 1 215 ? 9.531 -6.902 -18.938 1 81.81 215 PHE A O 1
ATOM 1710 N N . CYS A 1 216 ? 9.227 -4.84 -19.641 1 80 216 CYS A N 1
ATOM 1711 C CA . CYS A 1 216 ? 7.945 -5.203 -20.234 1 80 216 CYS A CA 1
ATOM 1712 C C . CYS A 1 216 ? 8.133 -6.176 -21.391 1 80 216 CYS A C 1
ATOM 1714 O O . CYS A 1 216 ? 7.348 -7.105 -21.562 1 80 216 CYS A O 1
ATOM 1716 N N . GLY A 1 217 ? 9.055 -6.043 -22.188 1 71.62 217 GLY A N 1
ATOM 1717 C CA . GLY A 1 217 ? 9.336 -6.91 -23.312 1 71.62 217 GLY A CA 1
ATOM 1718 C C . GLY A 1 217 ? 9.672 -8.336 -22.906 1 71.62 217 GLY A C 1
ATOM 1719 O O . GLY A 1 217 ? 9.188 -9.289 -23.516 1 71.62 217 GLY A O 1
ATOM 1720 N N . LYS A 1 218 ? 10.32 -8.508 -21.891 1 64.5 218 LYS A N 1
ATOM 1721 C CA . LYS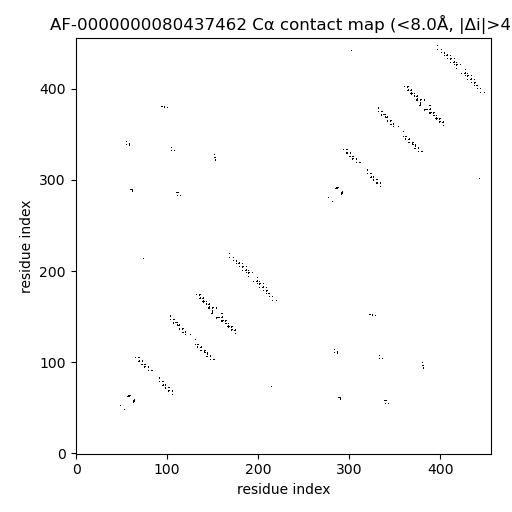 A 1 218 ? 10.703 -9.844 -21.438 1 64.5 218 LYS A CA 1
ATOM 1722 C C . LYS A 1 218 ? 9.523 -10.57 -20.797 1 64.5 218 LYS A C 1
ATOM 1724 O O . LYS A 1 218 ? 9.375 -11.781 -20.953 1 64.5 218 LYS A O 1
ATOM 1729 N N . MET A 1 219 ? 8.766 -9.82 -20.047 1 59.47 219 MET A N 1
ATOM 1730 C CA . MET A 1 219 ? 7.578 -10.43 -19.469 1 59.47 219 MET A CA 1
ATOM 1731 C C . MET A 1 219 ? 6.641 -10.945 -20.547 1 59.47 219 MET A C 1
ATOM 1733 O O . MET A 1 219 ? 6.043 -12.016 -20.406 1 59.47 219 MET A O 1
ATOM 1737 N N . GLN A 1 220 ? 6.551 -10.172 -21.5 1 58 220 GLN A N 1
ATOM 1738 C CA . GLN A 1 220 ? 5.699 -10.586 -22.609 1 58 220 GLN A CA 1
ATOM 1739 C C . GLN A 1 220 ? 6.242 -11.844 -23.281 1 58 220 GLN A C 1
ATOM 1741 O O . GLN A 1 220 ? 5.477 -12.719 -23.703 1 58 220 GLN A O 1
ATOM 1746 N N . GLN A 1 221 ? 7.461 -11.852 -23.25 1 55.88 221 GLN A N 1
ATOM 1747 C CA . GLN A 1 221 ? 8.055 -13.047 -23.844 1 55.88 221 GLN A CA 1
ATOM 1748 C C . GLN A 1 221 ? 7.828 -14.273 -22.969 1 55.88 221 GLN A C 1
ATOM 1750 O O . GLN A 1 221 ? 7.512 -15.352 -23.469 1 55.88 221 GLN A O 1
ATOM 1755 N N . LEU A 1 222 ? 8.023 -14.125 -21.734 1 50.47 222 LEU A N 1
ATOM 1756 C CA . LEU A 1 222 ? 7.824 -15.242 -20.828 1 50.47 222 LEU A CA 1
ATOM 1757 C C . LEU A 1 222 ? 6.363 -15.68 -20.812 1 50.47 222 LEU A C 1
ATOM 1759 O O . LEU A 1 222 ? 6.07 -16.875 -20.797 1 50.47 222 LEU A O 1
ATOM 1763 N N . GLU A 1 223 ? 5.535 -14.789 -20.641 1 50.59 223 GLU A N 1
ATOM 1764 C CA . GLU A 1 223 ? 4.113 -15.117 -20.703 1 50.59 223 GLU A CA 1
ATOM 1765 C C . GLU A 1 223 ? 3.76 -15.75 -22.047 1 50.59 223 GLU A C 1
ATOM 1767 O O . GLU A 1 223 ? 2.955 -16.672 -22.125 1 50.59 223 GLU A O 1
ATOM 1772 N N . TRP A 1 224 ? 4.285 -15.18 -23.094 1 45.47 224 TRP A N 1
ATOM 1773 C CA . TRP A 1 224 ? 4.062 -15.734 -24.438 1 45.47 224 TRP A CA 1
ATOM 1774 C C . TRP A 1 224 ? 4.605 -17.156 -24.531 1 45.47 224 TRP A C 1
ATOM 1776 O O . TRP A 1 224 ? 3.975 -18.031 -25.125 1 45.47 224 TRP A O 1
ATOM 1786 N N . ASP A 1 225 ? 5.688 -17.344 -23.969 1 46.12 225 ASP A N 1
ATOM 1787 C CA . ASP A 1 225 ? 6.262 -18.688 -24.016 1 46.12 225 ASP A CA 1
ATOM 1788 C C . ASP A 1 225 ? 5.422 -19.672 -23.188 1 46.12 225 ASP A C 1
ATOM 1790 O O . ASP A 1 225 ? 5.312 -20.844 -23.547 1 46.12 225 ASP A O 1
ATOM 1794 N N . ASP A 1 226 ? 4.914 -19.25 -22.188 1 43.53 226 ASP A N 1
ATOM 1795 C CA . ASP A 1 226 ? 4.051 -20.125 -21.406 1 43.53 226 ASP A CA 1
ATOM 1796 C C . ASP A 1 226 ? 2.703 -20.328 -22.094 1 43.53 226 ASP A C 1
ATOM 1798 O O . ASP A 1 226 ? 2.008 -21.312 -21.828 1 43.53 226 ASP A O 1
ATOM 1802 N N . PHE A 1 227 ? 2.246 -19.375 -22.688 1 39.47 227 PHE A N 1
ATOM 1803 C CA . PHE A 1 227 ? 0.989 -19.469 -23.422 1 39.47 227 PHE A CA 1
ATOM 1804 C C . PHE A 1 227 ? 1.147 -20.344 -24.656 1 39.47 227 PHE A C 1
ATOM 1806 O O . PHE A 1 227 ? 0.211 -21.047 -25.047 1 39.47 227 PHE A O 1
ATOM 1813 N N . ILE A 1 228 ? 2.256 -20.312 -25.203 1 34.44 228 ILE A N 1
ATOM 1814 C CA . ILE A 1 228 ? 2.449 -21.219 -26.344 1 34.44 228 ILE A CA 1
ATOM 1815 C C . ILE A 1 228 ? 2.812 -22.609 -25.859 1 34.44 228 ILE A C 1
ATOM 1817 O O . ILE A 1 228 ? 3.65 -22.766 -24.953 1 34.44 228 ILE A O 1
ATOM 1821 N N . MET B 1 1 ? -11.906 6.621 81.625 1 24.11 1 MET B N 1
ATOM 1822 C CA . MET B 1 1 ? -10.898 6.906 80.625 1 24.11 1 MET B CA 1
ATOM 1823 C C . MET B 1 1 ? -11.359 8.039 79.688 1 24.11 1 MET B C 1
ATOM 1825 O O . MET B 1 1 ? -12.352 7.906 79 1 24.11 1 MET B O 1
ATOM 1829 N N . SER B 1 2 ? -11.18 9.32 80.125 1 26.77 2 SER B N 1
ATOM 1830 C CA . SER B 1 2 ? -11.633 10.648 79.688 1 26.77 2 SER B CA 1
ATOM 1831 C C . SER B 1 2 ? -11.125 11 78.312 1 26.77 2 SER B C 1
ATOM 1833 O O . SER B 1 2 ? -9.953 10.766 78 1 26.77 2 SER B O 1
ATOM 1835 N N . LEU B 1 3 ? -12.008 10.984 77.312 1 30.02 3 LEU B N 1
ATOM 1836 C CA . LEU B 1 3 ? -11.922 11.156 75.812 1 30.02 3 LEU B CA 1
ATOM 1837 C C . LEU B 1 3 ? -11.336 12.516 75.5 1 30.02 3 LEU B C 1
ATOM 1839 O O . LEU B 1 3 ? -11.82 13.547 75.938 1 30.02 3 LEU B O 1
ATOM 1843 N N . PRO B 1 4 ? -9.984 12.656 75.188 1 30.27 4 PRO B N 1
ATOM 1844 C CA . PRO B 1 4 ? -9.242 13.906 75.062 1 30.27 4 PRO B CA 1
ATOM 1845 C C . PRO B 1 4 ? -9.82 14.852 74 1 30.27 4 PRO B C 1
ATOM 1847 O O . PRO B 1 4 ? -10.453 14.398 73.062 1 30.27 4 PRO B O 1
ATOM 1850 N N . THR B 1 5 ? -10.297 16.016 74.375 1 30.5 5 THR B N 1
ATOM 1851 C CA . THR B 1 5 ? -11.008 17.109 73.688 1 30.5 5 THR B CA 1
ATOM 1852 C C . THR B 1 5 ? -10.195 17.656 72.5 1 30.5 5 THR B C 1
ATOM 1854 O O . THR B 1 5 ? -8.992 17.891 72.625 1 30.5 5 THR B O 1
ATOM 1857 N N . PRO B 1 6 ? -10.703 17.594 71.25 1 27.52 6 PRO B N 1
ATOM 1858 C CA . PRO B 1 6 ? -10.141 17.844 69.938 1 27.52 6 PRO B CA 1
ATOM 1859 C C . PRO B 1 6 ? -9.562 19.25 69.812 1 27.52 6 PRO B C 1
ATOM 1861 O O . PRO B 1 6 ? -10.062 20.188 70.438 1 27.52 6 PRO B O 1
ATOM 1864 N N . ILE B 1 7 ? -8.297 19.438 69.562 1 29.14 7 ILE B N 1
ATOM 1865 C CA . ILE B 1 7 ? -7.375 20.562 69.5 1 29.14 7 ILE B CA 1
ATOM 1866 C C . ILE B 1 7 ? -7.871 21.609 68.562 1 29.14 7 ILE B C 1
ATOM 1868 O O . ILE B 1 7 ? -8.281 21.281 67.438 1 29.14 7 ILE B O 1
ATOM 1872 N N . HIS B 1 8 ? -8.234 22.766 68.938 1 25.75 8 HIS B N 1
ATOM 1873 C CA . HIS B 1 8 ? -8.812 24 68.438 1 25.75 8 HIS B CA 1
ATOM 1874 C C . HIS B 1 8 ? -8.023 24.484 67.188 1 25.75 8 HIS B C 1
ATOM 1876 O O . HIS B 1 8 ? -6.801 24.328 67.125 1 25.75 8 HIS B O 1
ATOM 1882 N N . SER B 1 9 ? -8.656 24.578 66 1 24.19 9 SER B N 1
ATOM 1883 C CA . SER B 1 9 ? -8.344 24.875 64.625 1 24.19 9 SER B CA 1
ATOM 1884 C C . SER B 1 9 ? -7.664 26.219 64.438 1 24.19 9 SER B C 1
ATOM 1886 O O . SER B 1 9 ? -8.148 27.234 65 1 24.19 9 SER B O 1
ATOM 1888 N N . PRO B 1 10 ? -6.32 26.312 64.312 1 25.23 10 PRO B N 1
ATOM 1889 C CA . PRO B 1 10 ? -5.527 27.547 64.312 1 25.23 10 PRO B CA 1
ATOM 1890 C C . PRO B 1 10 ? -6.059 28.578 63.344 1 25.23 10 PRO B C 1
ATOM 1892 O O . PRO B 1 10 ? -6.648 28.219 62.312 1 25.23 10 PRO B O 1
ATOM 1895 N N . HIS B 1 11 ? -6.496 29.703 63.781 1 23.52 11 HIS B N 1
ATOM 1896 C CA . HIS B 1 11 ? -7.117 30.906 63.219 1 23.52 11 HIS B CA 1
ATOM 1897 C C . HIS B 1 11 ? -6.258 31.5 62.094 1 23.52 11 HIS B C 1
ATOM 1899 O O . HIS B 1 11 ? -5.105 31.859 62.312 1 23.52 11 HIS B O 1
ATOM 1905 N N . TYR B 1 12 ? -6.25 30.891 60.844 1 21.73 12 TYR B N 1
ATOM 1906 C CA . TYR B 1 12 ? -5.504 31.312 59.656 1 21.73 12 TYR B CA 1
ATOM 1907 C C . TYR B 1 12 ? -5.703 32.812 59.406 1 21.73 12 TYR B C 1
ATOM 1909 O O . TYR B 1 12 ? -6.832 33.312 59.406 1 21.73 12 TYR B O 1
ATOM 1917 N N . SER B 1 13 ? -4.734 33.625 59.719 1 21.5 13 SER B N 1
ATOM 1918 C CA . SER B 1 13 ? -4.582 35.062 59.656 1 21.5 13 SER B CA 1
ATOM 1919 C C . SER B 1 13 ? -5.008 35.594 58.281 1 21.5 13 SER B C 1
ATOM 1921 O O . SER B 1 13 ? -4.926 34.875 57.281 1 21.5 13 SER B O 1
ATOM 1923 N N . SER B 1 14 ? -5.707 36.719 58.281 1 22.72 14 SER B N 1
ATOM 1924 C CA . SER B 1 14 ? -6.523 37.562 57.375 1 22.72 14 SER B CA 1
ATOM 1925 C C . SER B 1 14 ? -5.707 38.062 56.219 1 22.72 14 SER B C 1
ATOM 1927 O O . SER B 1 14 ? -4.691 38.75 56.406 1 22.72 14 SER B O 1
ATOM 1929 N N . ILE B 1 15 ? -5.469 37.281 55.156 1 23.8 15 ILE B N 1
ATOM 1930 C CA . ILE B 1 15 ? -4.727 37.625 53.938 1 23.8 15 ILE B CA 1
ATOM 1931 C C . ILE B 1 15 ? -5.211 38.969 53.406 1 23.8 15 ILE B C 1
ATOM 1933 O O . ILE B 1 15 ? -6.414 39.188 53.219 1 23.8 15 ILE B O 1
ATOM 1937 N N . TYR B 1 16 ? -4.422 40.062 53.531 1 22.12 16 TYR B N 1
ATOM 1938 C CA . TYR B 1 16 ? -4.508 41.469 53.156 1 22.12 16 TYR B CA 1
ATOM 1939 C C . TYR B 1 16 ? -4.969 41.594 51.719 1 22.12 16 TYR B C 1
ATOM 1941 O O . TYR B 1 16 ? -4.406 40.969 50.812 1 22.12 16 TYR B O 1
ATOM 1949 N N . THR B 1 17 ? -6.27 41.812 51.438 1 22.34 17 THR B N 1
ATOM 1950 C CA . THR B 1 17 ? -7.051 42.031 50.219 1 22.34 17 THR B CA 1
ATOM 1951 C C . THR B 1 17 ? -6.504 43.219 49.438 1 22.34 17 THR B C 1
ATOM 1953 O O . THR B 1 17 ? -6.559 44.344 49.906 1 22.34 17 THR B O 1
ATOM 1956 N N . MET B 1 18 ? -5.254 43.094 48.844 1 21.8 18 MET B N 1
ATOM 1957 C CA . MET B 1 18 ? -4.668 44.188 48.062 1 21.8 18 MET B CA 1
ATOM 1958 C C . MET B 1 18 ? -5.68 44.75 47.062 1 21.8 18 MET B C 1
ATOM 1960 O O . MET B 1 18 ? -6.254 44 46.281 1 21.8 18 MET B O 1
ATOM 1964 N N . SER B 1 19 ? -6.32 45.844 47.406 1 23.88 19 SER B N 1
ATOM 1965 C CA . SER B 1 19 ? -7.355 46.625 46.75 1 23.88 19 SER B CA 1
ATOM 1966 C C . SER B 1 19 ? -6.926 47.031 45.344 1 23.88 19 SER B C 1
ATOM 1968 O O . SER B 1 19 ? -5.891 47.688 45.156 1 23.88 19 SER B O 1
ATOM 1970 N N . LEU B 1 20 ? -7.152 46.219 44.312 1 25.48 20 LEU B N 1
ATOM 1971 C CA . LEU B 1 20 ? -6.852 46.438 42.906 1 25.48 20 LEU B CA 1
ATOM 1972 C C . LEU B 1 20 ? -7.395 47.781 42.406 1 25.48 20 LEU B C 1
ATOM 1974 O O . LEU B 1 20 ? -8.523 48.156 42.75 1 25.48 20 LEU B O 1
ATOM 1978 N N . PRO B 1 21 ? -6.496 48.688 42.031 1 26.34 21 PRO B N 1
ATOM 1979 C CA . PRO B 1 21 ? -6.832 50.062 41.688 1 26.34 21 PRO B CA 1
ATOM 1980 C C . PRO B 1 21 ? -7.965 50.156 40.656 1 26.34 21 PRO B C 1
ATOM 1982 O O . PRO B 1 21 ? -8.156 49.25 39.844 1 26.34 21 PRO B O 1
ATOM 1985 N N . LYS B 1 22 ? -8.977 50.938 40.938 1 31 22 LYS B N 1
ATOM 1986 C CA . LYS B 1 22 ? -10.25 51.219 40.281 1 31 22 LYS B CA 1
ATOM 1987 C C . LYS B 1 22 ? -10.039 51.656 38.844 1 31 22 LYS B C 1
ATOM 1989 O O . LYS B 1 22 ? -9.258 52.562 38.562 1 31 22 LYS B O 1
ATOM 1994 N N . VAL B 1 23 ? -10.156 50.75 37.844 1 28.84 23 VAL B N 1
ATOM 1995 C CA . VAL B 1 23 ? -10.023 50.938 36.406 1 28.84 23 VAL B CA 1
ATOM 1996 C C . VAL B 1 23 ? -10.938 52.094 35.969 1 28.84 23 VAL B C 1
ATOM 1998 O O . VAL B 1 23 ? -12.094 52.156 36.406 1 28.84 23 VAL B O 1
ATOM 2001 N N . PRO B 1 24 ? -10.43 53.188 35.438 1 28.41 24 PRO B N 1
ATOM 2002 C CA . PRO B 1 24 ? -11.172 54.375 35.062 1 28.41 24 PRO B CA 1
ATOM 2003 C C . PRO B 1 24 ? -12.312 54.094 34.094 1 28.41 24 PRO B C 1
ATOM 2005 O O . PRO B 1 24 ? -12.25 53.125 33.344 1 28.41 24 PRO B O 1
ATOM 2008 N N . SER B 1 25 ? -13.633 54.469 34.344 1 27.5 25 SER B N 1
ATOM 2009 C CA . SER B 1 25 ? -14.93 54.25 33.719 1 27.5 25 SER B CA 1
ATOM 2010 C C . SER B 1 25 ? -14.977 54.906 32.312 1 27.5 25 SER B C 1
ATOM 2012 O O . SER B 1 25 ? -14.883 56.125 32.188 1 27.5 25 SER B O 1
ATOM 2014 N N . PHE B 1 26 ? -14.227 54.406 31.312 1 28.22 26 PHE B N 1
ATOM 2015 C CA . PHE B 1 26 ? -14.211 54.969 29.969 1 28.22 26 PHE B CA 1
ATOM 2016 C C . PHE B 1 26 ? -15.625 55.062 29.406 1 28.22 26 PHE B C 1
ATOM 2018 O O . PHE B 1 26 ? -16.172 54.062 28.922 1 28.22 26 PHE B O 1
ATOM 2025 N N . GLY B 1 27 ? -16.656 55.719 29.984 1 27.11 27 GLY B N 1
ATOM 2026 C CA . GLY B 1 27 ? -18.062 55.906 29.703 1 27.11 27 GLY B CA 1
ATOM 2027 C C . GLY B 1 27 ? -18.328 56.312 28.266 1 27.11 27 GLY B C 1
ATOM 2028 O O . GLY B 1 27 ? -19.375 56 27.703 1 27.11 27 GLY B O 1
ATOM 2029 N N . GLN B 1 28 ? -17.641 57.281 27.766 1 30.11 28 GLN B N 1
ATOM 2030 C CA . GLN B 1 28 ? -18.297 58.094 26.766 1 30.11 28 GLN B CA 1
ATOM 2031 C C . GLN B 1 28 ? -18.344 57.406 25.422 1 30.11 28 GLN B C 1
ATOM 2033 O O . GLN B 1 28 ? -18.844 57.969 24.438 1 30.11 28 GLN B O 1
ATOM 2038 N N . LEU B 1 29 ? -17.438 56.438 25.172 1 29.7 29 LEU B N 1
ATOM 2039 C CA . LEU B 1 29 ? -17.266 56 23.797 1 29.7 29 LEU B CA 1
ATOM 2040 C C . LEU B 1 29 ? -18.5 55.281 23.281 1 29.7 29 LEU B C 1
ATOM 2042 O O . LEU B 1 29 ? -18.422 54.5 22.328 1 29.7 29 LEU B O 1
ATOM 2046 N N . GLU B 1 30 ? -19.625 55.281 23.984 1 30.23 30 GLU B N 1
ATOM 2047 C CA . GLU B 1 30 ? -20.781 54.438 23.656 1 30.23 30 GLU B CA 1
ATOM 2048 C C . GLU B 1 30 ? -21.297 54.75 22.25 1 30.23 30 GLU B C 1
ATOM 2050 O O . GLU B 1 30 ? -21.922 53.875 21.625 1 30.23 30 GLU B O 1
ATOM 2055 N N . LYS B 1 31 ? -21.406 55.969 21.906 1 32.81 31 LYS B N 1
ATOM 2056 C CA . LYS B 1 31 ? -22.516 56.344 21.016 1 32.81 31 LYS B CA 1
ATOM 2057 C C . LYS B 1 31 ? -22.266 55.812 19.594 1 32.81 31 LYS B C 1
ATOM 2059 O O . LYS B 1 31 ? -23.219 55.469 18.891 1 32.81 31 LYS B O 1
ATOM 2064 N N . GLN B 1 32 ? -21.125 56.125 19.062 1 30.59 32 GLN B N 1
ATOM 2065 C CA . GLN B 1 32 ? -21.219 56.188 17.609 1 30.59 32 GLN B CA 1
ATOM 2066 C C . GLN B 1 32 ? -21.203 54.781 17 1 30.59 32 GLN B C 1
ATOM 2068 O O . GLN B 1 32 ? -20.203 54.375 16.391 1 30.59 32 GLN B O 1
ATOM 2073 N N . GLN B 1 33 ? -21.562 53.719 17.672 1 30.11 33 GLN B N 1
ATOM 2074 C CA . GLN B 1 33 ? -21.438 52.375 17.109 1 30.11 33 GLN B CA 1
ATOM 2075 C C . GLN B 1 33 ? -22.266 52.219 15.844 1 30.11 33 GLN B C 1
ATOM 2077 O O . GLN B 1 33 ? -23.469 52 15.898 1 30.11 33 GLN B O 1
ATOM 2082 N N . HIS B 1 34 ? -22.156 53.094 14.898 1 34 34 HIS B N 1
ATOM 2083 C CA . HIS B 1 34 ? -22.875 52.75 13.68 1 34 34 HIS B CA 1
ATOM 2084 C C . HIS B 1 34 ? -22.5 51.344 13.203 1 34 34 HIS B C 1
ATOM 2086 O O . HIS B 1 34 ? -21.328 51.031 13.039 1 34 34 HIS B O 1
ATOM 2092 N N . THR B 1 35 ? -23.156 50.281 13.641 1 35.38 35 THR B N 1
ATOM 2093 C CA . THR B 1 35 ? -23.047 48.875 13.297 1 35.38 35 THR B CA 1
ATOM 2094 C C . THR B 1 35 ? -22.906 48.688 11.789 1 35.38 35 THR B C 1
ATOM 2096 O O . THR B 1 35 ? -23.828 49.062 11.031 1 35.38 35 THR B O 1
ATOM 2099 N N . PRO B 1 36 ? -21.781 49.125 11.156 1 38.75 36 PRO B N 1
ATOM 2100 C CA . PRO B 1 36 ? -21.766 48.781 9.734 1 38.75 36 PRO B CA 1
ATOM 2101 C C . PRO B 1 36 ? -22.219 47.344 9.477 1 38.75 36 PRO B C 1
ATOM 2103 O O . PRO B 1 36 ? -21.781 46.406 10.164 1 38.75 36 PRO B O 1
ATOM 2106 N N . THR B 1 37 ? -23.516 46.969 9.172 1 38.28 37 THR B N 1
ATOM 2107 C CA . THR B 1 37 ? -24.125 45.719 8.742 1 38.28 37 THR B CA 1
ATOM 2108 C C . THR B 1 37 ? -23.25 45.031 7.703 1 38.28 37 THR B C 1
ATOM 2110 O O . THR B 1 37 ? -23.266 45.375 6.523 1 38.28 37 THR B O 1
ATOM 2113 N N . THR B 1 38 ? -21.922 45.094 7.805 1 39.38 38 THR B N 1
ATOM 2114 C CA . THR B 1 38 ? -21.234 44.281 6.809 1 39.38 38 THR B CA 1
ATOM 2115 C C . THR B 1 38 ? -21.859 42.906 6.73 1 39.38 38 THR B C 1
ATOM 2117 O O . THR B 1 38 ? -22.016 42.219 7.75 1 39.38 38 THR B O 1
ATOM 2120 N N . PRO B 1 39 ? -22.703 42.625 5.668 1 39.59 39 PRO B N 1
ATOM 2121 C CA . PRO B 1 39 ? -23.312 41.281 5.512 1 39.59 39 PRO B CA 1
ATOM 2122 C C . PRO B 1 39 ? -22.359 40.156 5.879 1 39.59 39 PRO B C 1
ATOM 2124 O 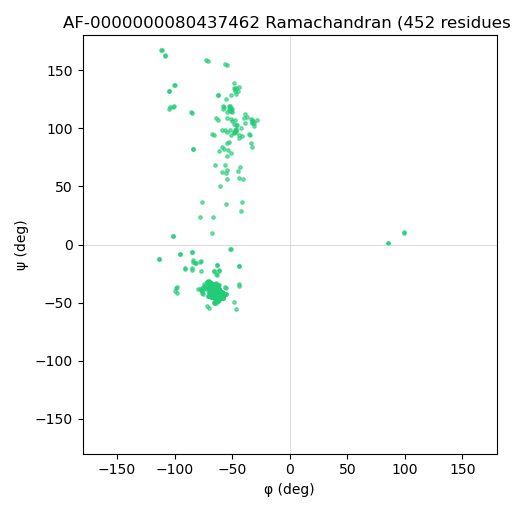O . PRO B 1 39 ? -21.141 40.312 5.781 1 39.59 39 PRO B O 1
ATOM 2127 N N . LEU B 1 40 ? -22.641 39.438 6.977 1 42.09 40 LEU B N 1
ATOM 2128 C CA . LEU B 1 40 ? -21.969 38.219 7.402 1 42.09 40 LEU B CA 1
ATOM 2129 C C . LEU B 1 40 ? -21.484 37.406 6.195 1 42.09 40 LEU B C 1
ATOM 2131 O O . LEU B 1 40 ? -22.203 37.281 5.203 1 42.09 40 LEU B O 1
ATOM 2135 N N . PRO B 1 41 ? -20.188 37.406 5.949 1 41.16 41 PRO B N 1
ATOM 2136 C CA . PRO B 1 41 ? -19.781 36.594 4.805 1 41.16 41 PRO B CA 1
ATOM 2137 C C . PRO B 1 41 ? -20.641 35.344 4.617 1 41.16 41 PRO B C 1
ATOM 2139 O O . PRO B 1 41 ? -21.094 34.719 5.602 1 41.16 41 PRO B O 1
ATOM 2142 N N . LYS B 1 42 ? -21.5 35.281 3.605 1 41.44 42 LYS B N 1
ATOM 2143 C CA . LYS B 1 42 ? -22.344 34.156 3.203 1 41.44 42 LYS B CA 1
ATOM 2144 C C . LYS B 1 42 ? -21.672 32.812 3.488 1 41.44 42 LYS B C 1
ATOM 2146 O O . LYS B 1 42 ? -20.469 32.656 3.248 1 41.44 42 LYS B O 1
ATOM 2151 N N . ARG B 1 43 ? -22.094 32.062 4.52 1 42.09 43 ARG B N 1
ATOM 2152 C CA . ARG B 1 43 ? -21.688 30.688 4.77 1 42.09 43 ARG B CA 1
ATOM 2153 C C . ARG B 1 43 ? -21.453 29.938 3.465 1 42.09 43 ARG B C 1
ATOM 2155 O O . ARG B 1 43 ? -22.297 29.938 2.576 1 42.09 43 ARG B O 1
ATOM 2162 N N . VAL B 1 44 ? -20.328 29.938 2.852 1 46.31 44 VAL B N 1
ATOM 2163 C CA . VAL B 1 44 ? -20.078 29.062 1.704 1 46.31 44 VAL B CA 1
ATOM 2164 C C . VAL B 1 44 ? -20.781 27.734 1.905 1 46.31 44 VAL B C 1
ATOM 2166 O O . VAL B 1 44 ? -20.688 27.125 2.977 1 46.31 44 VAL B O 1
ATOM 2169 N N . PRO B 1 45 ? -21.984 27.438 1.419 1 42.53 45 PRO B N 1
ATOM 2170 C CA . PRO B 1 45 ? -22.672 26.156 1.554 1 42.53 45 PRO B CA 1
ATOM 2171 C C . PRO B 1 45 ? -21.719 24.953 1.582 1 42.53 45 PRO B C 1
ATOM 2173 O O . PRO B 1 45 ? -20.734 24.938 0.846 1 42.53 45 PRO B O 1
ATOM 2176 N N . PHE B 1 46 ? -21.469 24.344 2.732 1 48.5 46 PHE B N 1
ATOM 2177 C CA . PHE B 1 46 ? -20.766 23.078 2.867 1 48.5 46 PHE B CA 1
ATOM 2178 C C . PHE B 1 46 ? -21.266 22.078 1.833 1 48.5 46 PHE B C 1
ATOM 2180 O O . PHE B 1 46 ? -22.375 21.547 1.96 1 48.5 46 PHE B O 1
ATOM 2187 N N . THR B 1 47 ? -21.219 22.344 0.583 1 53.94 47 THR B N 1
ATOM 2188 C CA . THR B 1 47 ? -21.594 21.312 -0.363 1 53.94 47 THR B CA 1
ATOM 2189 C C . THR B 1 47 ? -20.891 20 -0.032 1 53.94 47 THR B C 1
ATOM 2191 O O . THR B 1 47 ? -19.656 19.969 0.07 1 53.94 47 THR B O 1
ATOM 2194 N N . ARG B 1 48 ? -21.578 19.141 0.667 1 63 48 ARG B N 1
ATOM 2195 C CA . ARG B 1 48 ? -21.078 17.812 0.977 1 63 48 ARG B CA 1
ATOM 2196 C C . ARG B 1 48 ? -20.344 17.203 -0.212 1 63 48 ARG B C 1
ATOM 2198 O O . ARG B 1 48 ? -20.859 17.203 -1.333 1 63 48 ARG B O 1
ATOM 2205 N N . PRO B 1 49 ? -19.078 17.141 -0.024 1 69.81 49 PRO B N 1
ATOM 2206 C CA . PRO B 1 49 ? -18.391 16.547 -1.166 1 69.81 49 PRO B CA 1
ATOM 2207 C C . PRO B 1 49 ? -19.047 15.258 -1.645 1 69.81 49 PRO B C 1
ATOM 2209 O O . PRO B 1 49 ? -19.672 14.539 -0.848 1 69.81 49 PRO B O 1
ATOM 2212 N N . SER B 1 50 ? -19.297 15.094 -2.943 1 78 50 SER B N 1
ATOM 2213 C CA . SER B 1 50 ? -19.844 13.883 -3.545 1 78 50 SER B CA 1
ATOM 2214 C C . SER B 1 50 ? -19.125 12.641 -3.045 1 78 50 SER B C 1
ATOM 2216 O O . SER B 1 50 ? -17.938 12.695 -2.723 1 78 50 SER B O 1
ATOM 2218 N N . THR B 1 51 ? -19.812 11.609 -2.691 1 81.81 51 THR B N 1
ATOM 2219 C CA . THR B 1 51 ? -19.281 10.32 -2.236 1 81.81 51 THR B CA 1
ATOM 2220 C C . THR B 1 51 ? -18.125 9.867 -3.117 1 81.81 51 THR B C 1
ATOM 2222 O O . THR B 1 51 ? -17.141 9.312 -2.619 1 81.81 51 THR B O 1
ATOM 2225 N N . PHE B 1 52 ? -18.25 10.164 -4.312 1 77.75 52 PHE B N 1
ATOM 2226 C CA . PHE B 1 52 ? -17.219 9.758 -5.262 1 77.75 52 PHE B CA 1
ATOM 2227 C C . PHE B 1 52 ? -15.906 10.469 -4.973 1 77.75 52 PHE B C 1
ATOM 2229 O O . PHE B 1 52 ? -14.836 9.844 -5.016 1 77.75 52 PHE B O 1
ATOM 2236 N N . MET B 1 53 ? -15.977 11.695 -4.621 1 78.38 53 MET B N 1
ATOM 2237 C CA . MET B 1 53 ? -14.773 12.469 -4.348 1 78.38 53 MET B CA 1
ATOM 2238 C C . MET B 1 53 ? -14.109 12.008 -3.057 1 78.38 53 MET B C 1
ATOM 2240 O O . MET B 1 53 ? -12.883 11.977 -2.963 1 78.38 53 MET B O 1
ATOM 2244 N N . VAL B 1 54 ? -14.961 11.625 -2.186 1 82.81 54 VAL B N 1
ATOM 2245 C CA . VAL B 1 54 ? -14.438 11.164 -0.905 1 82.81 54 VAL B CA 1
ATOM 2246 C C . VAL B 1 54 ? -13.719 9.828 -1.095 1 82.81 54 VAL B C 1
ATOM 2248 O O . VAL B 1 54 ? -12.625 9.625 -0.561 1 82.81 54 VAL B O 1
ATOM 2251 N N . ILE B 1 55 ? -14.305 8.984 -1.875 1 81.06 55 ILE B N 1
ATOM 2252 C CA . ILE B 1 55 ? -13.703 7.68 -2.135 1 81.06 55 ILE B CA 1
ATOM 2253 C C . ILE B 1 55 ? -12.367 7.859 -2.852 1 81.06 55 ILE B C 1
ATOM 2255 O O . ILE B 1 55 ? -11.391 7.176 -2.537 1 81.06 55 ILE B O 1
ATOM 2259 N N . GLN B 1 56 ? -12.383 8.781 -3.652 1 80.12 56 GLN B N 1
ATOM 2260 C CA . GLN B 1 56 ? -11.148 9.062 -4.383 1 80.12 56 GLN B CA 1
ATOM 2261 C C . GLN B 1 56 ? -10.055 9.562 -3.443 1 80.12 56 GLN B C 1
ATOM 2263 O O . GLN B 1 56 ? -8.891 9.203 -3.59 1 80.12 56 GLN B O 1
ATOM 2268 N N . ARG B 1 57 ? -10.422 10.32 -2.535 1 82 57 ARG B N 1
ATOM 2269 C CA . ARG B 1 57 ? -9.461 10.859 -1.574 1 82 57 ARG B CA 1
ATOM 2270 C C . ARG B 1 57 ? -8.922 9.758 -0.669 1 82 57 ARG B C 1
ATOM 2272 O O . ARG B 1 57 ? -7.73 9.734 -0.355 1 82 57 ARG B O 1
ATOM 2279 N N . ILE B 1 58 ? -9.797 8.914 -0.319 1 82.94 58 ILE B N 1
ATOM 2280 C CA . ILE B 1 58 ? -9.406 7.801 0.547 1 82.94 58 ILE B CA 1
ATOM 2281 C C . ILE B 1 58 ? -8.406 6.902 -0.181 1 82.94 58 ILE B C 1
ATOM 2283 O O . ILE B 1 58 ? -7.418 6.465 0.406 1 82.94 58 ILE B O 1
ATOM 2287 N N . LEU B 1 59 ? -8.664 6.789 -1.41 1 80.12 59 LEU B N 1
ATOM 2288 C CA . LEU B 1 59 ? -7.848 5.875 -2.201 1 80.12 59 LEU B CA 1
ATOM 2289 C C . LEU B 1 59 ? -6.496 6.5 -2.525 1 80.12 59 LEU B C 1
ATOM 2291 O O . LEU B 1 59 ? -5.547 5.789 -2.873 1 80.12 59 LEU B O 1
ATOM 2295 N N . LYS B 1 60 ? -6.414 7.773 -2.326 1 80.88 60 LYS B N 1
ATOM 2296 C CA . LYS B 1 60 ? -5.156 8.453 -2.629 1 80.88 60 LYS B CA 1
ATOM 2297 C C . LYS B 1 60 ? -4.293 8.594 -1.381 1 80.88 60 LYS B C 1
ATOM 2299 O O . LYS B 1 60 ? -3.107 8.93 -1.475 1 80.88 60 LYS B O 1
ATOM 2304 N N . ASP B 1 61 ? -4.863 8.258 -0.34 1 85.19 61 ASP B N 1
ATOM 2305 C CA . ASP B 1 61 ? -4.168 8.359 0.939 1 85.19 61 ASP B CA 1
ATOM 2306 C C . ASP B 1 61 ? -3.732 6.984 1.437 1 85.19 61 ASP B C 1
ATOM 2308 O O . ASP B 1 61 ? -4.508 6.027 1.39 1 85.19 61 ASP B O 1
ATOM 2312 N N . LEU B 1 62 ? -2.445 6.879 1.861 1 84.69 62 LEU B N 1
ATOM 2313 C CA . LEU B 1 62 ? -1.921 5.617 2.369 1 84.69 62 LEU B CA 1
ATOM 2314 C C . LEU B 1 62 ? -2.738 5.129 3.562 1 84.69 62 LEU B C 1
ATOM 2316 O O . LEU B 1 62 ? -3.092 3.949 3.639 1 84.69 62 LEU B O 1
ATOM 2320 N N . ASP B 1 63 ? -3.035 6.027 4.449 1 84.5 63 ASP B N 1
ATOM 2321 C CA . ASP B 1 63 ? -3.803 5.688 5.645 1 84.5 63 ASP B CA 1
ATOM 2322 C C . ASP B 1 63 ? -5.23 5.281 5.285 1 84.5 63 ASP B C 1
ATOM 2324 O O . ASP B 1 63 ? -5.797 4.375 5.898 1 84.5 63 ASP B O 1
ATOM 2328 N N . GLY B 1 64 ? -5.738 5.996 4.422 1 86.75 64 GLY B N 1
ATOM 2329 C CA . GLY B 1 64 ? -7.074 5.656 3.963 1 86.75 64 GLY B CA 1
ATOM 2330 C C . GLY B 1 64 ? -7.16 4.27 3.35 1 86.75 64 GLY B C 1
ATOM 2331 O O . GLY B 1 64 ? -8.102 3.52 3.623 1 86.75 64 GLY B O 1
ATOM 2332 N N . ARG B 1 65 ? -6.18 3.932 2.535 1 88.06 65 ARG B N 1
ATOM 2333 C CA . ARG B 1 65 ? -6.152 2.609 1.914 1 88.06 65 ARG B CA 1
ATOM 2334 C C . ARG B 1 65 ? -5.973 1.517 2.963 1 88.06 65 ARG B C 1
ATOM 2336 O O . ARG B 1 65 ? -6.629 0.475 2.896 1 88.06 65 ARG B O 1
ATOM 2343 N N . ASP B 1 66 ? -5.098 1.778 3.863 1 89.31 66 ASP B N 1
ATOM 2344 C CA . ASP B 1 66 ? -4.855 0.819 4.938 1 89.31 66 ASP B CA 1
ATOM 2345 C C . ASP B 1 66 ? -6.129 0.551 5.734 1 89.31 66 ASP B C 1
ATOM 2347 O O . ASP B 1 66 ? -6.496 -0.604 5.961 1 89.31 66 ASP B O 1
ATOM 2351 N N . LYS B 1 67 ? -6.867 1.635 6.078 1 88.06 67 LYS B N 1
ATOM 2352 C CA . LYS B 1 67 ? -8.086 1.502 6.867 1 88.06 67 LYS B CA 1
ATOM 2353 C C . LYS B 1 67 ? -9.188 0.797 6.074 1 88.06 67 LYS B C 1
ATOM 2355 O O . LYS B 1 67 ? -9.961 0.022 6.633 1 88.06 67 LYS B O 1
ATOM 2360 N N . SER B 1 68 ? -9.273 1.104 4.859 1 89.25 68 SER B N 1
ATOM 2361 C CA . SER B 1 68 ? -10.258 0.442 4.016 1 89.25 68 SER B CA 1
ATOM 2362 C C . SER B 1 68 ? -10 -1.058 3.93 1 89.25 68 SER B C 1
ATOM 2364 O O . SER B 1 68 ? -10.93 -1.86 4.008 1 89.25 68 SER B O 1
ATOM 2366 N N . MET B 1 69 ? -8.734 -1.354 3.783 1 90.19 69 MET B N 1
ATOM 2367 C CA . MET B 1 69 ? -8.391 -2.771 3.717 1 90.19 69 MET B CA 1
ATOM 2368 C C . MET B 1 69 ? -8.68 -3.467 5.043 1 90.19 69 MET B C 1
ATOM 2370 O O . MET B 1 69 ? -9.117 -4.617 5.062 1 90.19 69 MET B O 1
ATOM 2374 N N . LYS B 1 70 ? -8.461 -2.785 6.086 1 89.38 70 LYS B N 1
ATOM 2375 C CA . LYS B 1 70 ? -8.758 -3.344 7.402 1 89.38 70 LYS B CA 1
ATOM 2376 C C . LYS B 1 70 ? -10.25 -3.635 7.555 1 89.38 70 LYS B C 1
ATOM 2378 O O . LYS B 1 70 ? -10.633 -4.676 8.094 1 89.38 70 LYS B O 1
ATOM 2383 N N . ILE B 1 71 ? -11.023 -2.797 7.113 1 89.12 71 ILE B N 1
ATOM 2384 C CA . ILE B 1 71 ? -12.469 -2.973 7.184 1 89.12 71 ILE B CA 1
ATOM 2385 C C . ILE B 1 71 ? -12.883 -4.207 6.383 1 89.12 71 ILE B C 1
ATOM 2387 O O . ILE B 1 71 ? -13.672 -5.027 6.855 1 89.12 71 ILE B O 1
ATOM 2391 N N . ILE B 1 72 ? -12.391 -4.348 5.195 1 89 72 ILE B N 1
ATOM 2392 C CA . ILE B 1 72 ? -12.703 -5.492 4.352 1 89 72 ILE B CA 1
ATOM 2393 C C . ILE B 1 72 ? -12.273 -6.781 5.051 1 89 72 ILE B C 1
ATOM 2395 O O . ILE B 1 72 ? -13.008 -7.77 5.055 1 89 72 ILE B O 1
ATOM 2399 N N . GLN B 1 73 ? -11.141 -6.707 5.641 1 87.25 73 GLN B N 1
ATOM 2400 C CA . GLN B 1 73 ? -10.633 -7.875 6.355 1 87.25 73 GLN B CA 1
ATOM 2401 C C . GLN B 1 73 ? -11.578 -8.281 7.484 1 87.25 73 GLN B C 1
ATOM 2403 O O . GLN B 1 73 ? -11.852 -9.469 7.68 1 87.25 73 GLN B O 1
ATOM 2408 N N . TYR B 1 74 ? -12.047 -7.328 8.156 1 85.94 74 TYR B N 1
ATOM 2409 C CA . TYR B 1 74 ? -12.953 -7.602 9.258 1 85.94 74 TYR B CA 1
ATOM 2410 C C . TYR B 1 74 ? -14.25 -8.227 8.758 1 85.94 74 TYR B C 1
ATOM 2412 O O . TYR B 1 74 ? -14.773 -9.164 9.359 1 85.94 74 TYR B O 1
ATOM 2420 N N . ILE B 1 75 ? -14.781 -7.719 7.723 1 87.19 75 ILE B N 1
ATOM 2421 C CA . ILE B 1 75 ? -16 -8.258 7.129 1 87.19 75 ILE B CA 1
ATOM 2422 C C . ILE B 1 75 ? -15.773 -9.711 6.723 1 87.19 75 ILE B C 1
ATOM 2424 O O . ILE B 1 75 ? -16.609 -10.57 6.992 1 87.19 75 ILE B O 1
ATOM 2428 N N . ILE B 1 76 ? -14.648 -9.922 6.121 1 85.62 76 ILE B N 1
ATOM 2429 C CA . ILE B 1 76 ? -14.344 -11.273 5.676 1 85.62 76 ILE B CA 1
ATOM 2430 C C . ILE B 1 76 ? -14.234 -12.203 6.879 1 85.62 76 ILE B C 1
ATOM 2432 O O . ILE B 1 76 ? -14.758 -13.32 6.855 1 85.62 76 ILE B O 1
ATOM 2436 N N . LYS B 1 77 ? -13.625 -11.773 7.867 1 83.88 77 LYS B N 1
ATOM 2437 C CA . LYS B 1 77 ? -13.43 -12.602 9.047 1 83.88 77 LYS B CA 1
ATOM 2438 C C . LYS B 1 77 ? -14.758 -12.906 9.734 1 83.88 77 LYS B C 1
ATOM 2440 O O . LYS B 1 77 ? -14.953 -13.992 10.281 1 83.88 77 LYS B O 1
ATOM 2445 N N . ILE B 1 78 ? -15.625 -11.984 9.773 1 84.25 78 ILE B N 1
ATOM 2446 C CA . ILE B 1 78 ? -16.953 -12.203 10.328 1 84.25 78 ILE B CA 1
ATOM 2447 C C . ILE B 1 78 ? -17.703 -13.234 9.477 1 84.25 78 ILE B C 1
ATOM 2449 O O . ILE B 1 78 ? -18.391 -14.109 10.016 1 84.25 78 ILE B O 1
ATOM 2453 N N . LEU B 1 79 ? -17.625 -13.117 8.188 1 83.25 79 LEU B N 1
ATOM 2454 C CA . LEU B 1 79 ? -18.25 -14.07 7.285 1 83.25 79 LEU B CA 1
ATOM 2455 C C . LEU B 1 79 ? -17.703 -15.469 7.492 1 83.25 79 LEU B C 1
ATOM 2457 O O . LEU B 1 79 ? -18.453 -16.453 7.469 1 83.25 79 LEU B O 1
ATOM 2461 N N . LEU B 1 80 ? -16.422 -15.5 7.645 1 81.44 80 LEU B N 1
ATOM 2462 C CA . LEU B 1 80 ? -15.773 -16.781 7.875 1 81.44 80 LEU B CA 1
ATOM 2463 C C . LEU B 1 80 ? -16.25 -17.406 9.188 1 81.44 80 LEU B C 1
ATOM 2465 O O . LEU B 1 80 ? -16.391 -18.625 9.289 1 81.44 80 LEU B O 1
ATOM 2469 N N . TYR B 1 81 ? -16.438 -16.641 10.109 1 77.31 81 TYR B N 1
ATOM 2470 C CA . TYR B 1 81 ? -16.891 -17.094 11.422 1 77.31 81 TYR B CA 1
ATOM 2471 C C . TYR B 1 81 ? -18.312 -17.641 11.336 1 77.31 81 TYR B C 1
ATOM 2473 O O . TYR B 1 81 ? -18.641 -18.656 11.977 1 77.31 81 TYR B O 1
ATOM 2481 N N . HIS B 1 82 ? -19.094 -17.047 10.609 1 78.75 82 HIS B N 1
ATOM 2482 C CA . HIS B 1 82 ? -20.484 -17.469 10.516 1 78.75 82 HIS B CA 1
ATOM 2483 C C . HIS B 1 82 ? -20.625 -18.672 9.602 1 78.75 82 HIS B C 1
ATOM 2485 O O . HIS B 1 82 ? -21.5 -19.516 9.812 1 78.75 82 HIS B O 1
ATOM 2491 N N . LYS B 1 83 ? -19.891 -18.703 8.539 1 71.88 83 LYS B N 1
ATOM 2492 C CA . LYS B 1 83 ? -20.062 -19.766 7.555 1 71.88 83 LYS B CA 1
ATOM 2493 C C . LYS B 1 83 ? -19.281 -21.016 7.945 1 71.88 83 LYS B C 1
ATOM 2495 O O . LYS B 1 83 ? -19.328 -22.031 7.246 1 71.88 83 LYS B O 1
ATOM 2500 N N . SER B 1 84 ? -18.391 -20.875 8.891 1 65.19 84 SER B N 1
ATOM 2501 C CA . SER B 1 84 ? -17.594 -22.031 9.281 1 65.19 84 SER B CA 1
ATOM 2502 C C . SER B 1 84 ? -18.469 -23.281 9.406 1 65.19 84 SER B C 1
ATOM 2504 O O . SER B 1 84 ? -17.984 -24.406 9.234 1 65.19 84 SER B O 1
ATOM 2506 N N . ASN B 1 85 ? -19.703 -23.016 9.516 1 57.72 85 ASN B N 1
ATOM 2507 C CA . ASN B 1 85 ? -20.531 -24.203 9.695 1 57.72 85 ASN B CA 1
ATOM 2508 C C . ASN B 1 85 ? -20.891 -24.844 8.352 1 57.72 85 ASN B C 1
ATOM 2510 O O . ASN B 1 85 ? -21.438 -25.938 8.312 1 57.72 85 ASN B O 1
ATOM 2514 N N . THR B 1 86 ? -20.812 -24.062 7.336 1 56.47 86 THR B N 1
ATOM 2515 C CA . THR B 1 86 ? -21.297 -24.656 6.094 1 56.47 86 THR B CA 1
ATOM 2516 C C . THR B 1 86 ? -20.125 -25.156 5.246 1 56.47 86 THR B C 1
ATOM 2518 O O . THR B 1 86 ? -19.016 -24.641 5.359 1 56.47 86 THR B O 1
ATOM 2521 N N . HIS B 1 87 ? -20.188 -26.359 4.609 1 54.56 87 HIS B N 1
ATOM 2522 C CA . HIS B 1 87 ? -19.359 -27.266 3.812 1 54.56 87 HIS B CA 1
ATOM 2523 C C . HIS B 1 87 ? -18.719 -26.516 2.641 1 54.56 87 HIS B C 1
ATOM 2525 O O . HIS B 1 87 ? -18.094 -27.141 1.778 1 54.56 87 HIS B O 1
ATOM 2531 N N . GLN B 1 88 ? -18.969 -25.281 2.375 1 63.66 88 GLN B N 1
ATOM 2532 C CA . GLN B 1 88 ? -18.375 -24.797 1.133 1 63.66 88 GLN B CA 1
ATOM 2533 C C . GLN B 1 88 ? -16.938 -24.359 1.343 1 63.66 88 GLN B C 1
ATOM 2535 O O . GLN B 1 88 ? -16.656 -23.172 1.544 1 63.66 88 GLN B O 1
ATOM 2540 N N . SER B 1 89 ? -16.031 -25.406 1.316 1 74.81 89 SER B N 1
ATOM 2541 C CA . SER B 1 89 ? -14.609 -25.391 1.664 1 74.81 89 SER B CA 1
ATOM 2542 C C . SER B 1 89 ? -13.812 -24.531 0.695 1 74.81 89 SER B C 1
ATOM 2544 O O . SER B 1 89 ? -12.961 -23.734 1.114 1 74.81 89 SER B O 1
ATOM 2546 N N . ALA B 1 90 ? -14.305 -24.594 -0.526 1 75.44 90 ALA B N 1
ATOM 2547 C CA . ALA B 1 90 ? -13.516 -23.875 -1.519 1 75.44 90 ALA B CA 1
ATOM 2548 C C . ALA B 1 90 ? -13.672 -22.375 -1.358 1 75.44 90 ALA B C 1
ATOM 2550 O O . ALA B 1 90 ? -12.695 -21.625 -1.441 1 75.44 90 ALA B O 1
ATOM 2551 N N . HIS B 1 91 ? -14.922 -21.984 -1.036 1 79.75 91 HIS B N 1
ATOM 2552 C CA . HIS B 1 91 ? -15.211 -20.562 -0.869 1 79.75 91 HIS B CA 1
ATOM 2553 C C . HIS B 1 91 ? -14.578 -20.031 0.408 1 79.75 91 HIS B C 1
ATOM 2555 O O . HIS B 1 91 ? -14.094 -18.891 0.434 1 79.75 91 HIS B O 1
ATOM 2561 N N . LEU B 1 92 ? -14.516 -20.875 1.314 1 81.75 92 LEU B N 1
ATOM 2562 C CA . LEU B 1 92 ? -13.922 -20.469 2.582 1 81.75 92 LEU B CA 1
ATOM 2563 C C . LEU B 1 92 ? -12.414 -20.281 2.439 1 81.75 92 LEU B C 1
ATOM 2565 O O . LEU B 1 92 ? -11.852 -19.328 2.996 1 81.75 92 LEU B O 1
ATOM 2569 N N . LYS B 1 93 ? -11.867 -21.125 1.702 1 81.44 93 LYS B N 1
ATOM 2570 C CA . LYS B 1 93 ? -10.438 -21 1.457 1 81.44 93 LYS B CA 1
ATOM 2571 C C . LYS B 1 93 ? -10.109 -19.75 0.664 1 81.44 93 LYS B C 1
ATOM 2573 O O . LYS B 1 93 ? -9.109 -19.078 0.932 1 81.44 93 LYS B O 1
ATOM 2578 N N . GLN B 1 94 ? -11.016 -19.484 -0.214 1 83.81 94 GLN B N 1
ATOM 2579 C CA . GLN B 1 94 ? -10.828 -18.281 -1.017 1 83.81 94 GLN B CA 1
ATOM 2580 C C . GLN B 1 94 ? -10.938 -17.016 -0.157 1 83.81 94 GLN B C 1
ATOM 2582 O O . GLN B 1 94 ? -10.125 -16.094 -0.284 1 83.81 94 GLN B O 1
ATOM 2587 N N . LEU B 1 95 ? -11.875 -17.016 0.656 1 84.88 95 LEU B N 1
ATOM 2588 C CA . LEU B 1 95 ? -12.078 -15.875 1.535 1 84.88 95 LEU B CA 1
ATOM 2589 C C . LEU B 1 95 ? -10.906 -15.719 2.504 1 84.88 95 LEU B C 1
ATOM 2591 O O . LEU B 1 95 ? -10.461 -14.602 2.773 1 84.88 95 LEU B O 1
ATOM 2595 N N . THR B 1 96 ? -10.414 -16.812 2.969 1 83.44 96 THR B N 1
ATOM 2596 C CA . THR B 1 96 ? -9.266 -16.781 3.869 1 83.44 96 THR B CA 1
ATOM 2597 C C . THR B 1 96 ? -8.031 -16.266 3.15 1 83.44 96 THR B C 1
ATOM 2599 O O . THR B 1 96 ? -7.262 -15.469 3.715 1 83.44 96 THR B O 1
ATOM 2602 N N . GLY B 1 97 ? -7.883 -16.703 1.975 1 83.25 97 GLY B N 1
ATOM 2603 C CA . GLY B 1 97 ? -6.777 -16.219 1.171 1 83.25 97 GLY B CA 1
ATOM 2604 C C . GLY B 1 97 ? -6.844 -14.719 0.911 1 83.25 97 GLY B C 1
ATOM 2605 O O . GLY B 1 97 ? -5.82 -14.031 0.949 1 83.25 97 GLY B O 1
ATOM 2606 N N . LEU B 1 98 ? -8.055 -14.281 0.714 1 86.88 98 LEU B N 1
ATOM 2607 C CA . LEU B 1 98 ? -8.266 -12.852 0.478 1 86.88 98 LEU B CA 1
ATOM 2608 C C . LEU B 1 98 ? -7.926 -12.039 1.723 1 86.88 98 LEU B C 1
ATOM 2610 O O . LEU B 1 98 ? -7.234 -11.023 1.636 1 86.88 98 LEU B O 1
ATOM 2614 N N . ALA B 1 99 ? -8.367 -12.5 2.791 1 86.69 99 ALA B N 1
ATOM 2615 C CA . ALA B 1 99 ? -8.07 -11.82 4.047 1 86.69 99 ALA B CA 1
ATOM 2616 C C . ALA B 1 99 ? -6.57 -11.789 4.316 1 86.69 99 ALA B C 1
ATOM 2618 O O . ALA B 1 99 ? -6.035 -10.766 4.766 1 86.69 99 ALA B O 1
ATOM 2619 N N . THR B 1 100 ? -5.934 -12.836 4 1 85.06 100 THR B N 1
ATOM 2620 C CA . THR B 1 100 ? -4.492 -12.93 4.203 1 85.06 100 THR B CA 1
ATOM 2621 C C . THR B 1 100 ? -3.75 -11.984 3.266 1 85.06 100 THR B C 1
ATOM 2623 O O . THR B 1 100 ? -2.791 -11.32 3.672 1 85.06 100 THR B O 1
ATOM 2626 N N . GLN B 1 101 ? -4.203 -11.953 2.117 1 86.75 101 GLN B N 1
ATOM 2627 C CA . GLN B 1 101 ? -3.568 -11.062 1.146 1 86.75 101 GLN B CA 1
ATOM 2628 C C . GLN B 1 101 ? -3.678 -9.602 1.582 1 86.75 101 GLN B C 1
ATOM 2630 O O . GLN B 1 101 ? -2.713 -8.844 1.473 1 86.75 101 GLN B O 1
ATOM 2635 N N . PHE B 1 102 ? -4.809 -9.242 2.023 1 89.56 102 PHE B N 1
ATOM 2636 C CA . PHE B 1 102 ? -4.988 -7.867 2.49 1 89.56 102 PHE B CA 1
ATOM 2637 C C . PHE B 1 102 ? -4.137 -7.602 3.727 1 89.56 102 PHE B C 1
ATOM 2639 O O . PHE B 1 102 ? -3.629 -6.492 3.91 1 89.56 102 PHE B O 1
ATOM 2646 N N . SER B 1 103 ? -4.008 -8.602 4.562 1 88.56 103 SER B N 1
ATOM 2647 C CA . SER B 1 103 ? -3.166 -8.461 5.746 1 88.56 103 SER B CA 1
ATOM 2648 C C . SER B 1 103 ? -1.706 -8.234 5.363 1 88.56 103 SER B C 1
ATOM 2650 O O . SER B 1 103 ? -1.044 -7.355 5.914 1 88.56 103 SER B O 1
ATOM 2652 N N . ILE B 1 104 ? -1.265 -8.945 4.422 1 87.88 104 ILE B N 1
ATOM 2653 C CA . ILE B 1 104 ? 0.112 -8.812 3.957 1 87.88 104 ILE B CA 1
ATOM 2654 C C . ILE B 1 104 ? 0.311 -7.434 3.33 1 87.88 104 ILE B C 1
ATOM 2656 O O . ILE B 1 104 ? 1.306 -6.758 3.604 1 87.88 104 ILE B O 1
ATOM 2660 N N . THR B 1 105 ? -0.622 -7.047 2.506 1 89.81 105 THR B N 1
ATOM 2661 C CA . THR B 1 105 ? -0.541 -5.738 1.864 1 89.81 105 THR B CA 1
ATOM 2662 C C . THR B 1 105 ? -0.461 -4.629 2.908 1 89.81 105 THR B C 1
ATOM 2664 O O . THR B 1 105 ? 0.356 -3.715 2.789 1 89.81 105 THR B O 1
ATOM 2667 N N . ARG B 1 106 ? -1.272 -4.727 3.859 1 90.38 106 ARG B N 1
ATOM 2668 C CA . ARG B 1 106 ? -1.259 -3.74 4.934 1 90.38 106 ARG B CA 1
ATOM 2669 C C . ARG B 1 106 ? 0.095 -3.713 5.637 1 90.38 106 ARG B C 1
ATOM 2671 O O . ARG B 1 106 ? 0.62 -2.639 5.941 1 90.38 106 ARG B O 1
ATOM 2678 N N . GLN B 1 107 ? 0.606 -4.852 5.891 1 90.25 107 GLN B N 1
ATOM 2679 C CA . GLN B 1 107 ? 1.897 -4.949 6.562 1 90.25 107 GLN B CA 1
ATOM 2680 C C . GLN B 1 107 ? 3.004 -4.316 5.723 1 90.25 107 GLN B C 1
ATOM 2682 O O . GLN B 1 107 ? 3.891 -3.646 6.258 1 90.25 107 GLN B O 1
ATOM 2687 N N . VAL B 1 108 ? 2.91 -4.527 4.516 1 90.19 108 VAL B N 1
ATOM 2688 C CA . VAL B 1 108 ? 3.904 -3.959 3.609 1 90.19 108 VAL B CA 1
ATOM 2689 C C . VAL B 1 108 ? 3.779 -2.438 3.592 1 90.19 108 VAL B C 1
ATOM 2691 O O . VAL B 1 108 ? 4.785 -1.726 3.572 1 90.19 108 VAL B O 1
ATOM 2694 N N . LEU B 1 109 ? 2.605 -1.969 3.613 1 88.56 109 LEU B N 1
ATOM 2695 C CA . LEU B 1 109 ? 2.35 -0.532 3.623 1 88.56 109 LEU B CA 1
ATOM 2696 C C . LEU B 1 109 ? 2.85 0.101 4.918 1 88.56 109 LEU B C 1
ATOM 2698 O O . LEU B 1 109 ? 3.195 1.284 4.941 1 88.56 109 LEU B O 1
ATOM 2702 N N . CYS B 1 110 ? 2.955 -0.715 5.887 1 88.56 110 CYS B N 1
ATOM 2703 C CA . CYS B 1 110 ? 3.32 -0.174 7.191 1 88.56 110 CYS B CA 1
ATOM 2704 C C . CYS B 1 110 ? 4.797 -0.415 7.488 1 88.56 110 CYS B C 1
ATOM 2706 O O . CYS B 1 110 ? 5.27 -0.119 8.586 1 88.56 110 CYS B O 1
ATOM 2708 N N . LEU B 1 111 ? 5.465 -0.871 6.586 1 89.12 111 LEU B N 1
ATOM 2709 C CA . LEU B 1 111 ? 6.883 -1.129 6.797 1 89.12 111 LEU B CA 1
ATOM 2710 C C . LEU B 1 111 ? 7.629 0.162 7.113 1 89.12 111 LEU B C 1
ATOM 2712 O O . LEU B 1 111 ? 7.488 1.157 6.398 1 89.12 111 LEU B O 1
ATOM 2716 N N . GLY B 1 112 ? 8.406 0.156 8.195 1 87.31 112 GLY B N 1
ATOM 2717 C CA . GLY B 1 112 ? 9.242 1.29 8.555 1 87.31 112 GLY B CA 1
ATOM 2718 C C . GLY B 1 112 ? 8.508 2.342 9.367 1 87.31 112 GLY B C 1
ATOM 2719 O O . GLY B 1 112 ? 9.055 3.404 9.656 1 87.31 112 GLY B O 1
ATOM 2720 N N . ASN B 1 113 ? 7.312 2.113 9.648 1 86.25 113 ASN B N 1
ATOM 2721 C CA . ASN B 1 113 ? 6.527 3.072 10.414 1 86.25 113 ASN B CA 1
ATOM 2722 C C . ASN B 1 113 ? 7.086 3.258 11.82 1 86.25 113 ASN B C 1
ATOM 2724 O O . ASN B 1 113 ? 6.742 4.223 12.508 1 86.25 113 ASN B O 1
ATOM 2728 N N . ALA B 1 114 ? 7.91 2.32 12.234 1 88.56 114 ALA B N 1
ATOM 2729 C CA . ALA B 1 114 ? 8.516 2.436 13.555 1 88.56 114 ALA B CA 1
ATOM 2730 C C . ALA B 1 114 ? 9.375 3.693 13.664 1 88.56 114 ALA B C 1
ATOM 2732 O O . ALA B 1 114 ? 9.625 4.195 14.758 1 88.56 114 ALA B O 1
ATOM 2733 N N . SER B 1 115 ? 9.797 4.191 12.586 1 86.56 115 SER B N 1
ATOM 2734 C CA . SER B 1 115 ? 10.695 5.336 12.57 1 86.56 115 SER B CA 1
ATOM 2735 C C . SER B 1 115 ? 10.023 6.578 13.141 1 86.56 115 SER B C 1
ATOM 2737 O O . SER B 1 115 ? 10.664 7.379 13.828 1 86.56 115 SER B O 1
ATOM 2739 N N . GLU B 1 116 ? 8.812 6.699 12.875 1 84.88 116 GLU B N 1
ATOM 2740 C CA . GLU B 1 116 ? 8.102 7.859 13.391 1 84.88 116 GLU B CA 1
ATOM 2741 C C . GLU B 1 116 ? 8.016 7.824 14.914 1 84.88 116 GLU B C 1
ATOM 2743 O O . GLU B 1 116 ? 8.25 8.836 15.578 1 84.88 116 GLU B O 1
ATOM 2748 N N . ASP B 1 117 ? 7.711 6.68 15.383 1 87.94 117 ASP B N 1
ATOM 2749 C CA . ASP B 1 117 ? 7.609 6.523 16.828 1 87.94 117 ASP B CA 1
ATOM 2750 C C . ASP B 1 117 ? 8.977 6.652 17.5 1 87.94 117 ASP B C 1
ATOM 2752 O O . ASP B 1 117 ? 9.086 7.176 18.609 1 87.94 117 ASP B O 1
ATOM 2756 N N . VAL B 1 118 ? 9.961 6.238 16.844 1 87.88 118 VAL B N 1
ATOM 2757 C CA . VAL B 1 118 ? 11.32 6.352 17.375 1 87.88 118 VAL B CA 1
ATOM 2758 C C . VAL B 1 118 ? 11.719 7.82 17.453 1 87.88 118 VAL B C 1
ATOM 2760 O O . VAL B 1 118 ? 12.297 8.25 18.469 1 87.88 118 VAL B O 1
ATOM 2763 N N . LYS B 1 119 ? 11.406 8.539 16.469 1 84.56 119 LYS B N 1
ATOM 2764 C CA . LYS B 1 119 ? 11.703 9.969 16.484 1 84.56 119 LYS B CA 1
ATOM 2765 C C . LYS B 1 119 ? 10.984 10.672 17.641 1 84.56 119 LYS B C 1
ATOM 2767 O O . LYS B 1 119 ? 11.562 11.523 18.312 1 84.56 119 LYS B O 1
ATOM 2772 N N . GLN B 1 120 ? 9.836 10.266 17.828 1 86.44 120 GLN B N 1
ATOM 2773 C CA . GLN B 1 120 ? 9.055 10.867 18.906 1 86.44 120 GLN B CA 1
ATOM 2774 C C . GLN B 1 120 ? 9.648 10.516 20.266 1 86.44 120 GLN B C 1
ATOM 2776 O O . GLN B 1 120 ? 9.594 11.328 21.188 1 86.44 120 GLN B O 1
ATOM 2781 N N . LEU B 1 121 ? 10.172 9.336 20.391 1 87.12 121 LEU B N 1
ATOM 2782 C CA . LEU B 1 121 ? 10.766 8.891 21.641 1 87.12 121 LEU B CA 1
ATOM 2783 C C . LEU B 1 121 ? 11.992 9.727 21.984 1 87.12 121 LEU B C 1
ATOM 2785 O O . LEU B 1 121 ? 12.211 10.055 23.156 1 87.12 121 LEU B O 1
ATOM 2789 N N . PHE B 1 122 ? 12.727 10.141 21.016 1 85.44 122 PHE B N 1
ATOM 2790 C CA . PHE B 1 122 ? 13.977 10.852 21.25 1 85.44 122 PHE B CA 1
ATOM 2791 C C . PHE B 1 122 ? 13.734 12.359 21.297 1 85.44 122 PHE B C 1
ATOM 2793 O O . PHE B 1 122 ? 14.555 13.102 21.844 1 85.44 122 PHE B O 1
ATOM 2800 N N . THR B 1 123 ? 12.695 12.875 20.766 1 81.19 123 THR B N 1
ATOM 2801 C CA . THR B 1 123 ? 12.516 14.32 20.656 1 81.19 123 THR B CA 1
ATOM 2802 C C . THR B 1 123 ? 11.633 14.844 21.781 1 81.19 123 THR B C 1
ATOM 2804 O O . THR B 1 123 ? 11.758 16 22.188 1 81.19 123 THR B O 1
ATOM 2807 N N . THR B 1 124 ? 10.688 14.133 22.156 1 73.56 124 THR B N 1
ATOM 2808 C CA . THR B 1 124 ? 9.695 14.719 23.047 1 73.56 124 THR B CA 1
ATOM 2809 C C . THR B 1 124 ? 9.883 14.211 24.469 1 73.56 124 THR B C 1
ATOM 2811 O O . THR B 1 124 ? 10.094 13.016 24.688 1 73.56 124 THR B O 1
ATOM 2814 N N . LYS B 1 125 ? 10.18 15.094 25.312 1 75.88 125 LYS B N 1
ATOM 2815 C CA . LYS B 1 125 ? 10.133 14.766 26.734 1 75.88 125 LYS B CA 1
ATOM 2816 C C . LYS B 1 125 ? 8.711 14.469 27.188 1 75.88 125 LYS B C 1
ATOM 2818 O O . LYS B 1 125 ? 7.832 15.336 27.109 1 75.88 125 LYS B O 1
ATOM 2823 N N . GLN B 1 126 ? 8.359 13.18 27.188 1 78.19 126 GLN B N 1
ATOM 2824 C CA . GLN B 1 126 ? 7.004 12.805 27.578 1 78.19 126 GLN B CA 1
ATOM 2825 C C . GLN B 1 126 ? 6.984 12.125 28.938 1 78.19 126 GLN B C 1
ATOM 2827 O O . GLN B 1 126 ? 8.039 11.828 29.516 1 78.19 126 GLN B O 1
ATOM 2832 N N . SER B 1 127 ? 5.824 12.07 29.516 1 87 127 SER B N 1
ATOM 2833 C CA . SER B 1 127 ? 5.602 11.344 30.766 1 87 127 SER B CA 1
ATOM 2834 C C . SER B 1 127 ? 6.027 9.883 30.641 1 87 127 SER B C 1
ATOM 2836 O O . SER B 1 127 ? 6.145 9.359 29.516 1 87 127 SER B O 1
ATOM 2838 N N . LEU B 1 128 ? 6.328 9.352 31.734 1 87.5 128 LEU B N 1
ATOM 2839 C CA . LEU B 1 128 ? 6.785 7.969 31.766 1 87.5 128 LEU B CA 1
ATOM 2840 C C . LEU B 1 128 ? 5.766 7.043 31.109 1 87.5 128 LEU B C 1
ATOM 2842 O O . LEU B 1 128 ? 6.137 6.117 30.391 1 87.5 128 LEU B O 1
ATOM 2846 N N . SER B 1 129 ? 4.555 7.258 31.391 1 88.88 129 SER B N 1
ATOM 2847 C CA . SER B 1 129 ? 3.498 6.434 30.812 1 88.88 129 SER B CA 1
ATOM 2848 C C . SER B 1 129 ? 3.486 6.539 29.297 1 88.88 129 SER B C 1
ATOM 2850 O O . SER B 1 129 ? 3.34 5.531 28.594 1 88.88 129 SER B O 1
ATOM 2852 N N . LYS B 1 130 ? 3.66 7.711 28.828 1 89 130 LYS B N 1
ATOM 2853 C CA . LYS B 1 130 ? 3.684 7.922 27.391 1 89 130 LYS B CA 1
ATOM 2854 C C . LYS B 1 130 ? 4.926 7.297 26.75 1 89 130 LYS B C 1
ATOM 2856 O O . LYS B 1 130 ? 4.867 6.773 25.641 1 89 130 LYS B O 1
ATOM 2861 N N . GLN B 1 131 ? 5.977 7.316 27.469 1 91.62 131 GLN B N 1
ATOM 2862 C CA . GLN B 1 131 ? 7.203 6.699 26.969 1 91.62 131 GLN B CA 1
ATOM 2863 C C . GLN B 1 131 ? 7.055 5.188 26.875 1 91.62 131 GLN B C 1
ATOM 2865 O O . GLN B 1 131 ? 7.516 4.578 25.906 1 91.62 131 GLN B O 1
ATOM 2870 N N . LEU B 1 132 ? 6.406 4.648 27.812 1 91.88 132 LEU B N 1
ATOM 2871 C CA . LEU B 1 132 ? 6.199 3.205 27.812 1 91.88 132 LEU B CA 1
ATOM 2872 C C . LEU B 1 132 ? 5.297 2.789 26.656 1 91.88 132 LEU B C 1
ATOM 2874 O O . LEU B 1 132 ? 5.516 1.748 26.031 1 91.88 132 LEU B O 1
ATOM 2878 N N . LEU B 1 133 ? 4.395 3.627 26.422 1 92 133 LEU B N 1
ATOM 2879 C CA . LEU B 1 133 ? 3.486 3.336 25.312 1 92 133 LEU B CA 1
ATOM 2880 C C . LEU B 1 133 ? 4.211 3.445 23.969 1 92 133 LEU B C 1
ATOM 2882 O O . LEU B 1 133 ? 3.945 2.664 23.062 1 92 133 LEU B O 1
ATOM 2886 N N . LEU B 1 134 ? 5.082 4.359 23.922 1 92.19 134 LEU B N 1
ATOM 2887 C CA . LEU B 1 134 ? 5.859 4.527 22.703 1 92.19 134 LEU B CA 1
ATOM 2888 C C . LEU B 1 134 ? 6.789 3.338 22.484 1 92.19 134 LEU B C 1
ATOM 2890 O O . LEU B 1 134 ? 6.934 2.857 21.359 1 92.19 134 LEU B O 1
ATOM 2894 N N . VAL B 1 135 ? 7.367 2.914 23.531 1 93.56 135 VAL B N 1
ATOM 2895 C CA . VAL B 1 135 ? 8.242 1.749 23.438 1 93.56 135 VAL B CA 1
ATOM 2896 C C . VAL B 1 135 ? 7.438 0.534 22.984 1 93.56 135 VAL B C 1
ATOM 2898 O O . VAL B 1 135 ? 7.902 -0.255 22.156 1 93.56 135 VAL B O 1
ATOM 2901 N N . ASN B 1 136 ? 6.27 0.404 23.516 1 94.81 136 ASN B N 1
ATOM 2902 C CA . ASN B 1 136 ? 5.387 -0.68 23.109 1 94.81 136 ASN B CA 1
ATOM 2903 C C . ASN B 1 136 ? 5.027 -0.572 21.625 1 94.81 136 ASN B C 1
ATOM 2905 O O . ASN B 1 136 ? 5.004 -1.578 20.922 1 94.81 136 ASN B O 1
ATOM 2909 N N . SER B 1 137 ? 4.773 0.604 21.25 1 93.81 137 SER B N 1
ATOM 2910 C CA . SER B 1 137 ? 4.414 0.835 19.859 1 93.81 137 SER B CA 1
ATOM 2911 C C . SER B 1 137 ? 5.578 0.52 18.922 1 93.81 137 SER B C 1
ATOM 2913 O O . SER B 1 137 ? 5.383 -0.049 17.844 1 93.81 137 SER B O 1
ATOM 2915 N N . ILE B 1 138 ? 6.711 0.889 19.344 1 93.5 138 ILE B N 1
ATOM 2916 C CA . ILE B 1 138 ? 7.902 0.604 18.547 1 93.5 138 ILE B CA 1
ATOM 2917 C C . ILE B 1 138 ? 8.125 -0.904 18.469 1 93.5 138 ILE B C 1
ATOM 2919 O O . ILE B 1 138 ? 8.406 -1.446 17.406 1 93.5 138 ILE B O 1
ATOM 2923 N N . SER B 1 139 ? 8.016 -1.503 19.594 1 94.31 139 SER B N 1
ATOM 2924 C CA . SER B 1 139 ? 8.172 -2.953 19.625 1 94.31 139 SER B CA 1
ATOM 2925 C C . SER B 1 139 ? 7.172 -3.648 18.719 1 94.31 139 SER B C 1
ATOM 2927 O O . SER B 1 139 ? 7.52 -4.598 18.016 1 94.31 139 SER B O 1
ATOM 2929 N N . ASN B 1 140 ? 6.02 -3.219 18.719 1 93.62 140 ASN B N 1
ATOM 2930 C CA . ASN B 1 140 ? 4.98 -3.771 17.844 1 93.62 140 ASN B CA 1
ATOM 2931 C C . ASN B 1 140 ? 5.32 -3.582 16.375 1 93.62 140 ASN B C 1
ATOM 2933 O O . ASN B 1 140 ? 5.266 -4.535 15.594 1 93.62 140 ASN B O 1
ATOM 2937 N N . ALA B 1 141 ? 5.672 -2.41 16.094 1 93.75 141 ALA B N 1
ATOM 2938 C CA . ALA B 1 141 ? 5.969 -2.078 14.695 1 93.75 141 ALA B CA 1
ATOM 2939 C C . ALA B 1 141 ? 7.172 -2.871 14.195 1 93.75 141 ALA B C 1
ATOM 2941 O O . ALA B 1 141 ? 7.152 -3.391 13.07 1 93.75 141 ALA B O 1
ATOM 2942 N N . VAL B 1 142 ? 8.156 -2.977 14.969 1 94.38 142 VAL B N 1
ATOM 2943 C CA . VAL B 1 142 ? 9.367 -3.686 14.57 1 94.38 142 VAL B CA 1
ATOM 2944 C C . VAL B 1 142 ? 9.07 -5.176 14.43 1 94.38 142 VAL B C 1
ATOM 2946 O O . VAL B 1 142 ? 9.5 -5.809 13.461 1 94.38 142 VAL B O 1
ATOM 2949 N N . SER B 1 143 ? 8.383 -5.672 15.383 1 93.88 143 SER B N 1
ATOM 2950 C CA . SER B 1 143 ? 8.016 -7.086 15.305 1 93.88 143 SER B CA 1
ATOM 2951 C C . SER B 1 143 ? 7.129 -7.359 14.102 1 93.88 143 SER B C 1
ATOM 2953 O O . SER B 1 143 ? 7.27 -8.391 13.438 1 93.88 143 SER B O 1
ATOM 2955 N N . ASP B 1 144 ? 6.266 -6.477 13.859 1 91.56 144 ASP B N 1
ATOM 2956 C CA . ASP B 1 144 ? 5.402 -6.602 12.688 1 91.56 144 ASP B CA 1
ATOM 2957 C C . ASP B 1 144 ? 6.219 -6.57 11.398 1 91.56 144 ASP B C 1
ATOM 2959 O O . ASP B 1 144 ? 5.902 -7.273 10.438 1 91.56 144 ASP B O 1
ATOM 2963 N N . ASP B 1 145 ? 7.203 -5.75 11.398 1 93.25 145 ASP B N 1
ATOM 2964 C CA . ASP B 1 145 ? 8.078 -5.664 10.234 1 93.25 145 ASP B CA 1
ATOM 2965 C C . ASP B 1 145 ? 8.812 -6.98 10 1 93.25 145 ASP B C 1
ATOM 2967 O O . ASP B 1 145 ? 8.883 -7.465 8.867 1 93.25 145 ASP B O 1
ATOM 2971 N N . ILE B 1 146 ? 9.289 -7.523 11.016 1 92.38 146 ILE B N 1
ATOM 2972 C CA . ILE B 1 146 ? 10.023 -8.781 10.914 1 92.38 146 ILE B CA 1
ATOM 2973 C C . ILE B 1 146 ? 9.078 -9.898 10.469 1 92.38 146 ILE B C 1
ATOM 2975 O O . ILE B 1 146 ? 9.422 -10.695 9.602 1 92.38 146 ILE B O 1
ATOM 2979 N N . TYR B 1 147 ? 7.996 -9.859 11.047 1 90.88 147 TYR B N 1
ATOM 2980 C CA . TYR B 1 147 ? 6.996 -10.859 10.672 1 90.88 147 TYR B CA 1
ATOM 2981 C C . TYR B 1 147 ? 6.605 -10.711 9.203 1 90.88 147 TYR B C 1
ATOM 2983 O O . TYR B 1 147 ? 6.422 -11.703 8.5 1 90.88 147 TYR B O 1
ATOM 2991 N N . CYS B 1 148 ? 6.41 -9.516 8.805 1 89.88 148 CYS B N 1
ATOM 2992 C CA . CYS B 1 148 ? 6.078 -9.242 7.41 1 89.88 148 CYS B CA 1
ATOM 2993 C C . CYS B 1 148 ? 7.168 -9.766 6.48 1 89.88 148 CYS B C 1
ATOM 2995 O O . CYS B 1 148 ? 6.875 -10.422 5.484 1 89.88 148 CYS B O 1
ATOM 2997 N N . LEU B 1 149 ? 8.414 -9.523 6.789 1 89.12 149 LEU B N 1
ATOM 2998 C CA . LEU B 1 149 ? 9.539 -9.969 5.969 1 89.12 149 LEU B CA 1
ATOM 2999 C C . LEU B 1 149 ? 9.578 -11.492 5.895 1 89.12 149 LEU B C 1
ATOM 3001 O O . LEU B 1 149 ? 9.938 -12.055 4.859 1 89.12 149 LEU B O 1
ATOM 3005 N N . TYR B 1 150 ? 9.195 -12.078 6.977 1 88.69 150 TYR B N 1
ATOM 3006 C CA . TYR B 1 150 ? 9.117 -13.531 6.984 1 88.69 150 TYR B CA 1
ATOM 3007 C C . TYR B 1 150 ? 8 -14.023 6.07 1 88.69 150 TYR B C 1
ATOM 3009 O O . TYR B 1 150 ? 8.195 -14.961 5.289 1 88.69 150 TYR B O 1
ATOM 3017 N N . ARG B 1 151 ? 6.844 -13.398 6.129 1 85.62 151 ARG B N 1
ATOM 3018 C CA . ARG B 1 151 ? 5.668 -13.812 5.367 1 85.62 151 ARG B CA 1
ATOM 3019 C C . ARG B 1 151 ? 5.91 -13.656 3.867 1 85.62 151 ARG B C 1
ATOM 3021 O O . ARG B 1 151 ? 5.422 -14.461 3.07 1 85.62 151 ARG B O 1
ATOM 3028 N N . ILE B 1 152 ? 6.617 -12.617 3.51 1 85 152 ILE B N 1
ATOM 3029 C CA . ILE B 1 152 ? 6.828 -12.383 2.086 1 85 152 ILE B CA 1
ATOM 3030 C C . ILE B 1 152 ? 8.023 -13.195 1.599 1 85 152 ILE B C 1
ATOM 3032 O O . ILE B 1 152 ? 8.344 -13.195 0.406 1 85 152 ILE B O 1
ATOM 3036 N N . GLY B 1 153 ? 8.773 -13.875 2.459 1 82.19 153 GLY B N 1
ATOM 3037 C CA . GLY B 1 153 ? 9.781 -14.844 2.072 1 82.19 153 GLY B CA 1
ATOM 3038 C C . GLY B 1 153 ? 11.188 -14.289 2.092 1 82.19 153 GLY B C 1
ATOM 3039 O O . GLY B 1 153 ? 12.109 -14.898 1.548 1 82.19 153 GLY B O 1
ATOM 3040 N N . VAL B 1 154 ? 11.383 -13.188 2.594 1 83.44 154 VAL B N 1
ATOM 3041 C CA . VAL B 1 154 ? 12.711 -12.586 2.658 1 83.44 154 VAL B CA 1
ATOM 3042 C C . VAL B 1 154 ? 13.531 -13.258 3.76 1 83.44 154 VAL B C 1
ATOM 3044 O O . VAL B 1 154 ? 14.727 -13.5 3.594 1 83.44 154 VAL B O 1
ATOM 3047 N N . LEU B 1 155 ? 12.828 -13.57 4.84 1 85.31 155 LEU B N 1
ATOM 3048 C CA . LEU B 1 155 ? 13.5 -14.203 5.965 1 85.31 155 LEU B CA 1
ATOM 3049 C C . LEU B 1 155 ? 13.234 -15.711 5.98 1 85.31 155 LEU B C 1
ATOM 3051 O O . LEU B 1 155 ? 12.078 -16.141 6.059 1 85.31 155 LEU B O 1
ATOM 3055 N N . PRO B 1 156 ? 14.281 -16.547 5.859 1 78.94 156 PRO B N 1
ATOM 3056 C CA . PRO B 1 156 ? 14.102 -17.984 5.738 1 78.94 156 PRO B CA 1
ATOM 3057 C C . PRO B 1 156 ? 13.883 -18.672 7.09 1 78.94 156 PRO B C 1
ATOM 3059 O O . PRO B 1 156 ? 13.336 -19.781 7.145 1 78.94 156 PRO B O 1
ATOM 3062 N N . HIS B 1 157 ? 14.148 -18.094 8.125 1 84.38 157 HIS B N 1
ATOM 3063 C CA . HIS B 1 157 ? 14.078 -18.766 9.414 1 84.38 157 HIS B CA 1
ATOM 3064 C C . HIS B 1 157 ? 12.664 -18.734 9.984 1 84.38 157 HIS B C 1
ATOM 3066 O O . HIS B 1 157 ? 12.172 -17.656 10.352 1 84.38 157 HIS B O 1
ATOM 3072 N N . LYS B 1 158 ? 12.062 -19.812 10.086 1 85.69 158 LYS B N 1
ATOM 3073 C CA . LYS B 1 158 ? 10.695 -19.953 10.578 1 85.69 158 LYS B CA 1
ATOM 3074 C C . LYS B 1 158 ? 10.578 -19.484 12.023 1 85.69 158 LYS B C 1
ATOM 3076 O O . LYS B 1 158 ? 9.578 -18.891 12.406 1 85.69 158 LYS B O 1
ATOM 3081 N N . ALA B 1 159 ? 11.594 -19.703 12.789 1 86 159 ALA B N 1
ATOM 3082 C CA . ALA B 1 159 ? 11.57 -19.344 14.203 1 86 159 ALA B CA 1
ATOM 3083 C C . ALA B 1 159 ? 11.414 -17.828 14.383 1 86 159 ALA B C 1
ATOM 3085 O O . ALA B 1 159 ? 10.641 -17.375 15.227 1 86 159 ALA B O 1
ATOM 3086 N N . TRP B 1 160 ? 12.102 -17.078 13.547 1 87.5 160 TRP B N 1
ATOM 3087 C CA . TRP B 1 160 ? 12.016 -15.617 13.641 1 87.5 160 TRP B CA 1
ATOM 3088 C C . TRP B 1 160 ? 10.617 -15.133 13.289 1 87.5 160 TRP B C 1
ATOM 3090 O O . TRP B 1 160 ? 10.117 -14.18 13.883 1 87.5 160 TRP B O 1
ATOM 3100 N N . GLY B 1 161 ? 10.047 -15.797 12.398 1 87.25 161 GLY B N 1
ATOM 3101 C CA . GLY B 1 161 ? 8.695 -15.438 12.008 1 87.25 161 GLY B CA 1
ATOM 3102 C C . GLY B 1 161 ? 7.668 -15.711 13.086 1 87.25 161 GLY B C 1
ATOM 3103 O O . GLY B 1 161 ? 6.848 -14.852 13.398 1 87.25 161 GLY B O 1
ATOM 3104 N N . GLN B 1 162 ? 7.754 -16.828 13.672 1 87.12 162 GLN B N 1
ATOM 3105 C CA . GLN B 1 162 ? 6.785 -17.234 14.688 1 87.12 162 GLN B CA 1
ATOM 3106 C C . GLN B 1 162 ? 6.902 -16.359 15.938 1 87.12 162 GLN B C 1
ATOM 3108 O O . GLN B 1 162 ? 5.895 -15.891 16.469 1 87.12 162 GLN B O 1
ATOM 3113 N N . TYR B 1 163 ? 8.133 -16.141 16.328 1 89.31 163 TYR B N 1
ATOM 3114 C CA . TYR B 1 163 ? 8.352 -15.336 17.531 1 89.31 163 TYR B CA 1
ATOM 3115 C C . TYR B 1 163 ? 7.887 -13.898 17.312 1 89.31 163 TYR B C 1
ATOM 3117 O O . TYR B 1 163 ? 7.242 -13.305 18.172 1 89.31 163 TYR B O 1
ATOM 3125 N N . SER B 1 164 ? 8.203 -13.375 16.203 1 90.75 164 SER B N 1
ATOM 3126 C CA . SER B 1 164 ? 7.828 -11.992 15.922 1 90.75 164 SER B CA 1
ATOM 3127 C C . SER B 1 164 ? 6.316 -11.836 15.828 1 90.75 164 SER B C 1
ATOM 3129 O O . SER B 1 164 ? 5.766 -10.805 16.203 1 90.75 164 SER B O 1
ATOM 3131 N N . GLU B 1 165 ? 5.707 -12.805 15.336 1 88.31 165 GLU B N 1
ATOM 3132 C CA . GLU B 1 165 ? 4.246 -12.773 15.258 1 88.31 165 GLU B CA 1
ATOM 3133 C C . GLU B 1 165 ? 3.625 -12.695 16.656 1 88.31 165 GLU B C 1
ATOM 3135 O O . GLU B 1 165 ? 2.717 -11.898 16.891 1 88.31 165 GLU B O 1
ATOM 3140 N N . ILE B 1 166 ? 4.117 -13.508 17.531 1 87.88 166 ILE B N 1
ATOM 3141 C CA . ILE B 1 166 ? 3.59 -13.57 18.891 1 87.88 166 ILE B CA 1
ATOM 3142 C C . ILE B 1 166 ? 3.852 -12.25 19.609 1 87.88 166 ILE B C 1
ATOM 3144 O O . ILE B 1 166 ? 2.955 -11.695 20.25 1 87.88 166 ILE B O 1
ATOM 3148 N N . ILE B 1 167 ? 5.035 -11.797 19.453 1 89.94 167 ILE B N 1
ATOM 3149 C CA . ILE B 1 167 ? 5.398 -10.539 20.094 1 89.94 167 ILE B CA 1
ATOM 3150 C C . ILE B 1 167 ? 4.516 -9.414 19.562 1 89.94 167 ILE B C 1
ATOM 3152 O O . ILE B 1 167 ? 4 -8.602 20.328 1 89.94 167 ILE B O 1
ATOM 3156 N N . SER B 1 168 ? 4.379 -9.344 18.281 1 90.62 168 SER B N 1
ATOM 3157 C CA . SER B 1 168 ? 3.549 -8.312 17.672 1 90.62 168 SER B CA 1
ATOM 3158 C C . SER B 1 168 ? 2.109 -8.391 18.172 1 90.62 168 SER B C 1
ATOM 3160 O O . SER B 1 168 ? 1.493 -7.367 18.469 1 90.62 168 SER B O 1
ATOM 3162 N N . ALA B 1 169 ? 1.602 -9.586 18.297 1 87.62 169 ALA B N 1
ATOM 3163 C CA . ALA B 1 169 ? 0.224 -9.773 18.734 1 87.62 169 ALA B CA 1
ATOM 3164 C C . ALA B 1 169 ? 0.04 -9.297 20.172 1 87.62 169 ALA B C 1
ATOM 3166 O O . ALA B 1 169 ? -0.955 -8.648 20.5 1 87.62 169 ALA B O 1
ATOM 3167 N N . HIS B 1 170 ? 0.959 -9.586 20.984 1 90.25 170 HIS B N 1
ATOM 3168 C CA . HIS B 1 170 ? 0.855 -9.188 22.391 1 90.25 170 HIS B CA 1
ATOM 3169 C C . HIS B 1 170 ? 1.012 -7.676 22.531 1 90.25 170 HIS B C 1
ATOM 3171 O O . HIS B 1 170 ? 0.295 -7.047 23.312 1 90.25 170 HIS B O 1
ATOM 3177 N N . CYS B 1 171 ? 1.955 -7.172 21.859 1 91.44 171 CYS B N 1
ATOM 3178 C CA . CYS B 1 171 ? 2.139 -5.723 21.906 1 91.44 171 CYS B CA 1
ATOM 3179 C C . CYS B 1 171 ? 0.911 -5 21.375 1 91.44 171 CYS B C 1
ATOM 3181 O O . CYS B 1 171 ? 0.508 -3.967 21.906 1 91.44 171 CYS B O 1
ATOM 3183 N N . TRP B 1 172 ? 0.434 -5.512 20.344 1 90.94 172 TRP B N 1
ATOM 3184 C CA . TRP B 1 172 ? -0.791 -4.941 19.781 1 90.94 172 TRP B CA 1
ATOM 3185 C C . TRP B 1 172 ? -1.933 -5.027 20.797 1 90.94 172 TRP B C 1
ATOM 3187 O O . TRP B 1 172 ? -2.713 -4.086 20.938 1 90.94 172 TRP B O 1
ATOM 3197 N N . PHE B 1 173 ? -2.059 -6.109 21.5 1 90.5 173 PHE B N 1
ATOM 3198 C CA . PHE B 1 173 ? -3.092 -6.293 22.516 1 90.5 173 PHE B CA 1
ATOM 3199 C C . PHE B 1 173 ? -2.969 -5.242 23.609 1 90.5 173 PHE B C 1
ATOM 3201 O O . PHE B 1 173 ? -3.965 -4.641 24.016 1 90.5 173 PHE B O 1
ATOM 3208 N N . VAL B 1 174 ? -1.807 -5.055 24.031 1 91.94 174 VAL B N 1
ATOM 3209 C CA . VAL B 1 174 ? -1.562 -4.059 25.062 1 91.94 174 VAL B CA 1
ATOM 3210 C C . VAL B 1 174 ? -2.012 -2.684 24.578 1 91.94 174 VAL B C 1
ATOM 3212 O O . VAL B 1 174 ? -2.664 -1.938 25.312 1 91.94 174 VAL B O 1
ATOM 3215 N N . SER B 1 175 ? -1.656 -2.389 23.375 1 92.75 175 SER B N 1
ATOM 3216 C CA . SER B 1 175 ? -2.039 -1.104 22.797 1 92.75 175 SER B CA 1
ATOM 3217 C C . SER B 1 175 ? -3.557 -0.963 22.719 1 92.75 175 SER B C 1
ATOM 3219 O O . SER B 1 175 ? -4.094 0.127 22.922 1 92.75 175 SER B O 1
ATOM 3221 N N . LEU B 1 176 ? -4.195 -1.998 22.406 1 92 176 LEU B N 1
ATOM 3222 C CA . LEU B 1 176 ? -5.648 -1.963 22.281 1 92 176 LEU B CA 1
ATOM 3223 C C . LEU B 1 176 ? -6.305 -1.729 23.641 1 92 176 LEU B C 1
ATOM 3225 O O . LEU B 1 176 ? -7.273 -0.975 23.75 1 92 176 LEU B O 1
ATOM 3229 N N . VAL B 1 177 ? -5.809 -2.346 24.656 1 92.75 177 VAL B N 1
ATOM 3230 C CA . VAL B 1 177 ? -6.371 -2.219 26 1 92.75 177 VAL B CA 1
ATOM 3231 C C . VAL B 1 177 ? -6.195 -0.786 26.5 1 92.75 177 VAL B C 1
ATOM 3233 O O . VAL B 1 177 ? -7.145 -0.173 27 1 92.75 177 VAL B O 1
ATOM 3236 N N . VAL B 1 178 ? -5.043 -0.334 26.375 1 92.81 178 VAL B N 1
ATOM 3237 C CA . VAL B 1 178 ? -4.773 1.033 26.797 1 92.81 178 VAL B CA 1
ATOM 3238 C C . VAL B 1 178 ? -5.59 2.012 25.969 1 92.81 178 VAL B C 1
ATOM 3240 O O . VAL B 1 178 ? -6.145 2.98 26.484 1 92.81 178 VAL B O 1
ATOM 3243 N N . GLY B 1 179 ? -5.617 1.705 24.703 1 91.81 179 GLY B N 1
ATOM 3244 C CA . GLY B 1 179 ? -6.391 2.557 23.812 1 91.81 179 GLY B CA 1
ATOM 3245 C C . GLY B 1 179 ? -7.871 2.568 24.141 1 91.81 179 GLY B C 1
ATOM 3246 O O . GLY B 1 179 ? -8.523 3.611 24.062 1 91.81 179 GLY B O 1
ATOM 3247 N N . LEU B 1 180 ? -8.398 1.479 24.469 1 93 180 LEU B N 1
ATOM 3248 C CA . LEU B 1 180 ? -9.812 1.388 24.828 1 93 180 LEU B CA 1
ATOM 3249 C C . LEU B 1 180 ? -10.102 2.213 26.078 1 93 180 LEU B C 1
ATOM 3251 O O . LEU B 1 180 ? -11.086 2.955 26.109 1 93 180 LEU B O 1
ATOM 3255 N N . SER B 1 181 ? -9.258 2.107 27.109 1 93.75 181 SER B N 1
ATOM 3256 C CA . SER B 1 181 ? -9.438 2.867 28.344 1 93.75 181 SER B CA 1
ATOM 3257 C C . SER B 1 181 ? -9.352 4.367 28.094 1 93.75 181 SER B C 1
ATOM 3259 O O . SER B 1 181 ? -10.172 5.137 28.594 1 93.75 181 SER B O 1
ATOM 3261 N N . SER B 1 182 ? -8.414 4.73 27.312 1 92.12 182 SER B N 1
ATOM 3262 C CA . SER B 1 182 ? -8.227 6.145 27 1 92.12 182 SER B CA 1
ATOM 3263 C C . SER B 1 182 ? -9.391 6.688 26.188 1 92.12 182 SER B C 1
ATOM 3265 O O . SER B 1 182 ? -9.852 7.809 26.406 1 92.12 182 SER B O 1
ATOM 3267 N N . ASN B 1 183 ? -9.812 5.871 25.219 1 91.94 183 ASN B N 1
ATOM 3268 C CA . ASN B 1 183 ? -10.922 6.309 24.375 1 91.94 183 ASN B CA 1
ATOM 3269 C C . ASN B 1 183 ? -12.227 6.379 25.156 1 91.94 183 ASN B C 1
ATOM 3271 O O . ASN B 1 183 ? -13.078 7.23 24.875 1 91.94 183 ASN B O 1
ATOM 3275 N N . PHE B 1 184 ? -12.359 5.496 26.062 1 92.25 184 PHE B N 1
ATOM 3276 C CA . PHE B 1 184 ? -13.539 5.535 26.938 1 92.25 184 PHE B CA 1
ATOM 3277 C C . PHE B 1 184 ? -13.555 6.812 27.766 1 92.25 184 PHE B C 1
ATOM 3279 O O . PHE B 1 184 ? -14.578 7.492 27.844 1 92.25 184 PHE B O 1
ATOM 3286 N N . GLU B 1 185 ? -12.445 7.117 28.375 1 91.62 185 GLU B N 1
ATOM 3287 C CA . GLU B 1 185 ? -12.336 8.352 29.141 1 91.62 185 GLU B CA 1
ATOM 3288 C C . GLU B 1 185 ? -12.586 9.57 28.266 1 91.62 185 GLU B C 1
ATOM 3290 O O . GLU B 1 185 ? -13.242 10.523 28.703 1 91.62 185 GLU B O 1
ATOM 3295 N N . SER B 1 186 ? -12.055 9.5 27.141 1 89.88 186 SER B N 1
ATOM 3296 C CA . SER B 1 186 ? -12.234 10.617 26.203 1 89.88 186 SER B CA 1
ATOM 3297 C C . SER B 1 186 ? -13.695 10.781 25.812 1 89.88 186 SER B C 1
ATOM 3299 O O . SER B 1 186 ? -14.18 11.906 25.641 1 89.88 186 SER B O 1
ATOM 3301 N N . MET B 1 187 ? -14.391 9.68 25.609 1 90.25 187 MET B N 1
ATOM 3302 C CA . MET B 1 187 ? -15.812 9.734 25.281 1 90.25 187 MET B CA 1
ATOM 3303 C C . MET B 1 187 ? -16.625 10.312 26.422 1 90.25 187 MET B C 1
ATOM 3305 O O . MET B 1 187 ? -17.531 11.125 26.219 1 90.25 187 MET B O 1
ATOM 3309 N N . CYS B 1 188 ? -16.266 9.969 27.609 1 90.5 188 CYS B N 1
ATOM 3310 C CA . CYS B 1 188 ? -16.953 10.5 28.781 1 90.5 188 CYS B CA 1
ATOM 3311 C C . CYS B 1 188 ? -16.719 12 28.922 1 90.5 188 CYS B C 1
ATOM 3313 O O . CYS B 1 188 ? -17.641 12.75 29.234 1 90.5 188 CYS B O 1
ATOM 3315 N N . LYS B 1 189 ? -15.547 12.352 28.641 1 90.19 189 LYS B N 1
ATOM 3316 C CA . LYS B 1 189 ? -15.219 13.766 28.703 1 90.19 189 LYS B CA 1
ATOM 3317 C C . LYS B 1 189 ? -15.914 14.547 27.594 1 90.19 189 LYS B C 1
ATOM 3319 O O . LYS B 1 189 ? -16.359 15.68 27.812 1 90.19 189 LYS B O 1
ATOM 3324 N N . ALA B 1 190 ? -15.992 13.922 26.484 1 88.94 190 ALA B N 1
ATOM 3325 C CA . ALA B 1 190 ? -16.609 14.586 25.344 1 88.94 190 ALA B CA 1
ATOM 3326 C C . ALA B 1 190 ? -18.109 14.75 25.547 1 88.94 190 ALA B C 1
ATOM 3328 O O . ALA B 1 190 ? -18.719 15.688 25.016 1 88.94 190 ALA B O 1
ATOM 3329 N N . GLU B 1 191 ? -18.75 13.867 26.219 1 88.12 191 GLU B N 1
ATOM 3330 C CA . GLU B 1 191 ? -20.188 13.93 26.484 1 88.12 191 GLU B CA 1
ATOM 3331 C C . GLU B 1 191 ? -20.531 15.156 27.328 1 88.12 191 GLU B C 1
ATOM 3333 O O . GLU B 1 191 ? -21.609 15.734 27.172 1 88.12 191 GLU B O 1
ATOM 3338 N N . VAL B 1 192 ? -19.5 15.578 28.094 1 86.81 192 VAL B N 1
ATOM 3339 C CA . VAL B 1 192 ? -19.766 16.672 29.031 1 86.81 192 VAL B CA 1
ATOM 3340 C C . VAL B 1 192 ? -19.312 17.984 28.422 1 86.81 192 VAL B C 1
ATOM 3342 O O . VAL B 1 192 ? -20 19 28.531 1 86.81 192 VAL B O 1
ATOM 3345 N N . TYR B 1 193 ? -18.109 18.016 27.734 1 83.88 193 TYR B N 1
ATOM 3346 C CA . TYR B 1 193 ? -17.438 19.281 27.453 1 83.88 193 TYR B CA 1
ATOM 3347 C C . TYR B 1 193 ? -17.422 19.562 25.953 1 83.88 193 TYR B C 1
ATOM 3349 O O . TYR B 1 193 ? -17.1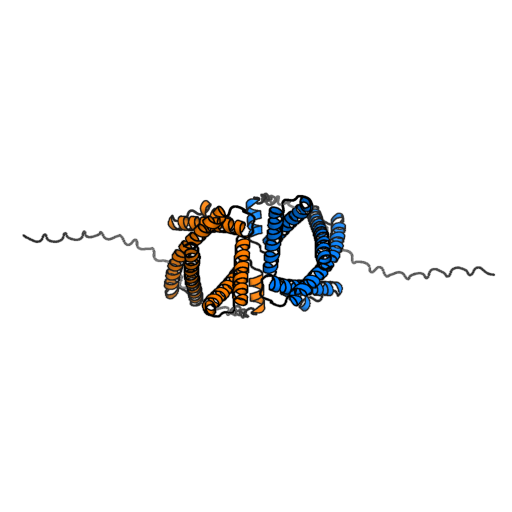09 20.672 25.531 1 83.88 193 TYR B O 1
ATOM 3357 N N . SER B 1 194 ? -17.766 18.531 25.109 1 81.62 194 SER B N 1
ATOM 3358 C CA . SER B 1 194 ? -17.422 18.703 23.703 1 81.62 194 SER B CA 1
ATOM 3359 C C . SER B 1 194 ? -18.672 18.875 22.844 1 81.62 194 SER B C 1
ATOM 3361 O O . SER B 1 194 ? -19.781 18.719 23.328 1 81.62 194 SER B O 1
ATOM 3363 N N . THR B 1 195 ? -18.406 19.281 21.641 1 88.06 195 THR B N 1
ATOM 3364 C CA . THR B 1 195 ? -19.453 19.484 20.656 1 88.06 195 THR B CA 1
ATOM 3365 C C . THR B 1 195 ? -20 18.141 20.172 1 88.06 195 THR B C 1
ATOM 3367 O O . THR B 1 195 ? -19.391 17.094 20.391 1 88.06 195 THR B O 1
ATOM 3370 N N . GLN B 1 196 ? -21.234 18.172 19.625 1 87.75 196 GLN B N 1
ATOM 3371 C CA . GLN B 1 196 ? -21.906 16.969 19.125 1 87.75 196 GLN B CA 1
ATOM 3372 C C . GLN B 1 196 ? -21.047 16.25 18.094 1 87.75 196 GLN B C 1
ATOM 3374 O O . GLN B 1 196 ? -21 15.023 18.047 1 87.75 196 GLN B O 1
ATOM 3379 N N . GLN B 1 197 ? -20.359 16.984 17.281 1 88.69 197 GLN B N 1
ATOM 3380 C CA . GLN B 1 197 ? -19.5 16.375 16.281 1 88.69 197 GLN B CA 1
ATOM 3381 C C . GLN B 1 197 ? -18.344 15.625 16.922 1 88.69 197 GLN B C 1
ATOM 3383 O O . GLN B 1 197 ? -17.984 14.531 16.469 1 88.69 197 GLN B O 1
ATOM 3388 N N . GLU B 1 198 ? -17.797 16.219 17.906 1 88.94 198 GLU B N 1
ATOM 3389 C CA . GLU B 1 198 ? -16.688 15.578 18.594 1 88.94 198 GLU B CA 1
ATOM 3390 C C . GLU B 1 198 ? -17.156 14.328 19.328 1 88.94 198 GLU B C 1
ATOM 3392 O O . GLU B 1 198 ? -16.422 13.336 19.422 1 88.94 198 GLU B O 1
ATOM 3397 N N . LEU B 1 199 ? -18.359 14.477 19.812 1 90.69 199 LEU B N 1
ATOM 3398 C CA . LEU B 1 199 ? -18.922 13.32 20.5 1 90.69 199 LEU B CA 1
ATOM 3399 C C . LEU B 1 199 ? -19.141 12.164 19.531 1 90.69 199 LEU B C 1
ATOM 3401 O O . LEU B 1 199 ? -18.859 11.008 19.859 1 90.69 199 LEU B O 1
ATOM 3405 N N . LYS B 1 200 ? -19.688 12.461 18.375 1 91.5 200 LYS B N 1
ATOM 3406 C CA . LYS B 1 200 ? -19.875 11.43 17.375 1 91.5 200 LYS B CA 1
ATOM 3407 C C . LYS B 1 200 ? -18.547 10.766 16.984 1 91.5 200 LYS B C 1
ATOM 3409 O O . LYS B 1 200 ? -18.484 9.547 16.859 1 91.5 200 LYS B O 1
ATOM 3414 N N . LEU B 1 201 ? -17.594 11.547 16.859 1 90.31 201 LEU B N 1
ATOM 3415 C CA . LEU B 1 201 ? -16.281 11.016 16.516 1 90.31 201 LEU B CA 1
ATOM 3416 C C . LEU B 1 201 ? -15.734 10.141 17.625 1 90.31 201 LEU B C 1
ATOM 3418 O O . LEU B 1 201 ? -15.125 9.094 17.359 1 90.31 201 LEU B O 1
ATOM 3422 N N . ALA B 1 202 ? -15.914 10.586 18.797 1 91.62 202 ALA B N 1
ATOM 3423 C CA . ALA B 1 202 ? -15.445 9.812 19.938 1 91.62 202 ALA B CA 1
ATOM 3424 C C . ALA B 1 202 ? -16.156 8.469 20.031 1 91.62 202 ALA B C 1
ATOM 3426 O O . ALA B 1 202 ? -15.555 7.449 20.375 1 91.62 202 ALA B O 1
ATOM 3427 N N . ARG B 1 203 ? -17.406 8.484 19.734 1 91.12 203 ARG B N 1
ATOM 3428 C CA . ARG B 1 203 ? -18.172 7.25 19.75 1 91.12 203 ARG B CA 1
ATOM 3429 C C . ARG B 1 203 ? -17.703 6.289 18.672 1 91.12 203 ARG B C 1
ATOM 3431 O O . ARG B 1 203 ? -17.594 5.082 18.906 1 91.12 203 ARG B O 1
ATOM 3438 N N . ILE B 1 204 ? -17.391 6.805 17.547 1 91.38 204 ILE B N 1
ATOM 3439 C CA . ILE B 1 204 ? -16.906 5.977 16.438 1 91.38 204 ILE B CA 1
ATOM 3440 C C . ILE B 1 204 ? -15.547 5.375 16.797 1 91.38 204 ILE B C 1
ATOM 3442 O O . ILE B 1 204 ? -15.289 4.203 16.531 1 91.38 204 ILE B O 1
ATOM 3446 N N . THR B 1 205 ? -14.758 6.18 17.422 1 90.81 205 THR B N 1
ATOM 3447 C CA . THR B 1 205 ? -13.438 5.715 17.812 1 90.81 205 THR B CA 1
ATOM 3448 C C . THR B 1 205 ? -13.547 4.621 18.875 1 90.81 205 THR B C 1
ATOM 3450 O O . THR B 1 205 ? -12.781 3.656 18.859 1 90.81 205 THR B O 1
ATOM 3453 N N . LEU B 1 206 ? -14.445 4.805 19.734 1 91.69 206 LEU B N 1
ATOM 3454 C CA . LEU B 1 206 ? -14.656 3.793 20.766 1 91.69 206 LEU B CA 1
ATOM 3455 C C . LEU B 1 206 ? -15.156 2.488 20.156 1 91.69 206 LEU B C 1
ATOM 3457 O O . LEU B 1 206 ? -14.688 1.407 20.516 1 91.69 206 LEU B O 1
ATOM 3461 N N . CYS B 1 207 ? -16.109 2.557 19.266 1 90.12 207 CYS B N 1
ATOM 3462 C CA . CYS B 1 207 ? -16.609 1.372 18.578 1 90.12 207 CYS B CA 1
ATOM 3463 C C . CYS B 1 207 ? -15.492 0.658 17.828 1 90.12 207 CYS B C 1
ATOM 3465 O O . CYS B 1 207 ? -15.422 -0.572 17.828 1 90.12 207 CYS B O 1
ATOM 3467 N N . LYS B 1 208 ? -14.68 1.474 17.203 1 90.44 208 LYS B N 1
ATOM 3468 C CA . LYS B 1 208 ? -13.531 0.908 16.5 1 90.44 208 LYS B CA 1
ATOM 3469 C C . LYS B 1 208 ? -12.617 0.148 17.469 1 90.44 208 LYS B C 1
ATOM 3471 O O . LYS B 1 208 ? -12.164 -0.957 17.156 1 90.44 208 LYS B O 1
ATOM 3476 N N . SER B 1 209 ? -12.383 0.765 18.578 1 91.5 209 SER B N 1
ATOM 3477 C CA . SER B 1 209 ? -11.5 0.136 19.547 1 91.5 209 SER B CA 1
ATOM 3478 C C . SER B 1 209 ? -12.086 -1.165 20.078 1 91.5 209 SER B C 1
ATOM 3480 O O . SER B 1 209 ? -11.367 -2.141 20.297 1 91.5 209 SER B O 1
ATOM 3482 N N . ILE B 1 210 ? -13.344 -1.222 20.281 1 89.81 210 ILE B N 1
ATOM 3483 C CA . ILE B 1 210 ? -14.023 -2.424 20.766 1 89.81 210 ILE B CA 1
ATOM 3484 C C . ILE B 1 210 ? -13.945 -3.518 19.703 1 89.81 210 ILE B C 1
ATOM 3486 O O . ILE B 1 210 ? -13.656 -4.676 20.016 1 89.81 210 ILE B O 1
ATOM 3490 N N . ALA B 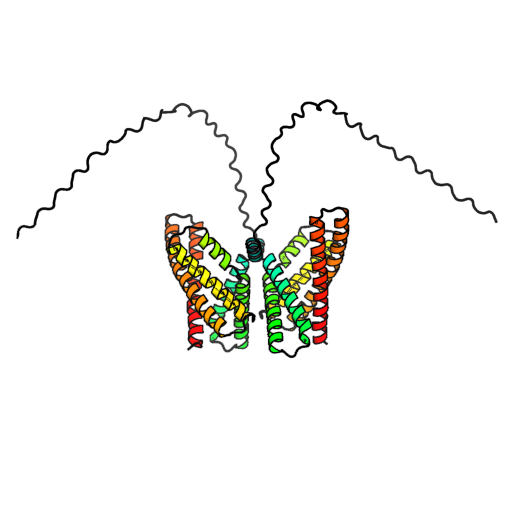1 211 ? -14.188 -3.145 18.5 1 87.38 211 ALA B N 1
ATOM 3491 C CA . ALA B 1 211 ? -14.125 -4.105 17.406 1 87.38 211 ALA B CA 1
ATOM 3492 C C . ALA B 1 211 ? -12.719 -4.688 17.266 1 87.38 211 ALA B C 1
ATOM 3494 O O . ALA B 1 211 ? -12.555 -5.895 17.062 1 87.38 211 ALA B O 1
ATOM 3495 N N . ASP B 1 212 ? -11.727 -3.818 17.359 1 89.5 212 ASP B N 1
ATOM 3496 C CA . ASP B 1 212 ? -10.344 -4.273 17.266 1 89.5 212 ASP B CA 1
ATOM 3497 C C . ASP B 1 212 ? -10.016 -5.266 18.375 1 89.5 212 ASP B C 1
ATOM 3499 O O . ASP B 1 212 ? -9.32 -6.258 18.156 1 89.5 212 ASP B O 1
ATOM 3503 N N . LEU B 1 213 ? -10.5 -5 19.516 1 87.62 213 LEU B N 1
ATOM 3504 C CA . LEU B 1 213 ? -10.234 -5.863 20.656 1 87.62 213 LEU B CA 1
ATOM 3505 C C . LEU B 1 213 ? -10.922 -7.215 20.5 1 87.62 213 LEU B C 1
ATOM 3507 O O . LEU B 1 213 ? -10.344 -8.258 20.812 1 87.62 213 LEU B O 1
ATOM 3511 N N . LEU B 1 214 ? -12.148 -7.223 20 1 82.31 214 LEU B N 1
ATOM 3512 C CA . LEU B 1 214 ? -12.883 -8.461 19.781 1 82.31 214 LEU B CA 1
ATOM 3513 C C . LEU B 1 214 ? -12.188 -9.328 18.734 1 82.31 214 LEU B C 1
ATOM 3515 O O . LEU B 1 214 ? -12.086 -10.547 18.891 1 82.31 214 LEU B O 1
ATOM 3519 N N . PHE B 1 215 ? -11.664 -8.641 17.766 1 81.69 215 PHE B N 1
ATOM 3520 C CA . PHE B 1 215 ? -11 -9.367 16.688 1 81.69 215 PHE B CA 1
ATOM 3521 C C . PHE B 1 215 ? -9.641 -9.883 17.141 1 81.69 215 PHE B C 1
ATOM 3523 O O . PHE B 1 215 ? -9.203 -10.953 16.719 1 81.69 215 PHE B O 1
ATOM 3530 N N . CYS B 1 216 ? -8.945 -9.062 17.828 1 79.94 216 CYS B N 1
ATOM 3531 C CA . CYS B 1 216 ? -7.648 -9.5 18.344 1 79.94 216 CYS B CA 1
ATOM 3532 C C . CYS B 1 216 ? -7.805 -10.688 19.281 1 79.94 216 CYS B C 1
ATOM 3534 O O . CYS B 1 216 ? -6.984 -11.609 19.266 1 79.94 216 CYS B O 1
ATOM 3536 N N . GLY B 1 217 ? -8.727 -10.766 20.078 1 71.38 217 GLY B N 1
ATOM 3537 C CA . GLY B 1 217 ? -8.977 -11.852 21 1 71.38 217 GLY B CA 1
ATOM 3538 C C . GLY B 1 217 ? -9.273 -13.172 20.312 1 71.38 217 GLY B C 1
ATOM 3539 O O . GLY B 1 217 ? -8.758 -14.211 20.719 1 71.38 217 GLY B O 1
ATOM 3540 N N . LYS B 1 218 ? -9.922 -13.156 19.281 1 64.69 218 LYS B N 1
ATOM 3541 C CA . LYS B 1 218 ? -10.266 -14.383 18.578 1 64.69 218 LYS B CA 1
ATOM 3542 C C . LYS B 1 218 ? -9.062 -14.93 17.812 1 64.69 218 LYS B C 1
ATOM 3544 O O . LYS B 1 218 ? -8.875 -16.141 17.719 1 64.69 218 LYS B O 1
ATOM 3549 N N . MET B 1 219 ? -8.336 -14.023 17.234 1 59.66 219 MET B N 1
ATOM 3550 C CA . MET B 1 219 ? -7.129 -14.461 16.547 1 59.66 219 MET B CA 1
ATOM 3551 C C . MET B 1 219 ? -6.168 -15.156 17.5 1 59.66 219 MET B C 1
ATOM 3553 O O . MET B 1 219 ? -5.535 -16.156 17.141 1 59.66 219 MET B O 1
ATOM 3557 N N . GLN B 1 220 ? -6.102 -14.586 18.594 1 58.09 220 GLN B N 1
ATOM 3558 C CA . GLN B 1 220 ? -5.227 -15.188 19.594 1 58.09 220 GLN B CA 1
ATOM 3559 C C . GLN B 1 220 ? -5.727 -16.578 20 1 58.09 220 GLN B C 1
ATOM 3561 O O . GLN B 1 220 ? -4.93 -17.484 20.219 1 58.09 220 GLN B O 1
ATOM 3566 N N . GLN B 1 221 ? -6.945 -16.625 19.969 1 56.09 221 GLN B N 1
ATOM 3567 C CA . GLN B 1 221 ? -7.5 -17.922 20.312 1 56.09 221 GLN B CA 1
ATOM 3568 C C . GLN B 1 221 ? -7.238 -18.938 19.203 1 56.09 221 GLN B C 1
ATOM 3570 O O . GLN B 1 221 ? -6.887 -20.094 19.484 1 56.09 221 GLN B O 1
ATOM 3575 N N . LEU B 1 222 ? -7.426 -18.562 18.031 1 50.62 222 LEU B N 1
ATOM 3576 C CA . LEU B 1 222 ? -7.195 -19.469 16.906 1 50.62 222 LEU B CA 1
ATOM 3577 C C . LEU B 1 222 ? -5.723 -19.844 16.812 1 50.62 222 LEU B C 1
ATOM 3579 O O . LEU B 1 222 ? -5.395 -21.016 16.562 1 50.62 222 LEU B O 1
ATOM 3583 N N . GLU B 1 223 ? -4.91 -18.922 16.828 1 51 223 GLU B N 1
ATOM 3584 C CA . GLU B 1 223 ? -3.48 -19.219 16.844 1 51 223 GLU B CA 1
ATOM 3585 C C . GLU B 1 223 ? -3.102 -20.094 18.031 1 51 223 GLU B C 1
ATOM 3587 O O . GLU B 1 223 ? -2.271 -21 17.906 1 51 223 GLU B O 1
ATOM 3592 N N . TRP B 1 224 ? -3.643 -19.766 19.156 1 45.47 224 TRP B N 1
ATOM 3593 C CA . TRP B 1 224 ? -3.391 -20.562 20.359 1 45.47 224 TRP B CA 1
ATOM 3594 C C . TRP B 1 224 ? -3.887 -22 20.156 1 45.47 224 TRP B C 1
ATOM 3596 O O . TRP B 1 224 ? -3.223 -22.953 20.562 1 45.47 224 TRP B O 1
ATOM 3606 N N . ASP B 1 225 ? -4.969 -22.109 19.578 1 46.34 225 ASP B N 1
ATOM 3607 C CA . ASP B 1 225 ? -5.5 -23.453 19.344 1 46.34 225 ASP B CA 1
ATOM 3608 C C . ASP B 1 225 ? -4.629 -24.219 18.344 1 46.34 225 ASP B C 1
ATOM 3610 O O . ASP B 1 225 ? -4.492 -25.438 18.453 1 46.34 225 ASP B O 1
ATOM 3614 N N . ASP B 1 226 ? -4.121 -23.578 17.453 1 43.81 226 ASP B N 1
ATOM 3615 C CA . ASP B 1 226 ? -3.234 -24.25 16.516 1 43.81 226 ASP B CA 1
ATOM 3616 C C . ASP B 1 226 ? -1.884 -24.562 17.156 1 43.81 226 ASP B C 1
ATOM 3618 O O . ASP B 1 226 ? -1.152 -25.438 16.688 1 43.81 226 ASP B O 1
ATOM 3622 N N . PHE B 1 227 ? -1.459 -23.734 17.953 1 39.75 227 PHE B N 1
ATOM 3623 C CA . PHE B 1 227 ? -0.2 -23.953 18.656 1 39.75 227 PHE B CA 1
ATOM 3624 C C . PHE B 1 227 ? -0.339 -25.062 19.688 1 39.75 227 PHE B C 1
ATOM 3626 O O . PHE B 1 227 ? 0.616 -25.797 19.953 1 39.75 227 PHE B O 1
ATOM 3633 N N . ILE B 1 228 ? -1.451 -25.188 20.219 1 34.97 228 ILE B N 1
ATOM 3634 C CA . ILE B 1 228 ? -1.631 -26.297 21.156 1 34.97 228 ILE B CA 1
ATOM 3635 C C . ILE B 1 228 ? -1.962 -27.562 20.375 1 34.97 228 ILE B C 1
ATOM 3637 O O . ILE B 1 228 ? -2.795 -27.547 19.469 1 34.97 228 ILE B O 1
#

Radius of gyration: 34.5 Å; Cα contacts (8 Å, |Δi|>4): 293; chains: 2; bounding box: 47×88×162 Å

Solvent-accessible surface area (backbone atoms only — not comparable to full-atom values): 25917 Å² total; per-residue (Å²): 136,81,76,79,75,81,81,78,77,80,77,75,76,80,76,80,74,76,77,72,78,79,74,77,80,82,67,75,87,61,70,85,62,72,72,75,78,62,74,68,76,74,73,72,74,80,67,71,73,54,69,66,58,51,52,51,51,32,54,65,29,52,67,40,41,46,52,52,46,50,52,53,35,50,54,47,52,52,50,50,63,67,42,67,78,53,85,58,58,68,60,49,50,37,50,50,48,34,39,48,49,48,50,50,38,44,44,60,64,47,47,72,55,33,54,58,47,50,50,47,64,75,68,46,91,62,55,70,68,55,47,52,50,41,51,40,49,32,51,21,41,50,23,43,41,49,22,42,37,26,74,53,47,75,44,83,55,63,67,58,26,55,51,21,45,52,51,20,51,52,35,45,49,52,51,44,54,53,46,38,55,51,37,49,52,49,35,57,48,23,71,73,77,46,53,72,68,54,32,53,51,32,50,50,51,37,52,49,39,52,51,52,48,57,51,52,53,49,49,51,46,51,52,48,54,68,71,94,136,84,79,81,79,84,81,81,78,80,79,80,77,84,76,82,78,77,78,73,80,80,76,80,81,83,67,78,80,64,72,81,66,72,75,76,78,65,75,68,78,75,75,72,76,79,68,72,74,54,68,67,58,52,51,51,52,33,53,64,29,51,67,40,43,44,51,52,45,50,51,53,35,51,52,46,52,53,50,49,63,66,43,67,78,54,86,58,59,68,60,49,50,35,49,50,48,32,37,48,51,47,50,50,39,43,43,61,65,48,48,71,53,33,54,60,47,50,50,47,64,75,68,47,92,62,55,69,69,56,47,52,51,42,50,41,50,32,50,20,41,50,22,44,41,48,23,43,39,28,73,53,47,76,42,84,56,64,66,59,26,56,52,21,44,52,51,18,51,51,35,46,49,53,51,44,53,54,46,40,54,50,36,50,53,48,34,59,48,23,71,73,76,45,53,72,68,55,32,53,50,32,51,50,51,39,52,50,39,51,51,50,47,58,52,52,54,50,50,51,48,53,53,47,54,68,72,94

Foldseek 3Di:
DDPPDDDDDPDPDDPPPPPDPDDPPPPDVPPPPPVPPPPPPPPPPVPPPDPVVVVVVLVVDLVSLLVVLVVLLLVLVVVLVVCVVPPPVVVSVVSVVSSVVSVLVSLVSLQPVLVVLVVCLPPDDDDPVVNVLSVLVSLLNVLSNQLSCVVVPVDPDPVSNVVSVVSNLVSVLVNLVVQLVVLVVVLVVCVPPHDPVSNVVSVVSNVVSVSVNVVSVVVVVVVVVVVD/DDDDDDDDDPPPDDPPPPDPPDDDCPPPPPPDPPVPPPPDPPPPPPPPPDPVVVVVVLVVDLVSLLVVLVVLLLVLVVVLVVCVVPPPVVVSVVSVVSSVVSVLVSLVSLQPVLVVLVVCLPPDDDDPVVNVLSVLVSLLNVLSNQLSCVVVPVDPDVVSNVVSVVSNLVSVLVNLVVQLVVLVVVLVVCVPPHDPVVNVVSVVSNVVSVSVNVVSVVVVVVVVVVVD

Secondary structure (DSSP, 8-state):
---------------------------STTS-------------------HHHHHHHHHHSHHHHHHHHHHHHHHHHHHHHHHTTSS-HHHHHHHHHHHHHHHHHHHHHTTTTHHHHHHHHHH----HHHHHHHHHHHHHHHHHHHHHHHHTTS---HHHHHHHHHHHHHHHHHHHHHHHHHHHHHHHHHHHHS-HHHHHHHHHHHHHHHHHHHHHHHHHHHHHHHH-/---PPP---------------------GGGS-------------------HHHHHHHHHHSHHHHHHHHHHHHHHHHHHHHHHTTSS-HHHHHHHHHHHHHHHHHHHHHTTTTHHHHHHHHHH----HHHHHHHHHHHHHHHHHHHHHHHHTTS---HHHHHHHHHHHHHHHHHHHHHHHHHHHHHHHHHHHHS-HHHHHHHHHHHHHHHHHHHHHHHHHHHHHHHH-